Protein AF-0000000072583265 (afdb_homodimer)

Secondary structure (DSSP, 8-state):
---SS---TTHHHHHHHHTTPPPPHHHHHHHHHH--HHHHHHHHHHHHHTTS-TTEEEEEEEEEEE-B-B-SS--TT-SS-B-TTSS---B--HHHHHHHHHHHHHTT--EEEEE----TTS-HHHHHHHHHHHHHH-TT-EEEE--HHHHHHHHHHH-S-HHHHHHHHHHHT--BEE-TT-S--SHHHHHHH-TTSPPHHHHHHHHHHHHHTT--EEEEEEESSS--HHHHHHHHHHHHHHHHHH--EEEEEEEE-----SSS------HHHHHHHHHHHHHH-TT--EEB--HHHH-HHHHHHHTTTT--EEEEEE---SSS---S--SHHHHHHHHHHTT-EEEE--TT---HHHHTTTTSS--/---SS---TTHHHHHHHHTTPPPPHHHHHHHHHH--HHHHHHHHHHHHHTTS-TTEEEEEEEEEEE-B-B-SS--TT-SS-B-TTSS---B--HHHHHHHHHHHHHTT--EEEEE----TTS-HHHHHHHHHHHHHH-TT-EEEE--HHHHHHHHHHH-S-HHHHHHHHHHHT--BEE-TT-S--SHHHHHHH-TTSPPHHHHHHHHHHHHHTT--EEEEEEESSS--HHHHHHHHHHHHHHHHHH--EEEEEEEE-----SSS------HHHHHHHHHHHHHH-TT--EEB--HHHH-HHHHHHHTTTT--EEEEEE---SSS---S--SHHHHHHHHHHTT-EEEE--TT---HHHHTTTTSS--

InterPro domains:
  IPR006638 Elp3/MiaA/NifB-like, radical SAM core domain [SM00729] (61-280)
  IPR007197 Radical SAM [PF04055] (65-237)
  IPR007197 Radical SAM [PS51918] (57-289)
  IPR007197 Radical SAM [SFLDS00029] (10-358)
  IPR013785 Aldolase-type TIM barrel [G3DSA:3.20.20.70] (4-350)
  IPR020050 FO synthase, subunit 2 [TIGR00423] (59-354)
  IPR022431 Cyclic dehypoxanthine futalosine synthase [MF_00992] (20-359)
  IPR022431 Cyclic dehypoxanthine futalosine synthase [TIGR03699] (21-355)
  IPR034405 F420, menaquinone cofactor biosynthesis [PTHR43076] (6-359)
  IPR045567 CofH/MqnC-like, C-terminal domain [PF19288] (248-358)
  IPR058240 Radical SAM superfamily [SSF102114] (20-347)

Nearest PDB structures (foldseek):
  6xi9-assembly2_B  TM=9.132E-01  e=5.993E-33  Pedobacter heparinus DSM 2366
  6xig-assembly1_A  TM=9.063E-01  e=4.801E-33  Pedobacter heparinus DSM 2366
  6xi9-assembly1_A  TM=9.096E-01  e=1.071E-31  Pedobacter heparinus DSM 2366
  7o1p-assembly1_A  TM=7.842E-01  e=1.176E-17  Thermotoga maritima MSB8
  5fep-assembly1_A  TM=7.738E-01  e=2.855E-17  Thermotoga maritima

Organism: Leptospira interrogans serogroup Icterohaemorrhagiae serovar Lai (strain 56601) (NCBI:txid189518)

Radius of gyration: 28.61 Å; Cα contacts (8 Å, |Δi|>4): 1433; chains: 2; bounding box: 59×84×70 Å

Structure (mmCIF, N/CA/C/O backbone):
data_AF-0000000072583265-model_v1
#
loop_
_entity.id
_entity.type
_entity.pdbx_description
1 polymer 'Cyclic dehypoxanthine futalosine synthase'
#
loop_
_atom_site.group_PDB
_atom_site.id
_atom_site.type_symbol
_atom_site.label_atom_id
_atom_site.label_alt_id
_atom_site.label_comp_id
_atom_site.label_asym_id
_atom_site.label_entity_id
_atom_site.label_seq_id
_atom_site.pdbx_PDB_ins_code
_atom_site.Cartn_x
_atom_site.Cartn_y
_atom_site.Cartn_z
_atom_site.occupancy
_atom_site.B_iso_or_equiv
_atom_site.auth_seq_id
_atom_site.auth_comp_id
_atom_site.auth_asym_id
_atom_site.auth_atom_id
_atom_site.pdbx_PDB_model_num
ATOM 1 N N . MET A 1 1 ? -2.016 -24.25 24.141 1 62.62 1 MET A N 1
ATOM 2 C CA . MET A 1 1 ? -2.756 -23.578 23.078 1 62.62 1 MET A CA 1
ATOM 3 C C . MET A 1 1 ? -2.002 -22.344 22.578 1 62.62 1 MET A C 1
ATOM 5 O O . MET A 1 1 ? -1.561 -21.516 23.375 1 62.62 1 MET A O 1
ATOM 9 N N . ALA A 1 2 ? -1.754 -22.375 21.297 1 80.56 2 ALA A N 1
ATOM 10 C CA . ALA A 1 2 ? -0.948 -21.297 20.719 1 80.56 2 ALA A CA 1
ATOM 11 C C . ALA A 1 2 ? -1.714 -19.969 20.734 1 80.56 2 ALA A C 1
ATOM 13 O O . ALA A 1 2 ? -2.947 -19.969 20.703 1 80.56 2 ALA A O 1
ATOM 14 N N . SER A 1 3 ? -1.052 -18.969 21.156 1 89.44 3 SER A N 1
ATOM 15 C CA . SER A 1 3 ? -1.624 -17.625 21.156 1 89.44 3 SER A CA 1
ATOM 16 C C . SER A 1 3 ? -1.377 -16.922 19.828 1 89.44 3 SER A C 1
ATOM 18 O O . SER A 1 3 ? -0.327 -17.109 19.203 1 89.44 3 SER A O 1
ATOM 20 N N . ILE A 1 4 ? -2.373 -16.234 19.391 1 93.06 4 ILE A N 1
ATOM 21 C CA . ILE A 1 4 ? -2.279 -15.492 18.141 1 93.06 4 ILE A CA 1
ATOM 22 C C . ILE A 1 4 ? -1.115 -14.508 18.219 1 93.06 4 ILE A C 1
ATOM 24 O O . ILE A 1 4 ? -0.355 -14.359 17.25 1 93.06 4 ILE A O 1
ATOM 28 N N . PHE A 1 5 ? -1.026 -13.867 19.406 1 92.56 5 PHE A N 1
ATOM 29 C CA . PHE A 1 5 ? 0.07 -12.938 19.656 1 92.56 5 PHE A CA 1
ATOM 30 C C . PHE A 1 5 ? 0.87 -13.367 20.891 1 92.56 5 PHE A C 1
ATOM 32 O O . PHE A 1 5 ? 0.297 -13.797 21.891 1 92.56 5 PHE A O 1
ATOM 39 N N . SER A 1 6 ? 2.146 -13.328 20.75 1 89.06 6 SER A N 1
ATOM 40 C CA . SER A 1 6 ? 2.979 -13.531 21.938 1 89.06 6 SER A CA 1
ATOM 41 C C . SER A 1 6 ? 2.916 -12.328 22.875 1 89.06 6 SER A C 1
ATOM 43 O O . SER A 1 6 ? 2.832 -11.188 22.422 1 89.06 6 SER A O 1
ATOM 45 N N . SER A 1 7 ? 2.936 -12.625 24.125 1 90.88 7 SER A N 1
ATOM 46 C CA . SER A 1 7 ? 2.943 -11.539 25.094 1 90.88 7 SER A CA 1
ATOM 47 C C . SER A 1 7 ? 4.27 -10.789 25.078 1 90.88 7 SER A C 1
ATOM 49 O O . SER A 1 7 ? 5.336 -11.398 24.984 1 90.88 7 SER A O 1
ATOM 51 N N . GLN A 1 8 ? 4.168 -9.508 25.078 1 93.69 8 GLN A N 1
ATOM 52 C CA . GLN A 1 8 ? 5.336 -8.633 25.109 1 93.69 8 GLN A CA 1
ATOM 53 C C . GLN A 1 8 ? 5.207 -7.598 26.219 1 93.69 8 GLN A C 1
ATOM 55 O O . GLN A 1 8 ? 4.098 -7.199 26.594 1 93.69 8 GLN A O 1
ATOM 60 N N . PRO A 1 9 ? 6.328 -7.176 26.734 1 94.75 9 PRO A N 1
ATOM 61 C CA . PRO A 1 9 ? 6.285 -6.137 27.766 1 94.75 9 PRO A CA 1
ATOM 62 C C . PRO A 1 9 ? 5.559 -4.875 27.312 1 94.75 9 PRO A C 1
ATOM 64 O O . PRO A 1 9 ? 4.906 -4.207 28.109 1 94.75 9 PRO A O 1
ATOM 67 N N . THR A 1 10 ? 5.57 -4.621 26.062 1 97.81 10 THR A N 1
ATOM 68 C CA . THR A 1 10 ? 4.977 -3.398 25.547 1 97.81 10 THR A CA 1
ATOM 69 C C . THR A 1 10 ? 3.457 -3.51 25.5 1 97.81 10 THR A C 1
ATOM 71 O O . THR A 1 10 ? 2.762 -2.514 25.297 1 97.81 10 THR A O 1
ATOM 74 N N . ASP A 1 11 ? 2.922 -4.719 25.688 1 97.62 11 ASP A N 1
ATOM 75 C CA . ASP A 1 11 ? 1.472 -4.891 25.703 1 97.62 11 ASP A CA 1
ATOM 76 C C . ASP A 1 11 ? 0.828 -4.059 26.797 1 97.62 11 ASP A C 1
ATOM 78 O O . ASP A 1 11 ? -0.261 -3.51 26.625 1 97.62 11 ASP A O 1
ATOM 82 N N . ARG A 1 12 ? 1.51 -3.99 27.938 1 97.5 12 ARG A N 1
ATOM 83 C CA . ARG A 1 12 ? 0.976 -3.24 29.078 1 97.5 12 ARG A CA 1
ATOM 84 C C . ARG A 1 12 ? 0.832 -1.761 28.734 1 97.5 12 ARG A C 1
ATOM 86 O O . ARG A 1 12 ? -0.082 -1.092 29.219 1 97.5 12 ARG A O 1
ATOM 93 N N . ILE A 1 13 ? 1.761 -1.262 27.906 1 98.62 13 ILE A N 1
ATOM 94 C CA . ILE A 1 13 ? 1.7 0.13 27.469 1 98.62 13 ILE A CA 1
ATOM 95 C C . ILE A 1 13 ? 0.452 0.352 26.625 1 98.62 13 ILE A C 1
ATOM 97 O O . ILE A 1 13 ? -0.267 1.337 26.797 1 98.62 13 ILE A O 1
ATOM 101 N N . LEU A 1 14 ? 0.182 -0.586 25.719 1 98.62 14 LEU A N 1
ATOM 102 C CA . LEU A 1 14 ? -0.984 -0.503 24.844 1 98.62 14 LEU A CA 1
ATOM 103 C C . LEU A 1 14 ? -2.275 -0.614 25.641 1 98.62 14 LEU A C 1
ATOM 105 O O . LEU A 1 14 ? -3.229 0.13 25.406 1 98.62 14 LEU A O 1
ATOM 109 N N . GLU A 1 15 ? -2.305 -1.494 26.609 1 98.19 15 GLU A N 1
ATOM 110 C CA . GLU A 1 15 ? -3.469 -1.651 27.469 1 98.19 15 GLU A CA 1
ATOM 111 C C . GLU A 1 15 ? -3.707 -0.398 28.312 1 98.19 15 GLU A C 1
ATOM 113 O O . GLU A 1 15 ? -4.852 0.015 28.5 1 98.19 15 GLU A O 1
ATOM 118 N N . LYS A 1 16 ? -2.619 0.175 28.781 1 98.12 16 LYS A N 1
ATOM 119 C CA . LYS A 1 16 ? -2.699 1.437 29.516 1 98.12 16 LYS A CA 1
ATOM 120 C C . LYS A 1 16 ? -3.379 2.516 28.672 1 98.12 16 LYS A C 1
ATOM 122 O O . LYS A 1 16 ? -4.27 3.217 29.156 1 98.12 16 LYS A O 1
ATOM 127 N N . ALA A 1 17 ? -3.008 2.625 27.453 1 98.31 17 ALA A N 1
ATOM 128 C CA . ALA A 1 17 ? -3.594 3.602 26.531 1 98.31 17 ALA A CA 1
ATOM 129 C C . ALA A 1 17 ? -5.07 3.307 26.297 1 98.31 17 ALA A C 1
ATOM 131 O O . ALA A 1 17 ? -5.898 4.223 26.266 1 98.31 17 ALA A O 1
ATOM 132 N N . LEU A 1 18 ? -5.414 2.057 26.141 1 97.75 18 LEU A N 1
ATOM 133 C CA . LEU A 1 18 ? -6.789 1.646 25.875 1 97.75 18 LEU A CA 1
ATOM 134 C C . LEU A 1 18 ? -7.68 1.962 27.078 1 97.75 18 LEU A C 1
ATOM 136 O O . LEU A 1 18 ? -8.875 2.227 26.922 1 97.75 18 LEU A O 1
ATOM 140 N N . ASP A 1 19 ? -7.066 1.972 28.219 1 97 19 ASP A N 1
ATOM 141 C CA . ASP A 1 19 ? -7.789 2.297 29.438 1 97 19 ASP A CA 1
ATOM 142 C C . ASP A 1 19 ? -7.957 3.807 29.594 1 97 19 ASP A C 1
ATOM 144 O O . ASP A 1 19 ? -8.555 4.273 30.578 1 97 19 ASP A O 1
ATOM 148 N N . GLY A 1 20 ? -7.383 4.566 28.719 1 95.75 20 GLY A N 1
ATOM 149 C CA . GLY A 1 20 ? -7.559 6.012 28.734 1 95.75 20 GLY A CA 1
ATOM 150 C C . GLY A 1 20 ? -6.449 6.738 29.469 1 95.75 20 GLY A C 1
ATOM 151 O O . GLY A 1 20 ? -6.57 7.93 29.766 1 95.75 20 GLY A O 1
ATOM 152 N N . ASN A 1 21 ? -5.395 5.973 29.766 1 97.88 21 ASN A N 1
ATOM 153 C CA . ASN A 1 21 ? -4.289 6.586 30.484 1 97.88 21 ASN A CA 1
ATOM 154 C C . ASN A 1 21 ? -3.188 7.055 29.531 1 97.88 21 ASN A C 1
ATOM 156 O O . ASN A 1 21 ? -2.885 6.379 28.547 1 97.88 21 ASN A O 1
ATOM 160 N N . ARG A 1 22 ? -2.609 8.141 29.875 1 98.31 22 ARG A N 1
ATOM 161 C CA . ARG A 1 22 ? -1.53 8.742 29.109 1 98.31 22 ARG A CA 1
ATOM 162 C C . ARG A 1 22 ? -0.247 7.926 29.234 1 98.31 22 ARG A C 1
ATOM 164 O O . ARG A 1 22 ? 0.148 7.543 30.328 1 98.31 22 ARG A O 1
ATOM 171 N N . ILE A 1 23 ? 0.398 7.668 28.094 1 98.81 23 ILE A N 1
ATOM 172 C CA . ILE A 1 23 ? 1.675 6.965 28.141 1 98.81 23 ILE A CA 1
ATOM 173 C C . ILE A 1 23 ? 2.82 7.973 28.141 1 98.81 23 ILE A C 1
ATOM 175 O O . ILE A 1 23 ? 2.688 9.07 27.594 1 98.81 23 ILE A O 1
ATOM 179 N N . SER A 1 24 ? 3.959 7.609 28.688 1 98.81 24 SER A N 1
ATOM 180 C CA . SER A 1 24 ? 5.125 8.484 28.766 1 98.81 24 SER A CA 1
ATOM 181 C C . SER A 1 24 ? 5.938 8.43 27.469 1 98.81 24 SER A C 1
ATOM 183 O O . SER A 1 24 ? 5.738 7.539 26.641 1 98.81 24 SER A O 1
ATOM 185 N N . PRO A 1 25 ? 6.789 9.414 27.281 1 98.88 25 PRO A N 1
ATOM 186 C CA . PRO A 1 25 ? 7.695 9.352 26.125 1 98.88 25 PRO A CA 1
ATOM 187 C C . PRO A 1 25 ? 8.539 8.078 26.109 1 98.88 25 PRO A C 1
ATOM 189 O O . PRO A 1 25 ? 8.781 7.512 25.047 1 98.88 25 PRO A O 1
ATOM 192 N N . GLU A 1 26 ? 8.945 7.633 27.297 1 98.81 26 GLU A N 1
ATOM 193 C CA . GLU A 1 26 ? 9.734 6.406 27.391 1 98.81 26 GLU A CA 1
ATOM 194 C C . GLU A 1 26 ? 8.922 5.199 26.922 1 98.81 26 GLU A C 1
ATOM 196 O O . GLU A 1 26 ? 9.453 4.312 26.25 1 98.81 26 GLU A O 1
ATOM 201 N N . GLU A 1 27 ? 7.695 5.148 27.297 1 98.88 27 GLU A N 1
ATOM 202 C CA . GLU A 1 27 ? 6.812 4.066 26.875 1 98.88 27 GLU A CA 1
ATOM 203 C C . GLU A 1 27 ? 6.574 4.109 25.359 1 98.88 27 GLU A C 1
ATOM 205 O O . GLU A 1 27 ? 6.562 3.068 24.703 1 98.88 27 GLU A O 1
ATOM 210 N N . ALA A 1 28 ? 6.371 5.316 24.781 1 98.94 28 ALA A N 1
ATOM 211 C CA . ALA A 1 28 ? 6.211 5.469 23.344 1 98.94 28 ALA A CA 1
ATOM 212 C C . ALA A 1 28 ? 7.449 4.98 22.594 1 98.94 28 ALA A C 1
ATOM 214 O O . ALA A 1 28 ? 7.336 4.332 21.562 1 98.94 28 ALA A O 1
ATOM 215 N N . LEU A 1 29 ? 8.602 5.332 23.172 1 98.88 29 LEU A N 1
ATOM 216 C CA . LEU A 1 29 ? 9.852 4.879 22.578 1 98.88 29 LEU A CA 1
ATOM 217 C C . LEU A 1 29 ? 9.953 3.359 22.609 1 98.88 29 LEU A C 1
ATOM 219 O O . LEU A 1 29 ? 10.422 2.742 21.641 1 98.88 29 LEU A O 1
ATOM 223 N N . ALA A 1 30 ? 9.531 2.754 23.703 1 98.88 30 ALA A N 1
ATOM 224 C CA . ALA A 1 30 ? 9.516 1.297 23.797 1 98.88 30 ALA A CA 1
ATOM 225 C C . ALA A 1 30 ? 8.625 0.683 22.719 1 98.88 30 ALA A C 1
ATOM 227 O O . ALA A 1 30 ? 8.977 -0.333 22.125 1 98.88 30 ALA A O 1
ATOM 228 N N . LEU A 1 31 ? 7.445 1.275 22.484 1 98.81 31 LEU A N 1
ATOM 229 C CA . LEU A 1 31 ? 6.562 0.812 21.422 1 98.81 31 LEU A CA 1
ATOM 230 C C . LEU A 1 31 ? 7.258 0.904 20.062 1 98.81 31 LEU A C 1
ATOM 232 O O . LEU A 1 31 ? 7.168 -0.019 19.25 1 98.81 31 LEU A O 1
ATOM 236 N N . TYR A 1 32 ? 7.957 2.049 19.828 1 98.81 32 TYR A N 1
ATOM 237 C CA . TYR A 1 32 ? 8.633 2.256 18.562 1 98.81 32 TYR A CA 1
ATOM 238 C C . TYR A 1 32 ? 9.727 1.222 18.344 1 98.81 32 TYR A C 1
ATOM 240 O O . TYR A 1 32 ? 9.859 0.659 17.266 1 98.81 32 TYR A O 1
ATOM 248 N N . ARG A 1 33 ? 10.445 0.902 19.375 1 98.19 33 ARG A N 1
ATOM 249 C CA . ARG A 1 33 ? 11.617 0.031 19.266 1 98.19 33 ARG A CA 1
ATOM 250 C C . ARG A 1 33 ? 11.203 -1.437 19.234 1 98.19 33 ARG A C 1
ATOM 252 O O . ARG A 1 33 ? 11.734 -2.223 18.453 1 98.19 33 ARG A O 1
ATOM 259 N N . GLU A 1 34 ? 10.188 -1.781 20.078 1 97.44 34 GLU A N 1
ATOM 260 C CA . GLU A 1 34 ? 10 -3.201 20.344 1 97.44 34 GLU A CA 1
ATOM 261 C C . GLU A 1 34 ? 8.547 -3.617 20.109 1 97.44 34 GLU A C 1
ATOM 263 O O . GLU A 1 34 ? 8.234 -4.809 20.078 1 97.44 34 GLU A O 1
ATOM 268 N N . GLY A 1 35 ? 7.688 -2.684 19.969 1 97.75 35 GLY A N 1
ATOM 269 C CA . GLY A 1 35 ? 6.273 -3.016 19.859 1 97.75 35 GLY A CA 1
ATOM 270 C C . GLY A 1 35 ? 5.926 -3.742 18.578 1 97.75 35 GLY A C 1
ATOM 271 O O . GLY A 1 35 ? 6.492 -3.449 17.516 1 97.75 35 GLY A O 1
ATOM 272 N N . ASP A 1 36 ? 5 -4.637 18.656 1 96.81 36 ASP A N 1
ATOM 273 C CA . ASP A 1 36 ? 4.453 -5.285 17.469 1 96.81 36 ASP A CA 1
ATOM 274 C C . ASP A 1 36 ? 3.555 -4.332 16.688 1 96.81 36 ASP A C 1
ATOM 276 O O . ASP A 1 36 ? 2.576 -3.807 17.219 1 96.81 36 ASP A O 1
ATOM 280 N N . HIS A 1 37 ? 3.902 -4.117 15.438 1 96.88 37 HIS A N 1
ATOM 281 C CA . HIS A 1 37 ? 3.184 -3.104 14.672 1 96.88 37 HIS A CA 1
ATOM 282 C C . HIS A 1 37 ? 1.706 -3.459 14.547 1 96.88 37 HIS A C 1
ATOM 284 O O . HIS A 1 37 ? 0.851 -2.572 14.5 1 96.88 37 HIS A O 1
ATOM 290 N N . LEU A 1 38 ? 1.331 -4.758 14.516 1 97.75 38 LEU A N 1
ATOM 291 C CA . LEU A 1 38 ? -0.07 -5.152 14.398 1 97.75 38 LEU A CA 1
ATOM 292 C C . LEU A 1 38 ? -0.833 -4.82 15.68 1 97.75 38 LEU A C 1
ATOM 294 O O . LEU A 1 38 ? -1.989 -4.395 15.625 1 97.75 38 LEU A O 1
ATOM 298 N N . LYS A 1 39 ? -0.213 -5.043 16.844 1 98.25 39 LYS A N 1
ATOM 299 C CA . LYS A 1 39 ? -0.835 -4.68 18.125 1 98.25 39 LYS A CA 1
ATOM 300 C C . LYS A 1 39 ? -1.015 -3.17 18.234 1 98.25 39 LYS A C 1
ATOM 302 O O . LYS A 1 39 ? -2.045 -2.695 18.719 1 98.25 39 LYS A O 1
ATOM 307 N N . ILE A 1 40 ? -0.008 -2.465 17.797 1 98.69 40 ILE A N 1
ATOM 308 C CA . ILE A 1 40 ? -0.074 -1.008 17.812 1 98.69 40 ILE A CA 1
ATOM 309 C C . ILE A 1 40 ? -1.194 -0.53 16.891 1 98.69 40 ILE A C 1
ATOM 311 O O . ILE A 1 40 ? -1.987 0.337 17.266 1 98.69 40 ILE A O 1
ATOM 315 N N . MET A 1 41 ? -1.312 -1.118 15.688 1 98 41 MET A N 1
ATOM 316 C CA . MET A 1 41 ? -2.381 -0.798 14.75 1 98 41 MET A CA 1
ATOM 317 C C . MET A 1 41 ? -3.748 -1.067 15.367 1 98 41 MET A C 1
ATOM 319 O O . MET A 1 41 ? -4.66 -0.247 15.25 1 98 41 MET A O 1
ATOM 323 N N . ALA A 1 42 ? -3.877 -2.189 16.031 1 97.75 42 ALA A N 1
ATOM 324 C CA . ALA A 1 42 ? -5.145 -2.564 16.641 1 97.75 42 ALA A CA 1
ATOM 325 C C . ALA A 1 42 ? -5.543 -1.569 17.734 1 97.75 42 ALA A C 1
ATOM 327 O O . ALA A 1 42 ? -6.707 -1.173 17.828 1 97.75 42 ALA A O 1
ATOM 328 N N . THR A 1 43 ? -4.574 -1.214 18.562 1 98.44 43 THR A N 1
ATOM 329 C CA . THR A 1 43 ? -4.824 -0.253 19.641 1 98.44 43 THR A CA 1
ATOM 330 C C . THR A 1 43 ? -5.234 1.1 19.062 1 98.44 43 THR A C 1
ATOM 332 O O . THR A 1 43 ? -6.223 1.692 19.5 1 98.44 43 THR A O 1
ATOM 335 N N . ALA A 1 44 ? -4.465 1.541 18.047 1 98.38 44 ALA A N 1
ATOM 336 C CA . ALA A 1 44 ? -4.754 2.818 17.406 1 98.38 44 ALA A CA 1
ATOM 337 C C . ALA A 1 44 ? -6.137 2.803 16.75 1 98.38 44 ALA A C 1
ATOM 339 O O . ALA A 1 44 ? -6.867 3.795 16.812 1 98.38 44 ALA A O 1
ATOM 340 N N . ARG A 1 45 ? -6.473 1.685 16.156 1 96.75 45 ARG A N 1
ATOM 341 C CA . ARG A 1 45 ? -7.793 1.505 15.555 1 96.75 45 ARG A CA 1
ATOM 342 C C . ARG A 1 45 ? -8.891 1.667 16.594 1 96.75 45 ARG A C 1
ATOM 344 O O . ARG A 1 45 ? -9.898 2.34 16.359 1 96.75 45 ARG A O 1
ATOM 351 N N . SER A 1 46 ? -8.695 1.078 17.75 1 97 46 SER A N 1
ATOM 352 C CA . SER A 1 46 ? -9.68 1.153 18.812 1 97 46 SER A CA 1
ATOM 353 C C . SER A 1 46 ? -9.852 2.586 19.312 1 97 46 SER A C 1
ATOM 355 O O . SER A 1 46 ? -10.969 3.031 19.578 1 97 46 SER A O 1
ATOM 357 N N . LEU A 1 47 ? -8.773 3.264 19.422 1 97.44 47 LEU A N 1
ATOM 358 C CA . LEU A 1 47 ? -8.82 4.637 19.922 1 97.44 47 LEU A CA 1
ATOM 359 C C . LEU A 1 47 ? -9.484 5.555 18.891 1 97.44 47 LEU A C 1
ATOM 361 O O . LEU A 1 47 ? -10.227 6.465 19.266 1 97.44 47 LEU A O 1
ATOM 365 N N . ARG A 1 48 ? -9.195 5.281 17.656 1 96.62 48 ARG A N 1
ATOM 366 C CA . ARG A 1 48 ? -9.789 6.082 16.578 1 96.62 48 ARG A CA 1
ATOM 367 C C . ARG A 1 48 ? -11.297 5.914 16.547 1 96.62 48 ARG A C 1
ATOM 369 O O . ARG A 1 48 ? -12.031 6.855 16.219 1 96.62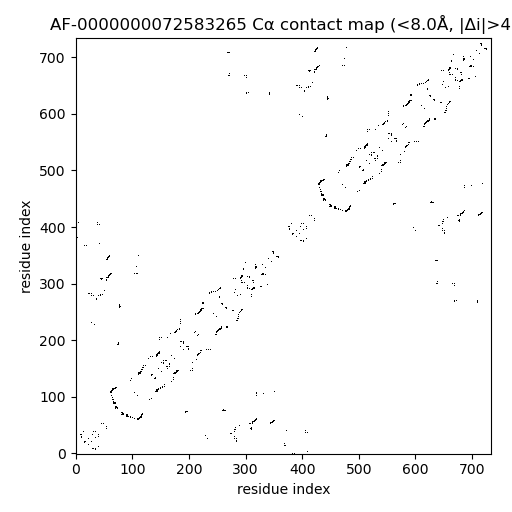 48 ARG A O 1
ATOM 376 N N . GLU A 1 49 ? -11.789 4.773 16.906 1 94.5 49 GLU A N 1
ATOM 377 C CA . GLU A 1 49 ? -13.219 4.465 16.906 1 94.5 49 GLU A CA 1
ATOM 378 C C . GLU A 1 49 ? -13.984 5.41 17.828 1 94.5 49 GLU A C 1
ATOM 380 O O . GLU A 1 49 ? -15.148 5.723 17.578 1 94.5 49 GLU A O 1
ATOM 385 N N . LYS A 1 50 ? -13.312 5.852 18.797 1 93.38 50 LYS A N 1
ATOM 386 C CA . LYS A 1 50 ? -13.93 6.75 19.766 1 93.38 50 LYS A CA 1
ATOM 387 C C . LYS A 1 50 ? -14.086 8.156 19.203 1 93.38 50 LYS A C 1
ATOM 389 O O . LYS A 1 50 ? -14.883 8.953 19.703 1 93.38 50 LYS A O 1
ATOM 394 N N . ILE A 1 51 ? -13.352 8.453 18.219 1 94 51 ILE A N 1
ATOM 395 C CA . ILE A 1 51 ? -13.359 9.773 17.594 1 94 51 ILE A CA 1
ATOM 396 C C . ILE A 1 51 ? -14.281 9.766 16.375 1 94 51 ILE A C 1
ATOM 398 O O . ILE A 1 51 ? -15.188 10.602 16.281 1 94 51 ILE A O 1
ATOM 402 N N . LEU A 1 52 ? -14.07 8.852 15.5 1 93.56 52 LEU A N 1
ATOM 403 C CA . LEU A 1 52 ? -14.859 8.602 14.297 1 93.56 52 LEU A CA 1
ATOM 404 C C . LEU A 1 52 ? -15 7.105 14.039 1 93.56 52 LEU A C 1
ATOM 406 O O . LEU A 1 52 ? -14 6.406 13.867 1 93.56 52 LEU A O 1
ATOM 410 N N . PRO A 1 53 ? -16.219 6.684 14.031 1 92.81 53 PRO A N 1
ATOM 411 C CA . PRO A 1 53 ? -16.406 5.25 13.797 1 92.81 53 PRO A CA 1
ATOM 412 C C . PRO A 1 53 ? -15.672 4.754 12.555 1 92.81 53 PRO A C 1
ATOM 414 O O . PRO A 1 53 ? -15.602 5.465 11.547 1 92.81 53 PRO A O 1
ATOM 417 N N . HIS A 1 54 ? -15.242 3.516 12.578 1 88.31 54 HIS A N 1
ATOM 418 C CA . HIS A 1 54 ? -14.289 2.959 11.625 1 88.31 54 HIS A CA 1
ATOM 419 C C . HIS A 1 54 ? -14.891 2.875 10.227 1 88.31 54 HIS A C 1
ATOM 421 O O . HIS A 1 54 ? -14.156 2.822 9.234 1 88.31 54 HIS A O 1
ATOM 427 N N . HIS A 1 55 ? -16.156 2.857 10.109 1 92.5 55 HIS A N 1
ATOM 428 C CA . HIS A 1 55 ? -16.734 2.742 8.781 1 92.5 55 HIS A CA 1
ATOM 429 C C . HIS A 1 55 ? -16.781 4.098 8.078 1 92.5 55 HIS A C 1
ATOM 431 O O . HIS A 1 55 ? -17.109 4.18 6.895 1 92.5 55 HIS A O 1
ATOM 437 N N . TYR A 1 56 ? -16.406 5.238 8.812 1 95.62 56 TYR A N 1
ATOM 438 C CA . TYR A 1 56 ? -16.297 6.566 8.211 1 95.62 56 TYR A CA 1
ATOM 439 C C . TYR A 1 56 ? -14.836 6.961 8.031 1 95.62 56 TYR A C 1
ATOM 441 O O . TYR A 1 56 ? -13.961 6.516 8.789 1 95.62 56 TYR A O 1
ATOM 449 N N . ALA A 1 57 ? -14.547 7.727 7.094 1 96.5 57 ALA A N 1
ATOM 450 C CA . ALA A 1 57 ? -13.297 8.469 6.922 1 96.5 57 ALA A CA 1
ATOM 451 C C . ALA A 1 57 ? -13.555 9.844 6.324 1 96.5 57 ALA A C 1
ATOM 453 O O . ALA A 1 57 ? -14.422 10 5.461 1 96.5 57 ALA A O 1
ATOM 454 N N . SER A 1 58 ? -12.828 10.758 6.746 1 96.12 58 SER A N 1
ATOM 455 C CA . SER A 1 58 ? -13.133 12.125 6.328 1 96.12 58 SER A CA 1
ATOM 456 C C . SER A 1 58 ? -12.078 12.648 5.359 1 96.12 58 SER A C 1
ATOM 458 O O . SER A 1 58 ? -11.023 12.039 5.188 1 96.12 58 SER A O 1
ATOM 460 N N . TYR A 1 59 ? -12.469 13.68 4.656 1 94.44 59 TYR A N 1
ATOM 461 C CA . TYR A 1 59 ? -11.594 14.391 3.732 1 94.44 59 TYR A CA 1
ATOM 462 C C . TYR A 1 59 ? -12 15.859 3.631 1 94.44 59 TYR A C 1
ATOM 464 O O . TYR A 1 59 ? -13.078 16.25 4.086 1 94.44 59 TYR A O 1
ATOM 472 N N . THR A 1 60 ? -11.133 16.641 3.115 1 93.38 60 THR A N 1
ATOM 473 C CA . THR A 1 60 ? -11.43 18.031 2.855 1 93.38 60 THR A CA 1
ATOM 474 C C . THR A 1 60 ? -10.938 18.453 1.471 1 93.38 60 THR A C 1
ATOM 476 O O . THR A 1 60 ? -10.352 17.641 0.749 1 93.38 60 THR A O 1
ATOM 479 N N . MET A 1 61 ? -11.328 19.594 1.062 1 91.62 61 MET A N 1
ATOM 480 C CA . MET A 1 61 ? -10.953 20.125 -0.245 1 91.62 61 MET A CA 1
ATOM 481 C C . MET A 1 61 ? -10.258 21.469 -0.105 1 91.62 61 MET A C 1
ATOM 483 O O . MET A 1 61 ? -10.898 22.469 0.218 1 91.62 61 MET A O 1
ATOM 487 N N . PHE A 1 62 ? -8.984 21.406 -0.325 1 89.94 62 PHE A N 1
ATOM 488 C CA . PHE A 1 62 ? -8.32 22.703 -0.33 1 89.94 62 PHE A CA 1
ATOM 489 C C . PHE A 1 62 ? -7.371 22.812 -1.517 1 89.94 62 PHE A C 1
ATOM 491 O O . PHE A 1 62 ? -6.98 21.797 -2.104 1 89.94 62 PHE A O 1
ATOM 498 N N . ARG A 1 63 ? -7.059 24.031 -1.904 1 89.81 63 ARG A N 1
ATOM 499 C CA . ARG A 1 63 ? -6.039 24.359 -2.889 1 89.81 63 ARG A CA 1
ATOM 500 C C . ARG A 1 63 ? -4.781 24.906 -2.211 1 89.81 63 ARG A C 1
ATOM 502 O O . ARG A 1 63 ? -4.848 25.844 -1.423 1 89.81 63 ARG A O 1
ATOM 509 N N . VAL A 1 64 ? -3.705 24.234 -2.555 1 90.75 64 VAL A N 1
ATOM 510 C CA . VAL A 1 64 ? -2.424 24.781 -2.119 1 90.75 64 VAL A CA 1
ATOM 511 C C . VAL A 1 64 ? -1.959 25.859 -3.102 1 90.75 64 VAL A C 1
ATOM 513 O O . VAL A 1 64 ? -1.913 25.625 -4.312 1 90.75 64 VAL A O 1
ATOM 516 N N . VAL A 1 65 ? -1.707 27 -2.656 1 93.25 65 VAL A N 1
ATOM 517 C CA . VAL A 1 65 ? -1.156 28.078 -3.457 1 93.25 65 VAL A CA 1
ATOM 518 C C . VAL A 1 65 ? 0.215 28.484 -2.914 1 93.25 65 VAL A C 1
ATOM 520 O O . VAL A 1 65 ? 0.33 28.938 -1.777 1 93.25 65 VAL A O 1
ATOM 523 N N . ASN A 1 66 ? 1.194 28.25 -3.68 1 93.62 66 ASN A N 1
ATOM 524 C CA . ASN A 1 66 ? 2.535 28.719 -3.352 1 93.62 66 ASN A CA 1
ATOM 525 C C . ASN A 1 66 ? 2.799 30.109 -3.932 1 93.62 66 ASN A C 1
ATOM 527 O O . ASN A 1 66 ? 3.152 30.234 -5.105 1 93.62 66 ASN A O 1
ATOM 531 N N . TYR A 1 67 ? 2.756 31.062 -3.133 1 95.69 67 TYR A N 1
ATOM 532 C CA . TYR A 1 67 ? 2.713 32.438 -3.633 1 95.69 67 TYR A CA 1
ATOM 533 C C . TYR A 1 67 ? 4.105 32.906 -4.02 1 95.69 67 TYR A C 1
ATOM 535 O O . TYR A 1 67 ? 4.25 33.875 -4.793 1 95.69 67 TYR A O 1
ATOM 543 N N . THR A 1 68 ? 5.133 32.25 -3.516 1 95.12 68 THR A N 1
ATOM 544 C CA . THR A 1 68 ? 6.492 32.562 -3.938 1 95.12 68 THR A CA 1
ATOM 545 C C . THR A 1 68 ? 7.418 31.375 -3.67 1 95.12 68 THR A C 1
ATOM 547 O O . THR A 1 68 ? 7.199 30.609 -2.73 1 95.12 68 THR A O 1
ATOM 550 N N . ASN A 1 69 ? 8.438 31.188 -4.512 1 93.75 69 ASN A N 1
ATOM 551 C CA . ASN A 1 69 ? 9.453 30.172 -4.246 1 93.75 69 ASN A CA 1
ATOM 552 C C . ASN A 1 69 ? 10.789 30.797 -3.873 1 93.75 69 ASN A C 1
ATOM 554 O O . ASN A 1 69 ? 11.789 30.078 -3.738 1 93.75 69 ASN A O 1
ATOM 558 N N . TYR A 1 70 ? 10.82 32.156 -3.746 1 93.31 70 TYR A N 1
ATOM 559 C CA . TYR A 1 70 ? 12 32.781 -3.156 1 93.31 70 TYR A CA 1
ATOM 560 C C . TYR A 1 70 ? 12.102 32.438 -1.669 1 93.31 70 TYR A C 1
ATOM 562 O O . TYR A 1 70 ? 11.125 32.625 -0.927 1 93.31 70 TYR A O 1
ATOM 570 N N . CYS A 1 71 ? 13.242 31.922 -1.282 1 92.31 71 CYS A N 1
ATOM 571 C CA . CYS A 1 71 ? 13.398 31.547 0.121 1 92.31 71 CYS A CA 1
ATOM 572 C C . CYS A 1 71 ? 14.852 31.688 0.563 1 92.31 71 CYS A C 1
ATOM 574 O O . CYS A 1 71 ? 15.758 31.312 -0.179 1 92.31 71 CYS A O 1
ATOM 576 N N . ASN A 1 72 ? 15.008 32.188 1.726 1 90.81 72 ASN A N 1
ATOM 577 C CA . ASN A 1 72 ? 16.375 32.344 2.219 1 90.81 72 ASN A CA 1
ATOM 578 C C . ASN A 1 72 ? 16.703 31.312 3.287 1 90.81 72 ASN A C 1
ATOM 580 O O . ASN A 1 72 ? 17.75 31.391 3.932 1 90.81 72 ASN A O 1
ATOM 584 N N . VAL A 1 73 ? 15.891 30.328 3.553 1 88.81 73 VAL A N 1
ATOM 585 C CA . VAL A 1 73 ? 16.109 29.312 4.578 1 88.81 73 VAL A CA 1
ATOM 586 C C . VAL A 1 73 ? 17.016 28.219 4.035 1 88.81 73 VAL A C 1
ATOM 588 O O . VAL A 1 73 ? 17.812 27.641 4.773 1 88.81 73 VAL A O 1
ATOM 591 N N . GLU A 1 74 ? 16.859 27.828 2.793 1 83.56 74 GLU A N 1
ATOM 592 C CA . GLU A 1 74 ? 17.75 26.906 2.086 1 83.56 74 GLU A CA 1
ATOM 593 C C . GLU A 1 74 ? 17.734 25.516 2.736 1 83.56 74 GLU A C 1
ATOM 595 O O . GLU A 1 74 ? 18.797 24.953 3.023 1 83.56 74 GLU A O 1
ATOM 600 N N . CYS A 1 75 ? 16.609 25.016 2.957 1 87.75 75 CYS A N 1
ATOM 601 C CA . CYS A 1 75 ? 16.5 23.656 3.486 1 87.75 75 CYS A CA 1
ATOM 602 C C . CYS A 1 75 ? 17.156 22.656 2.551 1 87.75 75 CYS A C 1
ATOM 604 O O . CYS A 1 75 ? 17 22.734 1.333 1 87.75 75 CYS A O 1
ATOM 606 N N . SER A 1 76 ? 17.828 21.641 3.092 1 85.56 76 SER A N 1
ATOM 607 C CA . SER A 1 76 ? 18.625 20.703 2.307 1 85.56 76 SER A CA 1
ATOM 608 C C . SER A 1 76 ? 17.734 19.766 1.497 1 85.56 76 SER A C 1
ATOM 610 O O . SER A 1 76 ? 18.141 19.234 0.46 1 85.56 76 SER A O 1
ATOM 612 N N . PHE A 1 77 ? 16.547 19.578 1.922 1 85.19 77 PHE A N 1
ATOM 613 C CA . PHE A 1 77 ? 15.664 18.594 1.291 1 85.19 77 PHE A CA 1
ATOM 614 C C . PHE A 1 77 ? 14.711 19.266 0.312 1 85.19 77 PHE A C 1
ATOM 616 O O . PHE A 1 77 ? 13.984 18.578 -0.415 1 85.19 77 PHE A O 1
ATOM 623 N N . CYS A 1 78 ? 14.688 20.516 0.23 1 83.81 78 CYS A N 1
ATOM 624 C CA . CYS A 1 78 ? 13.672 21.234 -0.514 1 83.81 78 CYS A CA 1
ATOM 625 C C . CYS A 1 78 ? 14.117 21.5 -1.948 1 83.81 78 CYS A C 1
ATOM 627 O O . CYS A 1 78 ? 15.164 22.094 -2.178 1 83.81 78 CYS A O 1
ATOM 629 N N . SER A 1 79 ? 13.328 21.062 -2.871 1 77.69 79 SER A N 1
ATOM 630 C CA . SER A 1 79 ? 13.633 21.312 -4.273 1 77.69 79 SER A CA 1
ATOM 631 C C . SER A 1 79 ? 12.789 22.453 -4.828 1 77.69 79 SER A C 1
ATOM 633 O O . SER A 1 79 ? 12.969 22.859 -5.98 1 77.69 79 SER A O 1
ATOM 635 N N . PHE A 1 80 ? 11.992 23 -4.051 1 79.62 80 PHE A N 1
ATOM 636 C CA . PHE A 1 80 ? 11.023 24 -4.48 1 79.62 80 PHE A CA 1
ATOM 637 C C . PHE A 1 80 ? 11.648 25.391 -4.492 1 79.62 80 PHE A C 1
ATOM 639 O O . PHE A 1 80 ? 11.391 26.188 -5.398 1 79.62 80 PHE A O 1
ATOM 646 N N . MET A 1 81 ? 12.508 25.656 -3.631 1 83 81 MET A N 1
ATOM 647 C CA . MET A 1 81 ? 12.984 27.016 -3.383 1 83 81 MET A CA 1
ATOM 648 C C . MET A 1 81 ? 13.953 27.453 -4.477 1 83 81 MET A C 1
ATOM 650 O O . MET A 1 81 ? 14.672 26.641 -5.043 1 83 81 MET A O 1
ATOM 654 N N . ASP A 1 82 ? 13.836 28.688 -4.715 1 83.81 82 ASP A N 1
ATOM 655 C CA . ASP A 1 82 ? 14.852 29.391 -5.488 1 83.81 82 ASP A CA 1
ATOM 656 C C . ASP A 1 82 ? 15.57 30.422 -4.633 1 83.81 82 ASP A C 1
ATOM 658 O O . ASP A 1 82 ? 14.938 31.141 -3.844 1 83.81 82 ASP A O 1
ATOM 662 N N . GLU A 1 83 ? 16.797 30.375 -4.895 1 81.56 83 GLU A N 1
ATOM 663 C CA . GLU A 1 83 ? 17.578 31.344 -4.141 1 81.56 83 GLU A CA 1
ATOM 664 C C . GLU A 1 83 ? 17.219 32.781 -4.539 1 81.56 83 GLU A C 1
ATOM 666 O O . GLU A 1 83 ? 17 33.062 -5.723 1 81.56 83 GLU A O 1
ATOM 671 N N . ILE A 1 84 ? 17.203 33.562 -3.584 1 78.88 84 ILE A N 1
ATOM 672 C CA . ILE A 1 84 ? 16.891 34.938 -3.83 1 78.88 84 ILE A CA 1
ATOM 673 C C . ILE A 1 84 ? 17.969 35.562 -4.723 1 78.88 84 ILE A C 1
ATOM 675 O O . ILE A 1 84 ? 19.156 35.469 -4.434 1 78.88 84 ILE A O 1
ATOM 679 N N . GLY A 1 85 ? 17.516 36.094 -5.844 1 73.5 85 GLY A N 1
ATOM 680 C CA . GLY A 1 85 ? 18.438 36.75 -6.758 1 73.5 85 GLY A CA 1
ATOM 681 C C . GLY A 1 85 ? 18.812 35.906 -7.949 1 73.5 85 GLY A C 1
ATOM 682 O O . GLY A 1 85 ? 19.438 36.375 -8.891 1 73.5 85 GLY A O 1
ATOM 683 N N . ASN A 1 86 ? 18.422 34.625 -7.953 1 72.19 86 ASN A N 1
ATOM 684 C CA . ASN A 1 86 ? 18.812 33.719 -9.023 1 72.19 86 ASN A CA 1
ATOM 685 C C . ASN A 1 86 ? 17.984 33.938 -10.289 1 72.19 86 ASN A C 1
ATOM 687 O O . ASN A 1 86 ? 18.344 33.469 -11.359 1 72.19 86 ASN A O 1
ATOM 691 N N . GLY A 1 87 ? 16.984 34.781 -10.102 1 75.06 87 GLY A N 1
ATOM 692 C CA . GLY A 1 87 ? 16.219 35.219 -11.25 1 75.06 87 GLY A CA 1
ATOM 693 C C . GLY A 1 87 ? 15.227 34.188 -11.758 1 75.06 87 GLY A C 1
ATOM 694 O O . GLY A 1 87 ? 14.492 34.438 -12.711 1 75.06 87 GLY A O 1
ATOM 695 N N . LYS A 1 88 ? 15.141 33.094 -11.227 1 84 88 LYS A N 1
ATOM 696 C CA . LYS A 1 88 ? 14.273 32.031 -11.719 1 84 88 LYS A CA 1
ATOM 697 C C . LYS A 1 88 ? 13.031 31.891 -10.836 1 84 88 LYS A C 1
ATOM 699 O O . LYS A 1 88 ? 12.086 31.188 -11.211 1 84 88 LYS A O 1
ATOM 704 N N . GLY A 1 89 ? 13.031 32.656 -9.758 1 91.19 89 GLY A N 1
ATOM 705 C CA . GLY A 1 89 ? 11.906 32.562 -8.828 1 91.19 89 GLY A CA 1
ATOM 706 C C . GLY A 1 89 ? 10.734 33.438 -9.219 1 91.19 89 GLY A C 1
ATOM 707 O O . GLY A 1 89 ? 10.734 34.031 -10.305 1 91.19 89 GLY A O 1
ATOM 708 N N . TYR A 1 90 ? 9.695 33.406 -8.445 1 94.31 90 TYR A N 1
ATOM 709 C CA . TYR A 1 90 ? 8.492 34.156 -8.758 1 94.31 90 TYR A CA 1
ATOM 710 C C . TYR A 1 90 ? 7.797 34.625 -7.484 1 94.31 90 TYR A C 1
ATOM 712 O O . TYR A 1 90 ? 8.039 34.094 -6.402 1 94.31 90 TYR A O 1
ATOM 720 N N . VAL A 1 91 ? 7.051 35.625 -7.59 1 95.81 91 VAL A N 1
ATOM 721 C CA . VAL A 1 91 ? 6.012 36.062 -6.66 1 95.81 91 VAL A CA 1
ATOM 722 C C . VAL A 1 91 ? 4.68 36.219 -7.395 1 95.81 91 VAL A C 1
ATOM 724 O O . VAL A 1 91 ? 4.574 36.969 -8.367 1 95.81 91 VAL A O 1
ATOM 727 N N . LEU A 1 92 ? 3.729 35.5 -6.969 1 97 92 LEU A N 1
ATOM 728 C CA . LEU A 1 92 ? 2.426 35.562 -7.621 1 97 92 LEU A CA 1
ATOM 729 C C . LEU A 1 92 ? 1.734 36.875 -7.297 1 97 92 LEU A C 1
ATOM 731 O O . LEU A 1 92 ? 1.802 37.375 -6.16 1 97 92 LEU A O 1
ATOM 735 N N . SER A 1 93 ? 1.081 37.406 -8.297 1 97.94 93 SER A N 1
ATOM 736 C CA . SER A 1 93 ? 0.219 38.562 -8.055 1 97.94 93 SER A CA 1
ATOM 737 C C . SER A 1 93 ? -1.104 38.125 -7.418 1 97.94 93 SER A C 1
ATOM 739 O O . SER A 1 93 ? -1.459 36.969 -7.441 1 97.94 93 SER A O 1
ATOM 741 N N . VAL A 1 94 ? -1.775 39.125 -6.809 1 98.12 94 VAL A N 1
ATOM 742 C CA . VAL A 1 94 ? -3.092 38.875 -6.23 1 98.12 94 VAL A CA 1
ATOM 743 C C . VAL A 1 94 ? -4.027 38.344 -7.309 1 98.12 94 VAL A C 1
ATOM 745 O O . VAL A 1 94 ? -4.805 37.406 -7.055 1 98.12 94 VAL A O 1
ATOM 748 N N . GLU A 1 95 ? -3.92 38.875 -8.539 1 98.06 95 GLU A N 1
ATOM 749 C CA . GLU A 1 95 ? -4.762 38.438 -9.656 1 98.06 95 GLU A CA 1
ATOM 750 C C . GLU A 1 95 ? -4.496 36.969 -10.016 1 98.06 95 GLU A C 1
ATOM 752 O O . GLU A 1 95 ? -5.43 36.219 -10.258 1 98.06 95 GLU A O 1
ATOM 757 N N . GLU A 1 96 ? -3.277 36.625 -10.039 1 97.44 96 GLU A N 1
ATOM 758 C CA . GLU A 1 96 ? -2.9 35.25 -10.336 1 97.44 96 GLU A CA 1
ATOM 759 C C . GLU A 1 96 ? -3.428 34.281 -9.273 1 97.44 96 GLU A C 1
ATOM 761 O O . GLU A 1 96 ? -3.893 33.188 -9.594 1 97.44 96 GLU A O 1
ATOM 766 N N . ILE A 1 97 ? -3.316 34.656 -8.031 1 97.56 97 ILE A N 1
ATOM 767 C CA . ILE A 1 97 ? -3.797 33.844 -6.926 1 97.56 97 ILE A CA 1
ATOM 768 C C . ILE A 1 97 ? -5.312 33.688 -7.027 1 97.56 97 ILE A C 1
ATOM 770 O O . ILE A 1 97 ? -5.828 32.562 -6.875 1 97.56 97 ILE A O 1
ATOM 774 N N . LEU A 1 98 ? -6.016 34.781 -7.328 1 97.75 98 LEU A N 1
ATOM 775 C CA . LEU A 1 98 ? -7.465 34.719 -7.453 1 97.75 98 LEU A CA 1
ATOM 776 C C . LEU A 1 98 ? -7.875 33.812 -8.609 1 97.75 98 LEU A C 1
ATOM 778 O O . LEU A 1 98 ? -8.883 33.125 -8.531 1 97.75 98 LEU A O 1
ATOM 782 N N . GLU A 1 99 ? -7.113 33.812 -9.664 1 96.62 99 GLU A N 1
ATOM 783 C CA . GLU A 1 99 ? -7.383 32.938 -10.789 1 96.62 99 GLU A CA 1
ATOM 784 C C . GLU A 1 99 ? -7.254 31.469 -10.391 1 96.62 99 GLU A C 1
ATOM 786 O O . GLU A 1 99 ? -8.086 30.641 -10.766 1 96.62 99 GLU A O 1
ATOM 791 N N . LYS A 1 100 ? -6.195 31.203 -9.695 1 93.75 100 LYS A N 1
ATOM 792 C CA . LYS A 1 100 ? -6.008 29.844 -9.195 1 93.75 100 LYS A CA 1
ATOM 793 C C . LYS A 1 100 ? -7.156 29.438 -8.289 1 93.75 100 LYS A C 1
ATOM 795 O O . LYS A 1 100 ? -7.645 28.297 -8.367 1 93.75 100 LYS A O 1
ATOM 800 N N . MET A 1 101 ? -7.605 30.312 -7.453 1 95.06 101 MET A N 1
ATOM 801 C CA . MET A 1 101 ? -8.688 30.016 -6.516 1 95.06 101 MET A CA 1
ATOM 802 C C . MET A 1 101 ? -10.016 29.859 -7.246 1 95.06 101 MET A C 1
ATOM 804 O O . MET A 1 101 ? -10.859 29.047 -6.84 1 95.06 101 MET A O 1
ATOM 808 N N . ASP A 1 102 ? -10.203 30.594 -8.367 1 95.81 102 ASP A N 1
ATOM 809 C CA . ASP A 1 102 ? -11.406 30.438 -9.18 1 95.81 102 ASP A CA 1
ATOM 810 C C . ASP A 1 102 ? -11.57 28.984 -9.633 1 95.81 102 ASP A C 1
ATOM 812 O O . ASP A 1 102 ? -12.656 28.422 -9.508 1 95.81 102 ASP A O 1
ATOM 816 N N . TYR A 1 103 ? -10.531 28.531 -10.102 1 91.06 103 TYR A N 1
ATOM 817 C CA . TYR A 1 103 ? -10.562 27.156 -10.57 1 91.06 103 TYR A CA 1
ATOM 818 C C . TYR A 1 103 ? -10.852 26.188 -9.43 1 91.06 103 TYR A C 1
ATOM 820 O O . TYR A 1 103 ? -11.703 25.312 -9.555 1 91.06 103 TYR A O 1
ATOM 828 N N . ALA A 1 104 ? -10.141 26.344 -8.344 1 91.88 104 ALA A N 1
ATOM 829 C CA . ALA A 1 104 ? -10.266 25.453 -7.203 1 91.88 104 ALA A CA 1
ATOM 830 C C . ALA A 1 104 ? -11.688 25.484 -6.629 1 91.88 104 ALA A C 1
ATOM 832 O O . ALA A 1 104 ? -12.25 24.438 -6.285 1 91.88 104 ALA A O 1
ATOM 833 N N . VAL A 1 105 ? -12.266 26.672 -6.504 1 93.62 105 VAL A N 1
ATOM 834 C CA . VAL A 1 105 ? -13.625 26.844 -5.992 1 93.62 105 VAL A CA 1
ATOM 835 C C . VAL A 1 105 ? -14.609 26.156 -6.938 1 93.62 105 VAL A C 1
ATOM 837 O O . VAL A 1 105 ? -15.578 25.531 -6.492 1 93.62 105 VAL A O 1
ATOM 840 N N . GLY A 1 106 ? -14.352 26.266 -8.211 1 92.06 106 GLY A N 1
ATOM 841 C CA . GLY A 1 106 ? -15.172 25.578 -9.195 1 92.06 106 GLY A CA 1
ATOM 842 C C . GLY A 1 106 ? -15.164 24.062 -9.031 1 92.06 106 GLY A C 1
ATOM 843 O O . GLY A 1 106 ? -16.156 23.406 -9.344 1 92.06 106 GLY A O 1
ATOM 844 N N . GLU A 1 107 ? -14.016 23.641 -8.477 1 89.44 107 GLU A N 1
ATOM 845 C CA . GLU A 1 107 ? -13.867 22.203 -8.266 1 89.44 107 GLU A CA 1
ATOM 846 C C . GLU A 1 107 ? -14.375 21.781 -6.891 1 89.44 107 GLU A C 1
ATOM 848 O O . GLU A 1 107 ? -14.289 20.609 -6.516 1 89.44 107 GLU A O 1
ATOM 853 N N . GLY A 1 108 ? -14.82 22.766 -6.109 1 90.25 108 GLY A N 1
ATOM 854 C CA . GLY A 1 108 ? -15.461 22.453 -4.844 1 90.25 108 GLY A CA 1
ATOM 855 C C . GLY A 1 108 ? -14.617 22.797 -3.635 1 90.25 108 GLY A C 1
ATOM 856 O O . GLY A 1 108 ? -15 22.516 -2.498 1 90.25 108 GLY A O 1
ATOM 857 N N . ALA A 1 109 ? -13.5 23.484 -3.787 1 92.5 109 ALA A N 1
ATOM 858 C CA . ALA A 1 109 ? -12.633 23.844 -2.668 1 92.5 109 ALA A CA 1
ATOM 859 C C . ALA A 1 109 ? -13.273 24.922 -1.81 1 92.5 109 ALA A C 1
ATOM 861 O O . ALA A 1 109 ? -13.852 25.891 -2.336 1 92.5 109 ALA A O 1
ATOM 862 N N . ASP A 1 110 ? -13.227 24.719 -0.567 1 93.06 110 ASP A N 1
ATOM 863 C CA . ASP A 1 110 ? -13.711 25.75 0.344 1 93.06 110 ASP A CA 1
ATOM 864 C C . ASP A 1 110 ? -12.633 26.141 1.346 1 93.06 110 ASP A C 1
ATOM 866 O O . ASP A 1 110 ? -12.922 26.781 2.359 1 93.06 110 ASP A O 1
ATOM 870 N N . GLN A 1 111 ? -11.445 25.703 1.036 1 93.81 111 GLN A N 1
ATOM 871 C CA . GLN A 1 111 ? -10.281 26.047 1.837 1 93.81 111 GLN A CA 1
ATOM 872 C C . GLN A 1 111 ? -9.086 26.406 0.95 1 93.81 111 GLN A C 1
ATOM 874 O O . GLN A 1 111 ? -8.945 25.859 -0.149 1 93.81 111 GLN A O 1
ATOM 879 N N . MET A 1 112 ? -8.305 27.281 1.404 1 94.31 112 MET A N 1
ATOM 880 C CA . MET A 1 112 ? -7.051 27.672 0.768 1 94.31 112 MET A CA 1
ATOM 881 C C . MET A 1 112 ? -5.867 27.438 1.696 1 94.31 112 MET A C 1
ATOM 883 O O . MET A 1 112 ? -5.922 27.766 2.881 1 94.31 112 MET A O 1
ATOM 887 N N . PHE A 1 113 ? -4.941 26.781 1.168 1 93.56 113 PHE A N 1
ATOM 888 C CA . PHE A 1 113 ? -3.66 26.625 1.849 1 93.56 113 PHE A CA 1
ATOM 889 C C . PHE A 1 113 ? -2.59 27.484 1.194 1 93.56 113 PHE A C 1
ATOM 891 O O . PHE A 1 113 ? -2.049 27.125 0.147 1 93.56 113 PHE A O 1
ATOM 898 N N . LEU A 1 114 ? -2.266 28.594 1.812 1 95.06 114 LEU A N 1
ATOM 899 C CA . LEU A 1 114 ? -1.343 29.578 1.276 1 95.06 114 LEU A CA 1
ATOM 900 C C . LEU A 1 114 ? 0.032 29.453 1.924 1 95.06 114 LEU A C 1
ATOM 902 O O . LEU A 1 114 ? 0.184 29.703 3.123 1 95.06 114 LEU A O 1
ATOM 906 N N . GLN A 1 115 ? 0.971 29 1.125 1 93.69 115 GLN A N 1
ATOM 907 C CA . GLN A 1 115 ? 2.324 28.797 1.634 1 93.69 115 GLN A CA 1
ATOM 908 C C . GLN A 1 115 ? 3.367 29.266 0.622 1 93.69 115 GLN A C 1
ATOM 910 O O . GLN A 1 115 ? 3.141 29.188 -0.588 1 93.69 115 GLN A O 1
ATOM 915 N N . GLY A 1 116 ? 4.5 29.75 1.096 1 93.06 116 GLY A N 1
ATOM 916 C CA . GLY A 1 116 ? 5.586 30.188 0.232 1 93.06 116 GLY A CA 1
ATOM 917 C C . GLY A 1 116 ? 6.938 30.172 0.919 1 93.06 116 GLY A C 1
ATOM 918 O O . GLY A 1 116 ? 7.055 29.734 2.062 1 93.06 116 GLY A O 1
ATOM 919 N N . GLY A 1 117 ? 7.914 30.578 0.139 1 92.75 117 GLY A N 1
ATOM 920 C CA . GLY A 1 117 ? 9.242 30.734 0.708 1 92.75 117 GLY A CA 1
ATOM 921 C C . GLY A 1 117 ? 9.344 31.906 1.662 1 92.75 117 GLY A C 1
ATOM 922 O O . GLY A 1 117 ? 8.445 32.75 1.724 1 92.75 117 GLY A O 1
ATOM 923 N N . VAL A 1 118 ? 10.422 31.875 2.459 1 94.25 118 VAL A N 1
ATOM 924 C CA . VAL A 1 118 ? 10.727 33 3.344 1 94.25 118 VAL A CA 1
ATOM 925 C C . VAL A 1 118 ? 11.477 34.062 2.568 1 94.25 118 VAL A C 1
ATOM 927 O O . VAL A 1 118 ? 12.688 33.969 2.365 1 94.25 118 VAL A O 1
ATOM 930 N N . TYR A 1 119 ? 10.742 35.094 2.188 1 93.62 119 TYR A N 1
ATOM 931 C CA . TYR A 1 119 ? 11.266 36.156 1.34 1 93.62 119 TYR A CA 1
ATOM 932 C C . TYR A 1 119 ? 11.219 37.5 2.059 1 93.62 119 TYR A C 1
ATOM 934 O O . TYR A 1 119 ? 10.195 38.156 2.051 1 93.62 119 TYR A O 1
ATOM 942 N N . PRO A 1 120 ? 12.336 37.969 2.52 1 91.69 120 PRO A N 1
ATOM 943 C CA . PRO A 1 120 ? 12.359 39.188 3.338 1 91.69 120 PRO A CA 1
ATOM 944 C C . PRO A 1 120 ? 11.953 40.438 2.557 1 91.69 120 PRO A C 1
ATOM 946 O O . PRO A 1 120 ? 11.531 41.438 3.15 1 91.69 120 PRO A O 1
ATOM 949 N N . ASP A 1 121 ? 11.984 40.438 1.283 1 92 121 ASP A N 1
ATOM 950 C CA . ASP A 1 121 ? 11.727 41.625 0.484 1 92 121 ASP A CA 1
ATOM 951 C C . ASP A 1 121 ? 10.242 41.75 0.159 1 92 121 ASP A C 1
ATOM 953 O O . ASP A 1 121 ? 9.805 42.75 -0.392 1 92 121 ASP A O 1
ATOM 957 N N . LEU A 1 122 ? 9.547 40.781 0.453 1 95.31 122 LEU A N 1
ATOM 958 C CA . LEU A 1 122 ? 8.109 40.844 0.242 1 95.31 122 LEU A CA 1
ATOM 959 C C . LEU A 1 122 ? 7.426 41.625 1.374 1 95.31 122 LEU A C 1
ATOM 961 O O . LEU A 1 122 ? 7.535 41.25 2.541 1 95.31 122 LEU A O 1
ATOM 965 N N . SER A 1 123 ? 6.719 42.688 1.057 1 96.44 123 SER A N 1
ATOM 966 C CA . SER A 1 123 ? 6.148 43.562 2.07 1 96.44 123 SER A CA 1
ATOM 967 C C . SER A 1 123 ? 4.973 42.875 2.783 1 96.44 123 SER A C 1
ATOM 969 O O . SER A 1 123 ? 4.273 42.062 2.195 1 96.44 123 SER A O 1
ATOM 971 N N . PHE A 1 124 ? 4.77 43.25 4.043 1 97.94 124 PHE A N 1
ATOM 972 C CA . PHE A 1 124 ? 3.645 42.781 4.836 1 97.94 124 PHE A CA 1
ATOM 973 C C . PHE A 1 124 ? 2.322 43.062 4.137 1 97.94 124 PHE A C 1
ATOM 975 O O . PHE A 1 124 ? 1.385 42.281 4.215 1 97.94 124 PHE A O 1
ATOM 982 N N . ASP A 1 125 ? 2.248 44.156 3.387 1 98.06 125 ASP A N 1
ATOM 983 C CA . ASP A 1 125 ? 1.043 44.562 2.67 1 98.06 125 ASP A CA 1
ATOM 984 C C . ASP A 1 125 ? 0.645 43.5 1.628 1 98.06 125 ASP A C 1
ATOM 986 O O . ASP A 1 125 ? -0.543 43.312 1.363 1 98.06 125 ASP A O 1
ATOM 990 N N . TYR A 1 126 ? 1.63 42.875 1.085 1 98.19 126 TYR A N 1
ATOM 991 C CA . TYR A 1 126 ? 1.343 41.844 0.105 1 98.19 126 TYR A CA 1
ATOM 992 C C . TYR A 1 126 ? 0.461 40.75 0.707 1 98.19 126 TYR A C 1
ATOM 994 O O . TYR A 1 126 ? -0.555 40.375 0.12 1 98.19 126 TYR A O 1
ATOM 1002 N N . TYR A 1 127 ? 0.85 40.281 1.857 1 98.25 127 TYR A N 1
ATOM 1003 C CA . TYR A 1 127 ? 0.131 39.219 2.529 1 98.25 127 TYR A CA 1
ATOM 1004 C C . TYR A 1 127 ? -1.282 39.656 2.898 1 98.25 127 TYR A C 1
ATOM 1006 O O . TYR A 1 127 ? -2.242 38.906 2.689 1 98.25 127 TYR A O 1
ATOM 1014 N N . LEU A 1 128 ? -1.413 40.875 3.414 1 98.62 128 LEU A N 1
ATOM 1015 C CA . LEU A 1 128 ? -2.719 41.406 3.781 1 98.62 128 LEU A CA 1
ATOM 1016 C C . LEU A 1 128 ? -3.613 41.531 2.553 1 98.62 128 LEU A C 1
ATOM 1018 O O . LEU A 1 128 ? -4.801 41.219 2.607 1 98.62 128 LEU A O 1
ATOM 1022 N N . ASN A 1 129 ? -3.027 41.969 1.464 1 98.62 129 ASN A N 1
ATOM 1023 C CA . ASN A 1 129 ? -3.783 42.156 0.232 1 98.62 129 ASN A CA 1
ATOM 1024 C C . ASN A 1 129 ? -4.301 40.844 -0.323 1 98.62 129 ASN A C 1
ATOM 1026 O O . ASN A 1 129 ? -5.434 40.781 -0.81 1 98.62 129 ASN A O 1
ATOM 1030 N N . VAL A 1 130 ? -3.422 39.844 -0.275 1 98.56 130 VAL A N 1
ATOM 1031 C CA . VAL A 1 130 ? -3.824 38.531 -0.764 1 98.56 130 VAL A CA 1
ATOM 1032 C C . VAL A 1 130 ? -5.008 38 0.052 1 98.56 130 VAL A C 1
ATOM 1034 O O . VAL A 1 130 ? -6.035 37.625 -0.51 1 98.56 130 VAL A O 1
ATOM 1037 N N . ILE A 1 131 ? -4.895 38.031 1.383 1 98.62 131 ILE A N 1
ATOM 1038 C CA . ILE A 1 131 ? -5.926 37.5 2.275 1 98.62 131 ILE A CA 1
ATOM 1039 C C . ILE A 1 131 ? -7.223 38.281 2.078 1 98.62 131 ILE A C 1
ATOM 1041 O O . ILE A 1 131 ? -8.289 37.688 1.914 1 98.62 131 ILE A O 1
ATOM 1045 N N . SER A 1 132 ? -7.109 39.594 2.002 1 98.62 132 SER A N 1
ATOM 1046 C CA . SER A 1 132 ? -8.273 40.438 1.855 1 98.62 132 SER A CA 1
ATOM 1047 C C . SER A 1 132 ? -8.984 40.188 0.526 1 98.62 132 SER A C 1
ATOM 1049 O O . SER A 1 132 ? -10.211 40.156 0.467 1 98.62 132 SER A O 1
ATOM 1051 N N . ALA A 1 133 ? -8.203 40.094 -0.494 1 98.69 133 ALA A N 1
ATOM 1052 C CA . ALA A 1 133 ? -8.773 39.875 -1.823 1 98.69 133 ALA A CA 1
ATOM 1053 C C . ALA A 1 133 ? -9.523 38.562 -1.9 1 98.69 133 ALA A C 1
ATOM 1055 O O . ALA A 1 133 ? -10.617 38.5 -2.461 1 98.69 133 ALA A O 1
ATOM 1056 N N . VAL A 1 134 ? -8.93 37.531 -1.356 1 98.5 134 VAL A N 1
ATOM 1057 C CA . VAL A 1 134 ? -9.562 36.219 -1.383 1 98.5 134 VAL A CA 1
ATOM 1058 C C . VAL A 1 134 ? -10.852 36.219 -0.571 1 98.5 134 VAL A C 1
ATOM 1060 O O . VAL A 1 134 ? -11.883 35.719 -1.021 1 98.5 134 VAL A O 1
ATOM 1063 N N . LYS A 1 135 ? -10.812 36.875 0.613 1 98.25 135 LYS A N 1
ATOM 1064 C CA . LYS A 1 135 ? -11.992 36.938 1.47 1 98.25 135 LYS A CA 1
ATOM 1065 C C . LYS A 1 135 ? -13.086 37.781 0.832 1 98.25 135 LYS A C 1
ATOM 1067 O O . LYS A 1 135 ? -14.273 37.531 1.006 1 98.25 135 LYS A O 1
ATOM 1072 N N . LYS A 1 136 ? -12.711 38.781 0.169 1 98.38 136 LYS A N 1
ATOM 1073 C CA . LYS A 1 136 ? -13.68 39.625 -0.521 1 98.38 136 LYS A CA 1
ATOM 1074 C C . LYS A 1 136 ? -14.406 38.844 -1.613 1 98.38 136 LYS A C 1
ATOM 1076 O O . LYS A 1 136 ? -15.633 38.938 -1.745 1 98.38 136 LYS A O 1
ATOM 1081 N N . LYS A 1 137 ? -13.68 38.125 -2.34 1 98.06 137 LYS A N 1
ATOM 1082 C CA . LYS A 1 137 ? -14.281 37.375 -3.447 1 98.06 137 LYS A CA 1
ATOM 1083 C C . LYS A 1 137 ? -15 36.125 -2.949 1 98.06 137 LYS A C 1
ATOM 1085 O O . LYS A 1 137 ? -16.047 35.75 -3.482 1 98.06 137 LYS A O 1
ATOM 1090 N N . TYR A 1 138 ? -14.398 35.531 -1.963 1 97.69 138 TYR A N 1
ATOM 1091 C CA . TYR A 1 138 ? -14.938 34.312 -1.361 1 97.69 138 TYR A CA 1
ATOM 1092 C C . TYR A 1 138 ? -15.07 34.469 0.15 1 97.69 138 TYR A C 1
ATOM 1094 O O . TYR A 1 138 ? -14.273 33.906 0.908 1 97.69 138 TYR A O 1
ATOM 1102 N N . PRO A 1 139 ? -16.094 35 0.655 1 96.56 139 PRO A N 1
ATOM 1103 C CA . PRO A 1 139 ? -16.234 35.375 2.061 1 96.56 139 PRO A CA 1
ATOM 1104 C C . PRO A 1 139 ? -16.203 34.188 3.006 1 96.56 139 PRO A C 1
ATOM 1106 O O . PRO A 1 139 ? -15.844 34.312 4.176 1 96.56 139 PRO A O 1
ATOM 1109 N N . HIS A 1 140 ? -16.531 33.031 2.488 1 93.81 140 HIS A N 1
ATOM 1110 C CA . HIS A 1 140 ? -16.609 31.859 3.365 1 93.81 140 HIS A CA 1
ATOM 1111 C C . HIS A 1 140 ? -15.391 30.969 3.217 1 93.81 140 HIS A C 1
ATOM 1113 O O . HIS A 1 140 ? -15.32 29.891 3.824 1 93.81 140 HIS A O 1
ATOM 1119 N N . MET A 1 141 ? -14.414 31.391 2.438 1 96.12 141 MET A N 1
ATOM 1120 C CA . MET A 1 141 ? -13.172 30.641 2.248 1 96.12 141 MET A CA 1
ATOM 1121 C C . MET A 1 141 ? -12.391 30.531 3.553 1 96.12 141 MET A C 1
ATOM 1123 O O . MET A 1 141 ? -12.195 31.547 4.242 1 96.12 141 MET A O 1
ATOM 1127 N N . HIS A 1 142 ? -12.094 29.344 3.922 1 96.06 142 HIS A N 1
ATOM 1128 C CA . HIS A 1 142 ? -11.172 29.172 5.039 1 96.06 142 HIS A CA 1
ATOM 1129 C C . HIS A 1 142 ? -9.719 29.328 4.586 1 96.06 142 HIS A C 1
ATOM 1131 O O . HIS A 1 142 ? -9.25 28.547 3.75 1 96.06 142 HIS A O 1
ATOM 1137 N N . ILE A 1 143 ? -9.023 30.25 5.148 1 97.56 143 ILE A N 1
ATOM 1138 C CA . ILE A 1 143 ? -7.648 30.5 4.734 1 97.56 143 ILE A CA 1
ATOM 1139 C C . ILE A 1 143 ? -6.684 29.953 5.785 1 97.56 143 ILE A C 1
ATOM 1141 O O . ILE A 1 143 ? -6.617 30.484 6.902 1 97.56 143 ILE A O 1
ATOM 1145 N N . ARG A 1 144 ? -5.996 28.891 5.484 1 96.25 144 ARG A N 1
ATOM 1146 C CA . ARG A 1 144 ? -4.836 28.375 6.195 1 96.25 144 ARG A CA 1
ATOM 1147 C C . ARG A 1 144 ? -3.537 28.828 5.539 1 96.25 144 ARG A C 1
ATOM 1149 O O . ARG A 1 144 ? -3.307 28.562 4.359 1 96.25 144 ARG A O 1
ATOM 1156 N N . ALA A 1 145 ? -2.701 29.484 6.395 1 96.56 145 ALA A N 1
ATOM 1157 C CA . ALA A 1 145 ? -1.57 30.062 5.672 1 96.56 145 ALA A CA 1
ATOM 1158 C C . ALA A 1 145 ? -0.334 30.141 6.562 1 96.56 145 ALA A C 1
ATOM 1160 O O . ALA A 1 145 ? -0.445 30.141 7.789 1 96.56 145 ALA A O 1
ATOM 1161 N N . PHE A 1 146 ? 0.771 30.141 5.93 1 96.81 146 PHE A N 1
ATOM 1162 C CA . PHE A 1 146 ? 2.072 30.484 6.484 1 96.81 146 PHE A CA 1
ATOM 1163 C C . PHE A 1 146 ? 2.557 29.422 7.453 1 96.81 146 PHE A C 1
ATOM 1165 O O . PHE A 1 146 ? 1.776 28.891 8.25 1 96.81 146 PHE A O 1
ATOM 1172 N N . SER A 1 147 ? 3.756 29.094 7.344 1 95.38 147 SER A N 1
ATOM 1173 C CA . SER A 1 147 ? 4.43 28.25 8.336 1 95.38 147 SER A CA 1
ATOM 1174 C C . SER A 1 147 ? 4.941 29.094 9.5 1 95.38 147 SER A C 1
ATOM 1176 O O . SER A 1 147 ? 5.043 30.312 9.398 1 95.38 147 SER A O 1
ATOM 1178 N N . PRO A 1 148 ? 5.238 28.469 10.57 1 96.44 148 PRO A N 1
ATOM 1179 C CA . PRO A 1 148 ? 5.832 29.188 11.695 1 96.44 148 PRO A CA 1
ATOM 1180 C C . PRO A 1 148 ? 7.078 29.969 11.297 1 96.44 148 PRO A C 1
ATOM 1182 O O . PRO A 1 148 ? 7.305 31.078 11.797 1 96.44 148 PRO A O 1
ATOM 1185 N N . VAL A 1 149 ? 7.824 29.453 10.359 1 94.81 149 VAL A N 1
ATOM 1186 C CA . VAL A 1 149 ? 9.023 30.141 9.914 1 94.81 149 VAL A CA 1
ATOM 1187 C C . VAL A 1 149 ? 8.633 31.406 9.141 1 94.81 149 VAL A C 1
ATOM 1189 O O . VAL A 1 149 ? 9.273 32.438 9.281 1 94.81 149 VAL A O 1
ATOM 1192 N N . GLU A 1 150 ? 7.645 31.312 8.367 1 95.88 150 GLU A N 1
ATOM 1193 C CA . GLU A 1 150 ? 7.137 32.469 7.637 1 95.88 150 GLU A CA 1
ATOM 1194 C C . GLU A 1 150 ? 6.598 33.531 8.594 1 95.88 150 GLU A C 1
ATOM 1196 O O . GLU A 1 150 ? 6.84 34.719 8.414 1 95.88 150 GLU A O 1
ATOM 1201 N N . ILE A 1 151 ? 5.906 33.125 9.594 1 96.62 151 ILE A N 1
ATOM 1202 C CA . ILE A 1 151 ? 5.305 34 10.57 1 96.62 151 ILE A CA 1
ATOM 1203 C C . ILE A 1 151 ? 6.402 34.75 11.328 1 96.62 151 ILE A C 1
ATOM 1205 O O . ILE A 1 151 ? 6.277 35.938 11.602 1 96.62 151 ILE A O 1
ATOM 1209 N N . ILE A 1 152 ? 7.402 34.062 11.688 1 96.25 152 ILE A N 1
ATOM 1210 C CA . ILE A 1 152 ? 8.539 34.656 12.383 1 96.25 152 ILE A CA 1
ATOM 1211 C C . ILE A 1 152 ? 9.195 35.688 11.484 1 96.25 152 ILE A C 1
ATOM 1213 O O . ILE A 1 152 ? 9.609 36.75 11.945 1 96.25 152 ILE A O 1
ATOM 1217 N N . ASN A 1 153 ? 9.305 35.375 10.227 1 95.69 153 ASN A N 1
ATOM 1218 C CA . ASN A 1 153 ? 9.836 36.344 9.273 1 95.69 153 ASN A CA 1
ATOM 1219 C C . ASN A 1 153 ? 8.969 37.594 9.211 1 95.69 153 ASN A C 1
ATOM 1221 O O . ASN A 1 153 ? 9.484 38.719 9.062 1 95.69 153 ASN A O 1
ATOM 1225 N N . LEU A 1 154 ? 7.688 37.469 9.266 1 97.56 154 LEU A N 1
ATOM 1226 C CA . LEU A 1 154 ? 6.781 38.594 9.234 1 97.56 154 LEU A CA 1
ATOM 1227 C C . LEU A 1 154 ? 6.984 39.5 10.461 1 97.56 154 LEU A C 1
ATOM 1229 O O . LEU A 1 154 ? 6.855 40.719 10.375 1 97.56 154 LEU A O 1
ATOM 1233 N N . GLU A 1 155 ? 7.25 38.812 11.578 1 97.5 155 GLU A N 1
ATOM 1234 C CA . GLU A 1 155 ? 7.621 39.594 12.773 1 97.5 155 GLU A CA 1
ATOM 1235 C C . GLU A 1 155 ? 8.836 40.469 12.508 1 97.5 155 GLU A C 1
ATOM 1237 O O . GLU A 1 155 ? 8.852 41.625 12.883 1 97.5 155 GLU A O 1
ATOM 1242 N N . LYS A 1 156 ? 9.75 39.969 11.828 1 95.75 156 LYS A N 1
ATOM 1243 C CA . LYS A 1 156 ? 10.992 40.688 11.531 1 95.75 156 LYS A CA 1
ATOM 1244 C C . LYS A 1 156 ? 10.75 41.812 10.539 1 95.75 156 LYS A C 1
ATOM 1246 O O . LYS A 1 156 ? 11.234 42.938 10.734 1 95.75 156 LYS A O 1
ATOM 1251 N N . ILE A 1 157 ? 10.016 41.531 9.531 1 95.56 157 ILE A N 1
ATOM 1252 C CA . ILE A 1 157 ? 9.789 42.5 8.453 1 95.56 157 ILE A CA 1
ATOM 1253 C C . ILE A 1 157 ? 8.992 43.688 8.984 1 95.56 157 ILE A C 1
ATOM 1255 O O . ILE A 1 157 ? 9.227 44.812 8.586 1 95.56 157 ILE A O 1
ATOM 1259 N N . THR A 1 158 ? 8.078 43.469 9.828 1 97.25 158 THR A N 1
ATOM 1260 C CA . THR A 1 158 ? 7.188 44.531 10.312 1 97.25 158 THR A CA 1
ATOM 1261 C C . THR A 1 158 ? 7.816 45.281 11.492 1 97.25 158 THR A C 1
ATOM 1263 O O . THR A 1 158 ? 7.484 46.438 11.758 1 97.25 158 THR A O 1
ATOM 1266 N N . GLY A 1 159 ? 8.609 44.531 12.266 1 97.5 159 GLY A N 1
ATOM 1267 C CA . GLY A 1 159 ? 9.148 45.062 13.5 1 97.5 159 GLY A CA 1
ATOM 1268 C C . GLY A 1 159 ? 8.141 45.062 14.641 1 97.5 159 GLY A C 1
ATOM 1269 O O . GLY A 1 159 ? 8.43 45.562 15.727 1 97.5 159 GLY A O 1
ATOM 1270 N N . LEU A 1 160 ? 6.988 44.531 14.391 1 98.19 160 LEU A N 1
ATOM 1271 C CA . LEU A 1 160 ? 5.949 44.406 15.406 1 98.19 160 LEU A CA 1
ATOM 1272 C C . LEU A 1 160 ? 6.094 43.094 16.188 1 98.19 160 LEU A C 1
ATOM 1274 O O . LEU A 1 160 ? 6.652 42.125 15.688 1 98.19 160 LEU A O 1
ATOM 1278 N N . PRO A 1 161 ? 5.598 43.156 17.438 1 98.38 161 PRO A N 1
ATOM 1279 C CA . PRO A 1 161 ? 5.543 41.875 18.156 1 98.38 161 PRO A CA 1
ATOM 1280 C C . PRO A 1 161 ? 4.715 40.812 17.422 1 98.38 161 PRO A C 1
ATOM 1282 O O . PRO A 1 161 ? 3.695 41.156 16.812 1 98.38 161 PRO A O 1
ATOM 1285 N N . LEU A 1 162 ? 5.141 39.625 17.516 1 98.44 162 LEU A N 1
ATOM 1286 C CA . LEU A 1 162 ? 4.504 38.5 16.828 1 98.44 162 LEU A CA 1
ATOM 1287 C C . LEU A 1 162 ? 3.002 38.5 17.078 1 98.44 162 LEU A C 1
ATOM 1289 O O . LEU A 1 162 ? 2.211 38.281 16.156 1 98.44 162 LEU A O 1
ATOM 1293 N N . LYS A 1 163 ? 2.602 38.656 18.312 1 98.69 163 LYS A N 1
ATOM 1294 C CA . LYS A 1 163 ? 1.19 38.656 18.688 1 98.69 163 LYS A CA 1
ATOM 1295 C C . LYS A 1 163 ? 0.415 39.688 17.875 1 98.69 163 LYS A C 1
ATOM 1297 O O . LYS A 1 163 ? -0.688 39.406 17.391 1 98.69 163 LYS A O 1
ATOM 1302 N N . GLU A 1 164 ? 0.969 40.875 17.719 1 98.69 164 GLU A N 1
ATOM 1303 C CA . GLU A 1 164 ? 0.32 41.938 16.953 1 98.69 164 GLU A CA 1
ATOM 1304 C C . GLU A 1 164 ? 0.233 41.594 15.477 1 98.69 164 GLU A C 1
ATOM 1306 O O . GLU A 1 164 ? -0.789 41.844 14.828 1 98.69 164 GLU A O 1
ATOM 1311 N N . VAL A 1 165 ? 1.314 41.031 14.945 1 98.69 165 VAL A N 1
ATOM 1312 C CA . VAL A 1 165 ? 1.333 40.594 13.555 1 98.69 165 VAL A CA 1
ATOM 1313 C C . VAL A 1 165 ? 0.197 39.625 13.312 1 98.69 165 VAL A C 1
ATOM 1315 O O . VAL A 1 165 ? -0.562 39.75 12.352 1 98.69 165 VAL A O 1
ATOM 1318 N N . LEU A 1 166 ? 0.033 38.656 14.148 1 98.75 166 LEU A N 1
ATOM 1319 C CA . LEU A 1 166 ? -0.953 37.594 14 1 98.75 166 LEU A CA 1
ATOM 1320 C C . LEU A 1 166 ? -2.367 38.125 14.164 1 98.75 166 LEU A C 1
ATOM 1322 O O . LEU A 1 166 ? -3.295 37.656 13.492 1 98.75 166 LEU A O 1
ATOM 1326 N N . GLN A 1 167 ? -2.58 39.125 15.055 1 98.69 167 GLN A N 1
ATOM 1327 C CA . GLN A 1 167 ? -3.887 39.75 15.227 1 98.69 167 GLN A CA 1
ATOM 1328 C C . GLN A 1 167 ? -4.309 40.5 13.961 1 98.69 167 GLN A C 1
ATOM 1330 O O . GLN A 1 167 ? -5.473 40.438 13.562 1 98.69 167 GLN A O 1
ATOM 1335 N N . ILE A 1 168 ? -3.332 41.188 13.359 1 98.69 168 ILE A N 1
ATOM 1336 C CA . ILE A 1 168 ? -3.611 41.875 12.117 1 98.69 168 ILE A CA 1
ATOM 1337 C C . ILE A 1 168 ? -4.008 40.906 11.031 1 98.69 168 ILE A C 1
ATOM 1339 O O . ILE A 1 168 ? -4.992 41.094 10.32 1 98.69 168 ILE A O 1
ATOM 1343 N N . LEU A 1 169 ? -3.242 39.812 10.914 1 98.75 169 LEU A N 1
ATOM 1344 C CA . LEU A 1 169 ? -3.537 38.781 9.914 1 98.75 169 LEU A CA 1
ATOM 1345 C C . LEU A 1 169 ? -4.914 38.188 10.156 1 98.75 169 LEU A C 1
ATOM 1347 O O . LEU A 1 169 ? -5.68 37.969 9.211 1 98.75 169 LEU A O 1
ATOM 1351 N N . LYS A 1 170 ? -5.234 37.844 11.406 1 98.56 170 LYS A N 1
ATOM 1352 C CA . LYS A 1 170 ? -6.535 37.281 11.773 1 98.56 170 LYS A CA 1
ATOM 1353 C C . LYS A 1 170 ? -7.668 38.25 11.414 1 98.56 170 LYS A C 1
ATOM 1355 O O . LYS A 1 170 ? -8.672 37.812 10.828 1 98.56 170 LYS A O 1
ATOM 1360 N N . GLN A 1 171 ? -7.492 39.5 11.742 1 98.38 171 GLN A N 1
ATOM 1361 C CA . GLN A 1 171 ? -8.5 40.5 11.453 1 98.38 171 GLN A CA 1
ATOM 1362 C C . GLN A 1 171 ? -8.695 40.656 9.945 1 98.38 171 GLN A C 1
ATOM 1364 O O . GLN A 1 171 ? -9.805 40.969 9.492 1 98.38 171 GLN A O 1
ATOM 1369 N N . THR A 1 172 ? -7.625 40.438 9.25 1 98.38 172 THR A N 1
ATOM 1370 C CA . THR A 1 172 ? -7.688 40.562 7.797 1 98.38 172 THR A CA 1
ATOM 1371 C C . THR A 1 172 ? -8.43 39.375 7.184 1 98.38 172 THR A C 1
ATOM 1373 O O . THR A 1 172 ? -9 39.469 6.098 1 98.38 172 THR A O 1
ATOM 1376 N N . GLY A 1 173 ? -8.328 38.188 7.848 1 98.38 173 GLY A N 1
ATOM 1377 C CA . GLY A 1 173 ? -9.125 37.062 7.336 1 98.38 173 GLY A CA 1
ATOM 1378 C C . GLY A 1 173 ? -8.445 35.719 7.508 1 98.38 173 GLY A C 1
ATOM 1379 O O . GLY A 1 173 ? -8.984 34.688 7.105 1 98.38 173 GLY A O 1
ATOM 1380 N N . LEU A 1 174 ? -7.211 35.656 8.078 1 98.44 174 LEU A N 1
ATOM 1381 C CA . LEU A 1 174 ? -6.531 34.406 8.336 1 98.44 174 LEU A CA 1
ATOM 1382 C C . LEU A 1 174 ? -7.312 33.562 9.344 1 98.44 174 LEU A C 1
ATOM 1384 O O . LEU A 1 174 ? -7.715 34.062 10.398 1 98.44 174 LEU A O 1
ATOM 1388 N N . ASP A 1 175 ? -7.477 32.281 9.008 1 97.81 175 ASP A N 1
ATOM 1389 C CA . ASP A 1 175 ? -8.344 31.469 9.844 1 97.81 175 ASP A CA 1
ATOM 1390 C C . ASP A 1 175 ? -7.535 30.453 10.648 1 97.81 175 ASP A C 1
ATOM 1392 O O . ASP A 1 175 ? -7.957 30.016 11.719 1 97.81 175 ASP A O 1
ATOM 1396 N N . SER A 1 176 ? -6.406 29.984 10.133 1 97.69 176 SER A N 1
ATOM 1397 C CA . SER A 1 176 ? -5.59 28.984 10.805 1 97.69 176 SER A CA 1
ATOM 1398 C C . SER A 1 176 ? -4.16 28.984 10.273 1 97.69 176 SER A C 1
ATOM 1400 O O . SER A 1 176 ? -3.885 29.562 9.219 1 97.69 176 SER A O 1
ATOM 1402 N N . VAL A 1 177 ? -3.27 28.422 11.047 1 97.44 177 VAL A N 1
ATOM 1403 C CA . VAL A 1 177 ? -1.856 28.359 10.688 1 97.44 177 VAL A CA 1
ATOM 1404 C C . VAL A 1 177 ? -1.374 26.906 10.789 1 97.44 177 VAL A C 1
ATOM 1406 O O . VAL A 1 177 ? -1.456 26.297 11.852 1 97.44 177 VAL A O 1
ATOM 1409 N N . PRO A 1 178 ? -0.878 26.375 9.703 1 95.06 178 PRO A N 1
ATOM 1410 C CA . PRO A 1 178 ? -0.343 25 9.758 1 95.06 178 PRO A CA 1
ATOM 1411 C C . PRO A 1 178 ? 1.013 24.938 10.461 1 95.06 178 PRO A C 1
ATOM 1413 O O . PRO A 1 178 ? 1.82 25.859 10.344 1 95.06 178 PRO A O 1
ATOM 1416 N N . GLY A 1 179 ? 1.245 23.844 11.188 1 94 179 GLY A N 1
ATOM 1417 C CA . GLY A 1 179 ? 2.543 23.625 11.805 1 94 179 GLY A CA 1
ATOM 1418 C C . GLY A 1 179 ? 3.59 23.109 10.836 1 94 179 GLY A C 1
ATOM 1419 O O . GLY A 1 179 ? 4.387 22.234 11.188 1 94 179 GLY A O 1
ATOM 1420 N N . ALA A 1 180 ? 3.582 23.594 9.664 1 88.25 180 ALA A N 1
ATOM 1421 C CA . ALA A 1 180 ? 4.547 23.203 8.641 1 88.25 180 ALA A CA 1
ATOM 1422 C C . ALA A 1 180 ? 5.957 23.641 9.016 1 88.25 180 ALA A C 1
ATOM 1424 O O . ALA A 1 180 ? 6.137 24.5 9.883 1 88.25 180 ALA A O 1
ATOM 1425 N N . GLY A 1 181 ? 6.914 22.984 8.461 1 89.06 181 GLY A N 1
ATOM 1426 C CA . GLY A 1 181 ? 8.305 23.344 8.711 1 89.06 181 GLY A CA 1
ATOM 1427 C C . GLY A 1 181 ? 8.852 22.734 9.992 1 89.06 181 GLY A C 1
ATOM 1428 O O . GLY A 1 181 ? 9.961 23.047 10.406 1 89.06 181 GLY A O 1
ATOM 1429 N N . ALA A 1 182 ? 8.102 21.859 10.562 1 93.19 182 ALA A N 1
ATOM 1430 C CA . ALA A 1 182 ? 8.555 21.234 11.797 1 93.19 182 ALA A CA 1
ATOM 1431 C C . ALA A 1 182 ? 9.516 20.078 11.5 1 93.19 182 ALA A C 1
ATOM 1433 O O . ALA A 1 182 ? 10.539 19.938 12.164 1 93.19 182 ALA A O 1
ATOM 1434 N N . GLU A 1 183 ? 9.203 19.25 10.516 1 93.69 183 GLU A N 1
ATOM 1435 C CA . GLU A 1 183 ? 9.938 18.047 10.18 1 93.69 183 GLU A CA 1
ATOM 1436 C C . GLU A 1 183 ? 10.273 17.234 11.43 1 93.69 183 GLU A C 1
ATOM 1438 O O . GLU A 1 183 ? 9.469 16.406 11.867 1 93.69 183 GLU A O 1
ATOM 1443 N N . ILE A 1 184 ? 11.383 17.609 12.023 1 96.56 184 ILE A N 1
ATOM 1444 C CA . ILE A 1 184 ? 11.773 17.031 13.305 1 96.56 184 ILE A CA 1
ATOM 1445 C C . ILE A 1 184 ? 12.188 18.156 14.266 1 96.56 184 ILE A C 1
ATOM 1447 O O . ILE A 1 184 ? 13.125 18.906 13.984 1 96.56 184 ILE A O 1
ATOM 1451 N N . LEU A 1 185 ? 11.516 18.234 15.398 1 97.38 185 LEU A N 1
ATOM 1452 C CA . LEU A 1 185 ? 11.719 19.312 16.359 1 97.38 185 LEU A CA 1
ATOM 1453 C C . LEU A 1 185 ? 12.773 18.938 17.391 1 97.38 185 LEU A C 1
ATOM 1455 O O . LEU A 1 185 ? 12.492 18.875 18.594 1 97.38 185 LEU A O 1
ATOM 1459 N N . THR A 1 186 ? 13.906 18.688 16.969 1 96.5 186 THR A N 1
ATOM 1460 C CA . THR A 1 186 ? 15.125 18.562 17.766 1 96.5 186 THR A CA 1
ATOM 1461 C C . THR A 1 186 ? 16.25 19.422 17.156 1 96.5 186 THR A C 1
ATOM 1463 O O . THR A 1 186 ? 16.375 19.5 15.93 1 96.5 186 THR A O 1
ATOM 1466 N N . ASP A 1 187 ? 16.969 19.922 17.953 1 92.38 187 ASP A N 1
ATOM 1467 C CA . ASP A 1 187 ? 17.984 20.859 17.469 1 92.38 187 ASP A CA 1
ATOM 1468 C C . ASP A 1 187 ? 19 20.156 16.562 1 92.38 187 ASP A C 1
ATOM 1470 O O . ASP A 1 187 ? 19.453 20.734 15.578 1 92.38 187 ASP A O 1
ATOM 1474 N N . ARG A 1 188 ? 19.375 18.938 16.938 1 94.56 188 ARG A N 1
ATOM 1475 C CA . ARG A 1 188 ? 20.328 18.203 16.094 1 94.56 188 ARG A CA 1
ATOM 1476 C C . ARG A 1 188 ? 19.797 18.062 14.672 1 94.56 188 ARG A C 1
ATOM 1478 O O . ARG A 1 188 ? 20.484 18.391 13.711 1 94.56 188 ARG A O 1
ATOM 1485 N N . MET A 1 189 ? 18.609 17.594 14.594 1 94.62 189 MET A N 1
ATOM 1486 C CA . MET A 1 189 ? 18.047 17.344 13.273 1 94.62 189 MET A CA 1
ATOM 1487 C C . MET A 1 189 ? 17.797 18.656 12.539 1 94.62 189 MET A C 1
ATOM 1489 O O . MET A 1 189 ? 17.969 18.734 11.32 1 94.62 189 MET A O 1
ATOM 1493 N N . ARG A 1 190 ? 17.328 19.656 13.219 1 93.62 190 ARG A N 1
ATOM 1494 C CA . ARG A 1 190 ? 17.094 20.953 12.586 1 93.62 190 ARG A CA 1
ATOM 1495 C C . ARG A 1 190 ? 18.375 21.5 11.984 1 93.62 190 ARG A C 1
ATOM 1497 O O . ARG A 1 190 ? 18.359 22.109 10.914 1 93.62 190 ARG A O 1
ATOM 1504 N N . ASN A 1 191 ? 19.469 21.266 12.633 1 92.12 191 ASN A N 1
ATOM 1505 C CA . ASN A 1 191 ? 20.766 21.703 12.117 1 92.12 191 ASN A CA 1
ATOM 1506 C C . ASN A 1 191 ? 21.156 20.938 10.859 1 92.12 191 ASN A C 1
ATOM 1508 O O . ASN A 1 191 ? 21.844 21.469 9.984 1 92.12 191 ASN A O 1
ATOM 1512 N N . ILE A 1 192 ? 20.719 19.734 10.805 1 91 192 ILE A N 1
ATOM 1513 C CA . ILE A 1 192 ? 21.031 18.891 9.656 1 91 192 ILE A CA 1
ATOM 1514 C C . ILE A 1 192 ? 20.125 19.281 8.484 1 91 192 ILE A C 1
ATOM 1516 O O . ILE A 1 192 ? 20.609 19.438 7.352 1 91 192 ILE A O 1
ATOM 1520 N N . ILE A 1 193 ? 18.859 19.469 8.742 1 90.06 193 ILE A N 1
ATOM 1521 C CA . ILE A 1 193 ? 17.844 19.641 7.695 1 90.06 193 ILE A CA 1
ATOM 1522 C C . ILE A 1 193 ? 17.875 21.094 7.203 1 90.06 193 ILE A C 1
ATOM 1524 O O . ILE A 1 193 ? 17.812 21.344 5.996 1 90.06 193 ILE A O 1
ATOM 1528 N N . SER A 1 194 ? 17.953 21.953 8.117 1 88.31 194 SER A N 1
ATOM 1529 C CA . SER A 1 194 ? 17.859 23.375 7.785 1 88.31 194 SER A CA 1
ATOM 1530 C C . SER A 1 194 ? 18.469 24.234 8.891 1 88.31 194 SER A C 1
ATOM 1532 O O . SER A 1 194 ? 17.734 24.797 9.711 1 88.31 194 SER A O 1
ATOM 1534 N N . PRO A 1 195 ? 19.672 24.5 8.781 1 84.5 195 PRO A N 1
ATOM 1535 C CA . PRO A 1 195 ? 20.359 25.234 9.852 1 84.5 195 PRO A CA 1
ATOM 1536 C C . PRO A 1 195 ? 19.891 26.688 9.961 1 84.5 195 PRO A C 1
ATOM 1538 O O . PRO A 1 195 ? 20 27.297 11.031 1 84.5 195 PRO A O 1
ATOM 1541 N N . LYS A 1 196 ? 19.375 27.234 8.961 1 84.12 196 LYS A N 1
ATOM 1542 C CA . LYS A 1 196 ? 18.938 28.625 8.969 1 84.12 196 LYS A CA 1
ATOM 1543 C C . LYS A 1 196 ? 17.469 28.75 9.344 1 84.12 196 LYS A C 1
ATOM 1545 O O . LYS A 1 196 ? 16.953 29.859 9.469 1 84.12 196 LYS A O 1
ATOM 1550 N N . LYS A 1 197 ? 16.875 27.641 9.555 1 88.19 197 LYS A N 1
ATOM 1551 C CA . LYS A 1 197 ? 15.438 27.625 9.844 1 88.19 197 LYS A CA 1
ATOM 1552 C C . LYS A 1 197 ? 15.18 27.891 11.328 1 88.19 197 LYS A C 1
ATOM 1554 O O . LYS A 1 197 ? 16.109 27.891 12.133 1 88.19 197 LYS A O 1
ATOM 1559 N N . ALA A 1 198 ? 14.008 28.156 11.688 1 89.12 198 ALA A N 1
ATOM 1560 C CA . ALA A 1 198 ? 13.586 28.391 13.07 1 89.12 198 ALA A CA 1
ATOM 1561 C C . ALA A 1 198 ? 13.977 27.219 13.969 1 89.12 198 ALA A C 1
ATOM 1563 O O . ALA A 1 198 ? 13.891 26.062 13.555 1 89.12 198 ALA A O 1
ATOM 1564 N N . THR A 1 199 ? 14.469 27.562 15.109 1 93.06 199 THR A N 1
ATOM 1565 C CA . THR A 1 199 ? 14.758 26.531 16.109 1 93.06 199 THR A CA 1
ATOM 1566 C C . THR A 1 199 ? 13.461 25.906 16.625 1 93.06 199 THR A C 1
ATOM 1568 O O . THR A 1 199 ? 12.367 26.391 16.312 1 93.06 199 THR A O 1
ATOM 1571 N N . THR A 1 200 ? 13.625 24.828 17.406 1 96.25 200 THR A N 1
ATOM 1572 C CA . THR A 1 200 ? 12.469 24.219 18.047 1 96.25 200 THR A CA 1
ATOM 1573 C C . THR A 1 200 ? 11.734 25.219 18.922 1 96.25 200 THR A C 1
ATOM 1575 O O . THR A 1 200 ? 10.508 25.328 18.875 1 96.25 200 THR A O 1
ATOM 1578 N N . GLU A 1 201 ? 12.492 25.984 19.672 1 96.56 201 GLU A N 1
ATOM 1579 C CA . GLU A 1 201 ? 11.906 26.984 20.562 1 96.56 201 GLU A CA 1
ATOM 1580 C C . GLU A 1 201 ? 11.148 28.047 19.781 1 96.56 201 GLU A C 1
ATOM 1582 O O . GLU A 1 201 ? 10.078 28.484 20.203 1 96.56 201 GLU A O 1
ATOM 1587 N N . GLU A 1 202 ? 11.727 28.438 18.703 1 95.94 202 GLU A N 1
ATOM 1588 C CA . GLU A 1 202 ? 11.078 29.453 17.875 1 95.94 202 GLU A CA 1
ATOM 1589 C C . GLU A 1 202 ? 9.789 28.906 17.25 1 95.94 202 GLU A C 1
ATOM 1591 O O . GLU A 1 202 ? 8.789 29.625 17.141 1 95.94 202 GLU A O 1
ATOM 1596 N N . TRP A 1 203 ? 9.859 27.672 16.766 1 97.19 203 TRP A N 1
ATOM 1597 C CA . TRP A 1 203 ? 8.664 27.031 16.234 1 97.19 203 TRP A CA 1
ATOM 1598 C C . TRP A 1 203 ? 7.555 26.984 17.281 1 97.19 203 TRP A C 1
ATOM 1600 O O . TRP A 1 203 ? 6.41 27.344 17 1 97.19 203 TRP A O 1
ATOM 1610 N N . VAL A 1 204 ? 7.918 26.594 18.5 1 98.19 204 VAL A N 1
ATOM 1611 C CA . VAL A 1 204 ? 6.961 26.5 19.594 1 98.19 204 VAL A CA 1
ATOM 1612 C C . VAL A 1 204 ? 6.395 27.875 19.922 1 98.19 204 VAL A C 1
ATOM 1614 O O . VAL A 1 204 ? 5.184 28.031 20.094 1 98.19 204 VAL A O 1
ATOM 1617 N N . ARG A 1 205 ? 7.238 28.859 19.953 1 98.31 205 ARG A N 1
ATOM 1618 C CA . ARG A 1 205 ? 6.793 30.219 20.234 1 98.31 205 ARG A CA 1
ATOM 1619 C C . ARG A 1 205 ? 5.77 30.688 19.203 1 98.31 205 ARG A C 1
ATOM 1621 O O . ARG A 1 205 ? 4.734 31.25 19.562 1 98.31 205 ARG A O 1
ATOM 1628 N N . ALA A 1 206 ? 6.121 30.438 18 1 98.25 206 ALA A N 1
ATOM 1629 C CA . ALA A 1 206 ? 5.234 30.859 16.906 1 98.25 206 ALA A CA 1
ATOM 1630 C C . ALA A 1 206 ? 3.871 30.172 17.031 1 98.25 206 ALA A C 1
ATOM 1632 O O . ALA A 1 206 ? 2.836 30.844 17 1 98.25 206 ALA A O 1
ATOM 1633 N N . MET A 1 207 ? 3.871 28.859 17.219 1 98.56 207 MET A N 1
ATOM 1634 C CA . MET A 1 207 ? 2.615 28.125 17.281 1 98.56 207 MET A CA 1
ATOM 1635 C C . MET A 1 207 ? 1.839 28.469 18.547 1 98.56 207 MET A C 1
ATOM 1637 O O . MET A 1 207 ? 0.613 28.594 18.516 1 98.56 207 MET A O 1
ATOM 1641 N N . GLU A 1 208 ? 2.562 28.656 19.625 1 98.62 208 GLU A N 1
ATOM 1642 C CA . GLU A 1 208 ? 1.916 29.031 20.875 1 98.62 208 GLU A CA 1
ATOM 1643 C C . GLU A 1 208 ? 1.219 30.391 20.734 1 98.62 208 GLU A C 1
ATOM 1645 O O . GLU A 1 208 ? 0.086 30.562 21.188 1 98.62 208 GLU A O 1
ATOM 1650 N N . THR A 1 209 ? 1.888 31.344 20.156 1 98.75 209 THR A N 1
ATOM 1651 C CA . THR A 1 209 ? 1.315 32.656 19.953 1 98.75 209 THR A CA 1
ATOM 1652 C C . THR A 1 209 ? 0.107 32.594 19.031 1 98.75 209 THR A C 1
ATOM 1654 O O . THR A 1 209 ? -0.887 33.312 19.25 1 98.75 209 THR A O 1
ATOM 1657 N N . CYS A 1 210 ? 0.217 31.766 17.953 1 98.69 210 CYS A N 1
ATOM 1658 C CA . CYS A 1 210 ? -0.934 31.562 17.078 1 98.69 210 CYS A CA 1
ATOM 1659 C C . CYS A 1 210 ? -2.146 31.094 17.875 1 98.69 210 CYS A C 1
ATOM 1661 O O . CYS A 1 210 ? -3.232 31.672 17.75 1 98.69 210 CYS A O 1
ATOM 1663 N N . HIS A 1 211 ? -1.933 30.125 18.719 1 98.56 211 HIS A N 1
ATOM 1664 C CA . HIS A 1 211 ? -3.016 29.578 19.516 1 98.56 211 HIS A CA 1
ATOM 1665 C C . HIS A 1 211 ? -3.568 30.609 20.5 1 98.56 211 HIS A C 1
ATOM 1667 O O . HIS A 1 211 ? -4.781 30.688 20.703 1 98.56 211 HIS A O 1
ATOM 1673 N N . GLU A 1 212 ? -2.752 31.422 21.016 1 98.19 212 GLU A N 1
ATOM 1674 C CA . GLU A 1 212 ? -3.139 32.438 21.984 1 98.19 212 GLU A CA 1
ATOM 1675 C C . GLU A 1 212 ? -4.074 33.469 21.344 1 98.19 212 GLU A C 1
ATOM 1677 O O . GLU A 1 212 ? -4.98 33.969 22.016 1 98.19 212 GLU A O 1
ATOM 1682 N N . VAL A 1 213 ? -3.842 33.781 20.125 1 98.19 213 VAL A N 1
ATOM 1683 C CA . VAL A 1 213 ? -4.648 34.812 19.484 1 98.19 213 VAL A CA 1
ATOM 1684 C C . VAL A 1 213 ? -5.867 34.188 18.812 1 98.19 213 VAL A C 1
ATOM 1686 O O . VAL A 1 213 ? -6.637 34.875 18.141 1 98.19 213 VAL A O 1
ATOM 1689 N N . GLY A 1 214 ? -6.008 32.875 18.953 1 97.88 214 GLY A N 1
ATOM 1690 C CA . GLY A 1 214 ? -7.195 32.188 18.469 1 97.88 214 GLY A CA 1
ATOM 1691 C C . GLY A 1 214 ? -7.059 31.672 17.047 1 97.88 214 GLY A C 1
ATOM 1692 O O . GLY A 1 214 ? -8.047 31.609 16.312 1 97.88 214 GLY A O 1
ATOM 1693 N N . LEU A 1 215 ? -5.887 31.406 16.594 1 98.31 215 LEU A N 1
ATOM 1694 C CA . LEU A 1 215 ? -5.621 30.766 15.312 1 98.31 215 LEU A CA 1
ATOM 1695 C C . LEU A 1 215 ? -5.227 29.312 15.5 1 98.31 215 LEU A C 1
ATOM 1697 O O . LEU A 1 215 ? -4.07 29 15.797 1 98.31 215 LEU A O 1
ATOM 1701 N N . PRO A 1 216 ? -6.188 28.438 15.297 1 97.81 216 PRO A N 1
ATOM 1702 C CA . PRO A 1 216 ? -5.84 27.016 15.414 1 97.81 216 PRO A CA 1
ATOM 1703 C C . PRO A 1 216 ? -4.934 26.531 14.289 1 97.81 216 PRO A C 1
ATOM 1705 O O . PRO A 1 216 ? -4.668 27.281 13.336 1 97.81 216 PRO A O 1
ATOM 1708 N N . GLY A 1 217 ? -4.457 25.359 14.461 1 95.56 217 GLY A N 1
ATOM 1709 C CA . GLY A 1 217 ? -3.602 24.828 13.414 1 95.56 217 GLY A CA 1
ATOM 1710 C C . GLY A 1 217 ? -3.512 23.312 13.43 1 95.56 217 GLY A C 1
ATOM 1711 O O . GLY A 1 217 ? -4.418 22.625 13.922 1 95.56 217 GLY A O 1
ATOM 1712 N N . SER A 1 218 ? -2.596 22.766 12.695 1 96.44 218 SER A N 1
ATOM 1713 C CA . SER A 1 218 ? -2.213 21.359 12.648 1 96.44 218 SER A CA 1
ATOM 1714 C C . SER A 1 218 ? -0.719 21.188 12.898 1 96.44 218 SER A C 1
ATOM 1716 O O . SER A 1 218 ? 0.035 22.172 12.891 1 96.44 218 SER A O 1
ATOM 1718 N N . ALA A 1 219 ? -0.387 20.094 13.25 1 97.94 219 ALA A N 1
ATOM 1719 C CA . ALA A 1 219 ? 1.024 19.734 13.352 1 97.94 219 ALA A CA 1
ATOM 1720 C C . ALA A 1 219 ? 1.335 18.484 12.539 1 97.94 219 ALA A C 1
ATOM 1722 O O . ALA A 1 219 ? 0.423 17.797 12.07 1 97.94 219 ALA A O 1
ATOM 1723 N N . ASN A 1 220 ? 2.604 18.281 12.312 1 97.19 220 ASN A N 1
ATOM 1724 C CA . ASN A 1 220 ? 3.033 17.125 11.531 1 97.19 220 ASN A CA 1
ATOM 1725 C C . ASN A 1 220 ? 4.422 16.641 11.953 1 97.19 220 ASN A C 1
ATOM 1727 O O . ASN A 1 220 ? 5.051 17.25 12.82 1 97.19 220 ASN A O 1
ATOM 1731 N N . ILE A 1 221 ? 4.781 15.609 11.484 1 97.62 221 ILE A N 1
ATOM 1732 C CA . ILE A 1 221 ? 6.156 15.117 11.531 1 97.62 221 ILE A CA 1
ATOM 1733 C C . ILE A 1 221 ? 6.559 14.586 10.156 1 97.62 221 ILE A C 1
ATOM 1735 O O . ILE A 1 221 ? 5.73 14.031 9.43 1 97.62 221 ILE A O 1
ATOM 1739 N N . VAL A 1 222 ? 7.746 14.82 9.734 1 95.44 222 VAL A N 1
ATOM 1740 C CA . VAL A 1 222 ? 8.352 14.195 8.562 1 95.44 222 VAL A CA 1
ATOM 1741 C C . VAL A 1 222 ? 9.57 13.383 8.984 1 95.44 222 VAL A C 1
ATOM 1743 O O . VAL A 1 222 ? 10.562 13.938 9.461 1 95.44 222 VAL A O 1
ATOM 1746 N N . PHE A 1 223 ? 9.469 12.07 8.859 1 95.94 223 PHE A N 1
ATOM 1747 C CA . PHE A 1 223 ? 10.562 11.219 9.312 1 95.94 223 PHE A CA 1
ATOM 1748 C C . PHE A 1 223 ? 11.047 10.32 8.18 1 95.94 223 PHE A C 1
ATOM 1750 O O . PHE A 1 223 ? 10.43 10.258 7.117 1 95.94 223 PHE A O 1
ATOM 1757 N N . GLY A 1 224 ? 12.133 9.656 8.375 1 95.69 224 GLY A N 1
ATOM 1758 C CA . GLY A 1 224 ? 12.742 8.812 7.363 1 95.69 224 GLY A CA 1
ATOM 1759 C C . GLY A 1 224 ? 14.016 9.398 6.777 1 95.69 224 GLY A C 1
ATOM 1760 O O . GLY A 1 224 ? 14.172 9.461 5.555 1 95.69 224 GLY A O 1
ATOM 1761 N N . SER A 1 225 ? 14.781 9.922 7.527 1 94.38 225 SER A N 1
ATOM 1762 C CA . SER A 1 225 ? 16.109 10.422 7.168 1 94.38 225 SER A CA 1
ATOM 1763 C C . SER A 1 225 ? 17.141 10.062 8.234 1 94.38 225 SER A C 1
ATOM 1765 O O . SER A 1 225 ? 17.375 8.883 8.508 1 94.38 225 SER A O 1
ATOM 1767 N N . GLU A 1 226 ? 17.781 11.055 8.852 1 94.06 226 GLU A N 1
ATOM 1768 C CA . GLU A 1 226 ? 18.875 10.781 9.773 1 94.06 226 GLU A CA 1
ATOM 1769 C C . GLU A 1 226 ? 18.391 10.789 11.219 1 94.06 226 GLU A C 1
ATOM 1771 O O . GLU A 1 226 ? 19.156 10.461 12.133 1 94.06 226 GLU A O 1
ATOM 1776 N N . GLU A 1 227 ? 17.156 11.086 11.453 1 97.25 227 GLU A N 1
ATOM 1777 C CA . GLU A 1 227 ? 16.656 11.148 12.828 1 97.25 227 GLU A CA 1
ATOM 1778 C C . GLU A 1 227 ? 16.672 9.781 13.492 1 97.25 227 GLU A C 1
ATOM 1780 O O . GLU A 1 227 ? 16.562 8.758 12.812 1 97.25 227 GLU A O 1
ATOM 1785 N N . THR A 1 228 ? 16.844 9.781 14.797 1 97.81 228 THR A N 1
ATOM 1786 C CA . THR A 1 228 ? 16.719 8.57 15.594 1 97.81 228 THR A CA 1
ATOM 1787 C C . THR A 1 228 ? 15.266 8.359 16.031 1 97.81 228 THR A C 1
ATOM 1789 O O . THR A 1 228 ? 14.438 9.266 15.914 1 97.81 228 THR A O 1
ATOM 1792 N N . GLN A 1 229 ? 14.953 7.168 16.516 1 98.5 229 GLN A N 1
ATOM 1793 C CA . GLN A 1 229 ? 13.633 6.891 17.062 1 98.5 229 GLN A CA 1
ATOM 1794 C C . GLN A 1 229 ? 13.344 7.766 18.281 1 98.5 229 GLN A C 1
ATOM 1796 O O . GLN A 1 229 ? 12.195 8.18 18.484 1 98.5 229 GLN A O 1
ATOM 1801 N N . GLU A 1 230 ? 14.383 8.094 19.047 1 98.62 230 GLU A N 1
ATOM 1802 C CA . GLU A 1 230 ? 14.258 8.992 20.188 1 98.62 230 GLU A CA 1
ATOM 1803 C C . GLU A 1 230 ? 13.828 10.391 19.75 1 98.62 230 GLU A C 1
ATOM 1805 O O . GLU A 1 230 ? 12.992 11.023 20.391 1 98.62 230 GLU A O 1
ATOM 1810 N N . GLU A 1 231 ? 14.352 10.805 18.672 1 98.69 231 GLU A N 1
ATOM 1811 C CA . GLU A 1 231 ? 14.055 12.148 18.188 1 98.69 231 GLU A CA 1
ATOM 1812 C C . GLU A 1 231 ? 12.625 12.234 17.656 1 98.69 231 GLU A C 1
ATOM 1814 O O . GLU A 1 231 ? 11.977 13.281 17.75 1 98.69 231 GLU A O 1
ATOM 1819 N N . VAL A 1 232 ? 12.133 11.125 17.094 1 98.81 232 VAL A N 1
ATOM 1820 C CA . VAL A 1 232 ? 10.734 11.07 16.688 1 98.81 232 VAL A CA 1
ATOM 1821 C C . VAL A 1 232 ? 9.828 11.266 17.891 1 98.81 232 VAL A C 1
ATOM 1823 O O . VAL A 1 232 ? 8.898 12.078 17.859 1 98.81 232 VAL A O 1
ATOM 1826 N N . ILE A 1 233 ? 10.141 10.578 18.969 1 98.88 233 ILE A N 1
ATOM 1827 C CA . ILE A 1 233 ? 9.312 10.648 20.172 1 98.88 233 ILE A CA 1
ATOM 1828 C C . ILE A 1 233 ? 9.453 12.023 20.812 1 98.88 233 ILE A C 1
ATOM 1830 O O . ILE A 1 233 ? 8.477 12.586 21.312 1 98.88 233 ILE A O 1
ATOM 1834 N N . GLU A 1 234 ? 10.656 12.578 20.781 1 98.75 234 GLU A N 1
ATOM 1835 C CA . GLU A 1 234 ? 10.859 13.922 21.312 1 98.75 234 GLU A CA 1
ATOM 1836 C C . GLU A 1 234 ? 10.016 14.945 20.547 1 98.75 234 GLU A C 1
ATOM 1838 O O . GLU A 1 234 ? 9.414 15.828 21.156 1 98.75 234 GLU A O 1
ATOM 1843 N N . HIS A 1 235 ? 10.008 14.812 19.266 1 98.81 235 HIS A N 1
ATOM 1844 C CA . HIS A 1 235 ? 9.148 15.664 18.453 1 98.81 235 HIS A CA 1
ATOM 1845 C C . HIS A 1 235 ? 7.695 15.578 18.906 1 98.81 235 HIS A C 1
ATOM 1847 O O . HIS A 1 235 ? 7.035 16.609 19.094 1 98.81 235 HIS A O 1
ATOM 1853 N N . LEU A 1 236 ? 7.211 14.375 19.078 1 98.88 236 LEU A N 1
ATOM 1854 C CA . LEU A 1 236 ? 5.832 14.172 19.5 1 98.88 236 LEU A CA 1
ATOM 1855 C C . LEU A 1 236 ? 5.59 14.789 20.875 1 98.88 236 LEU A C 1
ATOM 1857 O O . LEU A 1 236 ? 4.523 15.359 21.125 1 98.88 236 LEU A O 1
ATOM 1861 N N . ASN A 1 237 ? 6.555 14.672 21.672 1 98.88 237 ASN A N 1
ATOM 1862 C CA . ASN A 1 237 ? 6.438 15.219 23.031 1 98.88 237 ASN A CA 1
ATOM 1863 C C . ASN A 1 237 ? 6.352 16.75 23 1 98.88 237 ASN A C 1
ATOM 1865 O O . ASN A 1 237 ? 5.605 17.344 23.781 1 98.88 237 ASN A O 1
ATOM 1869 N N . VAL A 1 238 ? 7.117 17.375 22.156 1 98.75 238 VAL A N 1
ATOM 1870 C CA . VAL A 1 238 ? 7.059 18.828 22 1 98.75 238 VAL A CA 1
ATOM 1871 C C . VAL A 1 238 ? 5.652 19.25 21.578 1 98.75 238 VAL A C 1
ATOM 1873 O O . VAL A 1 238 ? 5.07 20.172 22.156 1 98.75 238 VAL A O 1
ATOM 1876 N N . VAL A 1 239 ? 5.113 18.531 20.656 1 98.88 239 VAL A N 1
ATOM 1877 C CA . VAL A 1 239 ? 3.787 18.844 20.125 1 98.88 239 VAL A CA 1
ATOM 1878 C C . VAL A 1 239 ? 2.734 18.609 21.203 1 98.88 239 VAL A C 1
ATOM 1880 O O . VAL A 1 239 ? 1.859 19.453 21.422 1 98.88 239 VAL A O 1
ATOM 1883 N N . ARG A 1 240 ? 2.832 17.5 21.875 1 98.88 240 ARG A N 1
ATOM 1884 C CA . ARG A 1 240 ? 1.868 17.156 22.922 1 98.88 240 ARG A CA 1
ATOM 1885 C C . ARG A 1 240 ? 1.886 18.188 24.047 1 98.88 240 ARG A C 1
ATOM 1887 O O . ARG A 1 240 ? 0.832 18.609 24.531 1 98.88 240 ARG A O 1
ATOM 1894 N N . ASN A 1 241 ? 3.107 18.562 24.469 1 98.81 241 ASN A N 1
ATOM 1895 C CA . ASN A 1 241 ? 3.24 19.547 25.547 1 98.81 241 ASN A CA 1
ATOM 1896 C C . ASN A 1 241 ? 2.625 20.891 25.172 1 98.81 241 ASN A C 1
ATOM 1898 O O . ASN A 1 241 ? 1.968 21.531 25.984 1 98.81 241 ASN A O 1
ATOM 1902 N N . LEU A 1 242 ? 2.887 21.281 23.969 1 98.75 242 LEU A N 1
ATOM 1903 C CA . LEU A 1 242 ? 2.283 22.516 23.5 1 98.75 242 LEU A CA 1
ATOM 1904 C C . LEU A 1 242 ? 0.763 22.406 23.469 1 98.75 242 LEU A C 1
ATOM 1906 O O . LEU A 1 242 ? 0.061 23.344 23.875 1 98.75 242 LEU A O 1
ATOM 1910 N N . GLN A 1 243 ? 0.269 21.266 23 1 98.81 243 GLN A N 1
ATOM 1911 C CA . GLN A 1 243 ? -1.17 21.031 22.953 1 98.81 243 GLN A CA 1
ATOM 1912 C C . GLN A 1 243 ? -1.771 21.047 24.359 1 98.81 243 GLN A C 1
ATOM 1914 O O . GLN A 1 243 ? -2.881 21.547 24.562 1 98.81 243 GLN A O 1
ATOM 1919 N N . ASP A 1 244 ? -1.119 20.578 25.328 1 98.69 244 ASP A N 1
ATOM 1920 C CA . ASP A 1 244 ? -1.59 20.609 26.703 1 98.69 244 ASP A CA 1
ATOM 1921 C C . ASP A 1 244 ? -1.779 22.047 27.188 1 98.69 244 ASP A C 1
ATOM 1923 O O . ASP A 1 244 ? -2.705 22.328 27.953 1 98.69 244 ASP A O 1
ATOM 1927 N N . ARG A 1 245 ? -0.917 22.844 26.703 1 98.38 245 ARG A N 1
ATOM 1928 C CA . ARG A 1 245 ? -0.918 24.234 27.188 1 98.38 245 ARG A CA 1
ATOM 1929 C C . ARG A 1 245 ? -1.937 25.078 26.422 1 98.38 245 ARG A C 1
ATOM 1931 O O . ARG A 1 245 ? -2.512 26.016 26.984 1 98.38 245 ARG A O 1
ATOM 1938 N N . THR A 1 246 ? -2.129 24.75 25.109 1 98.19 246 THR A N 1
ATOM 1939 C CA . THR A 1 246 ? -2.838 25.719 24.281 1 98.19 246 THR A CA 1
ATOM 1940 C C . THR A 1 246 ? -4.109 25.109 23.703 1 98.19 246 THR A C 1
ATOM 1942 O O . THR A 1 246 ? -5.074 25.828 23.422 1 98.19 246 THR A O 1
ATOM 1945 N N . GLY A 1 247 ? -4.07 23.766 23.375 1 98 247 GLY A N 1
ATOM 1946 C CA . GLY A 1 247 ? -5.211 23.109 22.766 1 98 247 GLY A CA 1
ATOM 1947 C C . GLY A 1 247 ? -5.484 23.547 21.344 1 98 247 GLY A C 1
ATOM 1948 O O . GLY A 1 247 ? -6.617 23.453 20.859 1 98 247 GLY A O 1
ATOM 1949 N N . GLY A 1 248 ? -4.496 24.062 20.719 1 98.25 248 GLY A N 1
ATOM 1950 C CA . GLY A 1 248 ? -4.738 24.75 19.453 1 98.25 248 GLY A CA 1
ATOM 1951 C C . GLY A 1 248 ? -4.594 23.844 18.25 1 98.25 248 GLY A C 1
ATOM 1952 O O . GLY A 1 248 ? -5 24.219 17.141 1 98.25 248 GLY A O 1
ATOM 1953 N N . PHE A 1 249 ? -4.043 22.641 18.375 1 98.44 249 PHE A N 1
ATOM 1954 C CA . PHE A 1 249 ? -3.889 21.734 17.234 1 98.44 249 PHE A CA 1
ATOM 1955 C C . PHE A 1 249 ? -5.176 20.953 16.984 1 98.44 249 PHE A C 1
ATOM 1957 O O . PHE A 1 249 ? -5.699 20.297 17.875 1 98.44 249 PHE A O 1
ATOM 1964 N N . LEU A 1 250 ? -5.621 20.984 15.734 1 97.19 250 LEU A N 1
ATOM 1965 C CA . LEU A 1 250 ? -6.828 20.281 15.336 1 97.19 250 LEU A CA 1
ATOM 1966 C C . LEU A 1 250 ? -6.492 18.875 14.844 1 97.19 250 LEU A C 1
ATOM 1968 O O . LEU A 1 250 ? -7.32 17.969 14.938 1 97.19 250 LEU A O 1
ATOM 1972 N N . SER A 1 251 ? -5.297 18.734 14.328 1 97.62 251 SER A N 1
ATOM 1973 C CA . SER A 1 251 ? -4.922 17.453 13.734 1 97.62 251 SER A CA 1
ATOM 1974 C C . SER A 1 251 ? -3.406 17.297 13.695 1 97.62 251 SER A C 1
ATOM 1976 O O . SER A 1 251 ? -2.664 18.25 13.93 1 97.62 251 SER A O 1
ATOM 1978 N N . PHE A 1 252 ? -3.02 16.109 13.484 1 98.38 252 PHE A N 1
ATOM 1979 C CA . PHE A 1 252 ? -1.625 15.719 13.312 1 98.38 252 PHE A CA 1
ATOM 1980 C C . PHE A 1 252 ? -1.469 14.766 12.141 1 98.38 252 PHE A C 1
ATOM 1982 O O . PHE A 1 252 ? -2.312 13.891 11.93 1 98.38 252 PHE A O 1
ATOM 1989 N N . ILE A 1 253 ? -0.396 14.93 11.367 1 96.38 253 ILE A N 1
ATOM 1990 C CA . ILE A 1 253 ? -0.185 14.047 10.219 1 96.38 253 ILE A CA 1
ATOM 1991 C C . ILE A 1 253 ? 1.276 13.609 10.164 1 96.38 253 ILE A C 1
ATOM 1993 O O . ILE A 1 253 ? 2.184 14.445 10.203 1 96.38 253 ILE A O 1
ATOM 1997 N N . PRO A 1 254 ? 1.577 12.328 10.234 1 96.75 254 PRO A N 1
ATOM 1998 C CA . PRO A 1 254 ? 2.934 11.836 9.977 1 96.75 254 PRO A CA 1
ATOM 1999 C C . PRO A 1 254 ? 3.219 11.641 8.492 1 96.75 254 PRO A C 1
ATOM 2001 O O . PRO A 1 254 ? 2.447 10.984 7.789 1 96.75 254 PRO A O 1
ATOM 2004 N N . TRP A 1 255 ? 4.352 12.203 8.047 1 92.56 255 TRP A N 1
ATOM 2005 C CA . TRP A 1 255 ? 4.859 12.07 6.688 1 92.56 255 TRP A CA 1
ATOM 2006 C C . TRP A 1 255 ? 6.246 11.43 6.68 1 92.56 255 TRP A C 1
ATOM 2008 O O . TRP A 1 255 ? 6.887 11.312 7.727 1 92.56 255 TRP A O 1
ATOM 2018 N N . THR A 1 256 ? 6.605 11 5.465 1 93.12 256 THR A N 1
ATOM 2019 C CA . THR A 1 256 ? 7.984 10.555 5.297 1 93.12 256 THR A CA 1
ATOM 2020 C C . THR A 1 256 ? 8.719 11.438 4.293 1 93.12 256 THR A C 1
ATOM 2022 O O . THR A 1 256 ? 8.117 11.945 3.35 1 93.12 256 THR A O 1
ATOM 2025 N N . PHE A 1 257 ? 10 11.547 4.5 1 91.44 257 PHE A N 1
ATOM 2026 C CA . PHE A 1 257 ? 10.82 12.273 3.531 1 91.44 257 PHE A CA 1
ATOM 2027 C C . PHE A 1 257 ? 10.836 11.547 2.189 1 91.44 257 PHE A C 1
ATOM 2029 O O . PHE A 1 257 ? 10.898 10.32 2.143 1 91.44 257 PHE A O 1
ATOM 2036 N N . GLN A 1 258 ? 10.758 12.312 1.184 1 85.06 258 GLN A N 1
ATOM 2037 C CA . GLN A 1 258 ? 10.922 11.805 -0.175 1 85.06 258 GLN A CA 1
ATOM 2038 C C . GLN A 1 258 ? 12.18 12.383 -0.829 1 85.06 258 GLN A C 1
ATOM 2040 O O . GLN A 1 258 ? 12.508 13.555 -0.62 1 85.06 258 GLN A O 1
ATOM 2045 N N . PRO A 1 259 ? 12.797 11.57 -1.584 1 84.19 259 PRO A N 1
ATOM 2046 C CA . PRO A 1 259 ? 13.977 12.102 -2.26 1 84.19 259 PRO A CA 1
ATOM 2047 C C . PRO A 1 259 ? 13.633 13.195 -3.27 1 84.19 259 PRO A C 1
ATOM 2049 O O . PRO A 1 259 ? 12.852 12.969 -4.195 1 84.19 259 PRO A O 1
ATOM 2052 N N . GLN A 1 260 ? 14.133 14.32 -2.984 1 80 260 GLN A N 1
ATOM 2053 C CA . GLN A 1 260 ? 13.883 15.438 -3.885 1 80 260 GLN A CA 1
ATOM 2054 C C . GLN A 1 260 ? 15.188 16.078 -4.336 1 80 260 GLN A C 1
ATOM 2056 O O . GLN A 1 260 ? 15.242 16.719 -5.395 1 80 260 GLN A O 1
ATOM 2061 N N . THR A 1 261 ? 16.141 15.977 -3.449 1 78.62 261 THR A N 1
ATOM 2062 C CA . THR A 1 261 ? 17.453 16.578 -3.732 1 78.62 261 THR A CA 1
ATOM 2063 C C . THR A 1 261 ? 18.562 15.57 -3.492 1 78.62 261 THR A C 1
ATOM 2065 O O . THR A 1 261 ? 18.375 14.562 -2.812 1 78.62 261 THR A O 1
ATOM 2068 N N . LYS A 1 262 ? 19.656 15.883 -4.059 1 80.69 262 LYS A N 1
ATOM 2069 C CA . LYS A 1 262 ? 20.844 15.047 -3.836 1 80.69 262 LYS A CA 1
ATOM 2070 C C . LYS A 1 262 ? 21.562 15.453 -2.559 1 80.69 262 LYS A C 1
ATOM 2072 O O . LYS A 1 262 ? 22.438 14.727 -2.076 1 80.69 262 LYS A O 1
ATOM 2077 N N . ARG A 1 263 ? 21.219 16.547 -1.953 1 80.38 263 ARG A N 1
ATOM 2078 C CA . ARG A 1 263 ? 21.938 17.125 -0.825 1 80.38 263 ARG A CA 1
ATOM 2079 C C . ARG A 1 263 ? 21.453 16.547 0.496 1 80.38 263 ARG A C 1
ATOM 2081 O O . ARG A 1 263 ? 22.047 16.797 1.55 1 80.38 263 ARG A O 1
ATOM 2088 N N . PHE A 1 264 ? 20.391 15.883 0.454 1 86.5 264 PHE A N 1
ATOM 2089 C CA . PHE A 1 264 ? 19.766 15.367 1.666 1 86.5 264 PHE A CA 1
ATOM 2090 C C . PHE A 1 264 ? 19.5 13.875 1.546 1 86.5 264 PHE A C 1
ATOM 2092 O O . PHE A 1 264 ? 18.828 13.43 0.617 1 86.5 264 PHE A O 1
ATOM 2099 N N . LYS A 1 265 ? 20.078 13.18 2.477 1 88.12 265 LYS A N 1
ATOM 2100 C CA . LYS A 1 265 ? 19.938 11.727 2.441 1 88.12 265 LYS A CA 1
ATOM 2101 C C . LYS A 1 265 ? 18.578 11.297 3.012 1 88.12 265 LYS A C 1
ATOM 2103 O O . LYS A 1 265 ? 18.219 11.672 4.129 1 88.12 265 LYS A O 1
ATOM 2108 N N . VAL A 1 266 ? 17.891 10.547 2.309 1 91.88 266 VAL A N 1
ATOM 2109 C CA . VAL A 1 266 ? 16.594 10.023 2.711 1 91.88 266 VAL A CA 1
ATOM 2110 C C . VAL A 1 266 ? 16.672 8.508 2.885 1 91.88 266 VAL A C 1
ATOM 2112 O O . VAL A 1 266 ? 17.312 7.82 2.086 1 91.88 266 VAL A O 1
ATOM 2115 N N . ARG A 1 267 ? 16.188 8.141 3.965 1 92.12 267 ARG A N 1
ATOM 2116 C CA . ARG A 1 267 ? 16.078 6.699 4.195 1 92.12 267 ARG A CA 1
ATOM 2117 C C . ARG A 1 267 ? 14.703 6.184 3.795 1 92.12 267 ARG A C 1
ATOM 2119 O O . ARG A 1 267 ? 13.695 6.844 4.035 1 92.12 267 ARG A O 1
ATOM 2126 N N . ALA A 1 268 ? 14.719 5.023 3.201 1 90.81 268 ALA A N 1
ATOM 2127 C CA . ALA A 1 268 ? 13.43 4.406 2.893 1 90.81 268 ALA A CA 1
ATOM 2128 C C . ALA A 1 268 ? 12.734 3.926 4.164 1 90.81 268 ALA A C 1
ATOM 2130 O O . ALA A 1 268 ? 13.352 3.254 4.996 1 90.81 268 ALA A O 1
ATOM 2131 N N . VAL A 1 269 ? 11.523 4.312 4.336 1 94.69 269 VAL A N 1
ATOM 2132 C CA . VAL A 1 269 ? 10.734 3.889 5.484 1 94.69 269 VAL A CA 1
ATOM 2133 C C . VAL A 1 269 ? 9.844 2.711 5.094 1 94.69 269 VAL A C 1
ATOM 2135 O O . VAL A 1 269 ? 8.906 2.865 4.301 1 94.69 269 VAL A O 1
ATOM 2138 N N . PRO A 1 270 ? 10.117 1.565 5.699 1 94.88 270 PRO A N 1
ATOM 2139 C CA . PRO A 1 270 ? 9.227 0.436 5.43 1 94.88 270 PRO A CA 1
ATOM 2140 C C . PRO A 1 270 ? 7.773 0.73 5.797 1 94.88 270 PRO A C 1
ATOM 2142 O O . PRO A 1 270 ? 7.512 1.466 6.75 1 94.88 270 PRO A O 1
ATOM 2145 N N . THR A 1 271 ? 6.859 0.116 5.055 1 94.06 271 THR A N 1
ATOM 2146 C CA . THR A 1 271 ? 5.434 0.358 5.258 1 94.06 271 THR A CA 1
ATOM 2147 C C . THR A 1 271 ? 5.031 0.026 6.691 1 94.06 271 THR A C 1
ATOM 2149 O O . THR A 1 271 ? 4.266 0.766 7.312 1 94.06 271 THR A O 1
ATOM 2152 N N . GLN A 1 272 ? 5.488 -1.075 7.23 1 94.94 272 GLN A N 1
ATOM 2153 C CA . GLN A 1 272 ? 5.125 -1.465 8.586 1 94.94 272 GLN A CA 1
ATOM 2154 C C . GLN A 1 272 ? 5.625 -0.444 9.609 1 94.94 272 GLN A C 1
ATOM 2156 O O . GLN A 1 272 ? 4.984 -0.216 10.633 1 94.94 272 GLN A O 1
ATOM 2161 N N . GLU A 1 273 ? 6.789 0.174 9.305 1 96.69 273 GLU A N 1
ATOM 2162 C CA . GLU A 1 273 ? 7.277 1.22 10.203 1 96.69 273 GLU A CA 1
ATOM 2163 C C . GLU A 1 273 ? 6.379 2.453 10.148 1 96.69 273 GLU A C 1
ATOM 2165 O O . GLU A 1 273 ? 6.07 3.049 11.18 1 96.69 273 GLU A O 1
ATOM 2170 N N . TYR A 1 274 ? 6.012 2.822 8.969 1 96.69 274 TYR A N 1
ATOM 2171 C CA . TYR A 1 274 ? 5.113 3.967 8.844 1 96.69 274 TYR A CA 1
ATOM 2172 C C . TYR A 1 274 ? 3.834 3.746 9.641 1 96.69 274 TYR A C 1
ATOM 2174 O O . TYR A 1 274 ? 3.404 4.625 10.391 1 96.69 274 TYR A O 1
ATOM 2182 N N . LEU A 1 275 ? 3.205 2.568 9.469 1 97.25 275 LEU A N 1
ATOM 2183 C CA . LEU A 1 275 ? 1.956 2.271 10.164 1 97.25 275 LEU A CA 1
ATOM 2184 C C . LEU A 1 275 ? 2.168 2.225 11.672 1 97.25 275 LEU A C 1
ATOM 2186 O O . LEU A 1 275 ? 1.288 2.619 12.438 1 97.25 275 LEU A O 1
ATOM 2190 N N . LYS A 1 276 ? 3.326 1.723 12.07 1 98 276 LYS A N 1
ATOM 2191 C CA . LYS A 1 276 ? 3.693 1.71 13.484 1 98 276 LYS A CA 1
ATOM 2192 C C . LYS A 1 276 ? 3.77 3.127 14.047 1 98 276 LYS A C 1
ATOM 2194 O O . LYS A 1 276 ? 3.197 3.416 15.102 1 98 276 LYS A O 1
ATOM 2199 N N . VAL A 1 277 ? 4.414 4.047 13.344 1 98.56 277 VAL A N 1
ATOM 2200 C CA . VAL A 1 277 ? 4.574 5.43 13.789 1 98.56 277 VAL A CA 1
ATOM 2201 C C . VAL A 1 277 ? 3.217 6.133 13.781 1 98.56 277 VAL A C 1
ATOM 2203 O O . VAL A 1 277 ? 2.887 6.863 14.719 1 98.56 277 VAL A O 1
ATOM 2206 N N . LEU A 1 278 ? 2.463 5.875 12.766 1 98.38 278 LEU A N 1
ATOM 2207 C CA . LEU A 1 278 ? 1.113 6.426 12.719 1 98.38 278 LEU A CA 1
ATOM 2208 C C . LEU A 1 278 ? 0.308 5.992 13.938 1 98.38 278 LEU A C 1
ATOM 2210 O O . LEU A 1 278 ? -0.35 6.816 14.578 1 98.38 278 LEU A O 1
ATOM 2214 N N . GLY A 1 279 ? 0.376 4.688 14.242 1 98.75 279 GLY A N 1
ATOM 2215 C CA . GLY A 1 279 ? -0.305 4.184 15.422 1 98.75 279 GLY A CA 1
ATOM 2216 C C . GLY A 1 279 ? 0.177 4.828 16.703 1 98.75 279 GLY A C 1
ATOM 2217 O O . GLY A 1 279 ? -0.629 5.176 17.578 1 98.75 279 GLY A O 1
ATOM 2218 N N . ILE A 1 280 ? 1.443 5.016 16.797 1 98.94 280 ILE A N 1
ATOM 2219 C CA . ILE A 1 280 ? 2.027 5.641 17.969 1 98.94 280 ILE A CA 1
ATOM 2220 C C . ILE A 1 280 ? 1.545 7.086 18.078 1 98.94 280 ILE A C 1
ATOM 2222 O O . ILE A 1 280 ? 1.265 7.574 19.172 1 98.94 280 ILE A O 1
ATOM 2226 N N . CYS A 1 281 ? 1.465 7.773 16.953 1 98.88 281 CYS A N 1
ATOM 2227 C CA . CYS A 1 281 ? 0.924 9.125 16.984 1 98.88 281 CYS A CA 1
ATOM 2228 C C . CYS A 1 281 ? -0.479 9.148 17.578 1 98.88 281 CYS A C 1
ATOM 2230 O O . CYS A 1 281 ? -0.78 9.969 18.438 1 98.88 281 CYS A O 1
ATOM 2232 N N . ARG A 1 282 ? -1.349 8.242 17.172 1 98.75 282 ARG A N 1
ATOM 2233 C CA . ARG A 1 282 ? -2.707 8.125 17.688 1 98.75 282 ARG A CA 1
ATOM 2234 C C . ARG A 1 282 ? -2.701 7.832 19.188 1 98.75 282 ARG A C 1
ATOM 2236 O O . ARG A 1 282 ? -3.475 8.422 19.938 1 98.75 282 ARG A O 1
ATOM 2243 N N . ILE A 1 283 ? -1.828 6.996 19.609 1 98.88 283 ILE A N 1
ATOM 2244 C CA . ILE A 1 283 ? -1.79 6.531 20.984 1 98.88 283 ILE A CA 1
ATOM 2245 C C . ILE A 1 283 ? -1.179 7.609 21.875 1 98.88 283 ILE A C 1
ATOM 2247 O O . ILE A 1 283 ? -1.703 7.906 22.953 1 98.88 283 ILE A O 1
ATOM 2251 N N . PHE A 1 284 ? -0.08 8.227 21.422 1 98.94 284 PHE A N 1
ATOM 2252 C CA . PHE A 1 284 ? 0.714 9.141 22.25 1 98.94 284 PHE A CA 1
ATOM 2253 C C . PHE A 1 284 ? 0.069 10.516 22.297 1 98.94 284 PHE A C 1
ATOM 2255 O O . PHE A 1 284 ? 0.052 11.164 23.344 1 98.94 284 PHE A O 1
ATOM 2262 N N . LEU A 1 285 ? -0.373 10.969 21.125 1 98.81 285 LEU A N 1
ATOM 2263 C CA . LEU A 1 285 ? -1.04 12.266 21.078 1 98.81 285 LEU A CA 1
ATOM 2264 C C . LEU A 1 285 ? -2.502 12.141 21.5 1 98.81 285 LEU A C 1
ATOM 2266 O O . LEU A 1 285 ? -3.404 12.414 20.703 1 98.81 285 LEU A O 1
ATOM 2270 N N . ASP A 1 286 ? -2.666 11.852 22.734 1 98.19 286 ASP A N 1
ATOM 2271 C CA . ASP A 1 286 ? -3.982 11.586 23.312 1 98.19 286 ASP A CA 1
ATOM 2272 C C . ASP A 1 286 ? -4.809 12.867 23.406 1 98.19 286 ASP A C 1
ATOM 2274 O O . ASP A 1 286 ? -6.008 12.82 23.672 1 98.19 286 ASP A O 1
ATOM 2278 N N . ASN A 1 287 ? -4.18 13.984 23.156 1 98.38 287 ASN A N 1
ATOM 2279 C CA . ASN A 1 287 ? -4.828 15.281 23.297 1 98.38 287 ASN A CA 1
ATOM 2280 C C . ASN A 1 287 ? -5.059 15.945 21.938 1 98.38 287 ASN A C 1
ATOM 2282 O O . ASN A 1 287 ? -5.391 17.125 21.859 1 98.38 287 ASN A O 1
ATOM 2286 N N . ILE A 1 288 ? -4.793 15.242 20.844 1 98.19 288 ILE A N 1
ATOM 2287 C CA . ILE A 1 288 ? -5.129 15.688 19.5 1 98.19 288 ILE A CA 1
ATOM 2288 C C . ILE A 1 288 ? -6.133 14.727 18.859 1 98.19 288 ILE A C 1
ATOM 2290 O O . ILE A 1 288 ? -5.832 13.547 18.672 1 98.19 288 ILE A O 1
ATOM 2294 N N . LEU A 1 289 ? -7.207 15.203 18.516 1 96.94 289 LEU A N 1
ATOM 2295 C CA . LEU A 1 289 ? -8.344 14.352 18.188 1 96.94 289 LEU A CA 1
ATOM 2296 C C . LEU A 1 289 ? -8.125 13.664 16.844 1 96.94 289 LEU A C 1
ATOM 2298 O O . LEU A 1 289 ? -8.32 12.453 16.719 1 96.94 289 LEU A O 1
ATOM 2302 N N . HIS A 1 290 ? -7.664 14.414 15.836 1 97.88 290 HIS A N 1
ATOM 2303 C CA . HIS A 1 290 ? -7.66 13.852 14.484 1 97.88 290 HIS A CA 1
ATOM 2304 C C . HIS A 1 290 ? -6.238 13.555 14.016 1 97.88 290 HIS A C 1
ATOM 2306 O O . HIS A 1 290 ? -5.371 14.43 14.07 1 97.88 290 HIS A O 1
ATOM 2312 N N . ILE A 1 291 ? -6.051 12.328 13.641 1 98.38 291 ILE A N 1
ATOM 2313 C CA . ILE A 1 291 ? -4.824 11.891 12.977 1 98.38 291 ILE A CA 1
ATOM 2314 C C . ILE A 1 291 ? -5.094 11.648 11.492 1 98.38 291 ILE A C 1
ATOM 2316 O O . ILE A 1 291 ? -6.035 10.938 11.141 1 98.38 291 ILE A O 1
ATOM 2320 N N . GLU A 1 292 ? -4.316 12.312 10.664 1 96.5 292 GLU A N 1
ATOM 2321 C CA . GLU A 1 292 ? -4.496 12.219 9.219 1 96.5 292 GLU A CA 1
ATOM 2322 C C . GLU A 1 292 ? -3.459 11.297 8.586 1 96.5 292 GLU A C 1
ATOM 2324 O O . GLU A 1 292 ? -2.443 10.977 9.211 1 96.5 292 GLU A O 1
ATOM 2329 N N . THR A 1 293 ? -3.793 10.773 7.422 1 94.56 293 THR A N 1
ATOM 2330 C CA . THR A 1 293 ? -2.834 10.055 6.59 1 94.56 293 THR A CA 1
ATOM 2331 C C . THR A 1 293 ? -2.717 10.703 5.215 1 94.56 293 THR A C 1
ATOM 2333 O O . THR A 1 293 ? -3.596 11.469 4.805 1 94.56 293 THR A O 1
ATOM 2336 N N . SER A 1 294 ? -1.547 10.43 4.57 1 82.19 294 SER A N 1
ATOM 2337 C CA . SER A 1 294 ? -1.349 10.977 3.232 1 82.19 294 SER A CA 1
ATOM 2338 C C . SER A 1 294 ? -1.367 9.875 2.178 1 82.19 294 SER A C 1
ATOM 2340 O O . SER A 1 294 ? -0.456 9.047 2.121 1 82.19 294 SER A O 1
ATOM 2342 N N . VAL A 1 295 ? -2.307 9.938 1.317 1 84.81 295 VAL A N 1
ATOM 2343 C CA . VAL A 1 295 ? -2.455 8.969 0.234 1 84.81 295 VAL A CA 1
ATOM 2344 C C . VAL A 1 295 ? -1.433 9.258 -0.863 1 84.81 295 VAL A C 1
ATOM 2346 O O . VAL A 1 295 ? -0.899 8.336 -1.483 1 84.81 295 VAL A O 1
ATOM 2349 N N . MET A 1 296 ? -1.023 10.477 -1.003 1 73 296 MET A N 1
ATOM 2350 C CA . MET A 1 296 ? -0.137 10.938 -2.066 1 73 296 MET A CA 1
ATOM 2351 C C . MET A 1 296 ? 1.27 10.375 -1.886 1 73 296 MET A C 1
ATOM 2353 O O . MET A 1 296 ? 1.937 10.031 -2.863 1 73 296 MET A O 1
ATOM 2357 N N . VAL A 1 297 ? 1.614 10.211 -0.68 1 69.25 297 VAL A N 1
ATOM 2358 C CA . VAL A 1 297 ? 3.002 9.859 -0.403 1 69.25 297 VAL A CA 1
ATOM 2359 C C . VAL A 1 297 ? 3.139 8.344 -0.28 1 69.25 297 VAL A C 1
ATOM 2361 O O . VAL A 1 297 ? 4.082 7.758 -0.814 1 69.25 297 VAL A O 1
ATOM 2364 N N . LEU A 1 298 ? 2.16 7.75 0.294 1 78.38 298 LEU A N 1
ATOM 2365 C CA . LEU A 1 298 ? 2.316 6.344 0.66 1 78.38 298 LEU A CA 1
ATOM 2366 C C . LEU A 1 298 ? 1.625 5.438 -0.354 1 78.38 298 LEU A C 1
ATOM 2368 O O . LEU A 1 298 ? 1.878 4.234 -0.387 1 78.38 298 LEU A O 1
ATOM 2372 N N . GLY A 1 299 ? 0.735 6.066 -1.166 1 82.31 299 GLY A N 1
ATOM 2373 C CA . GLY A 1 299 ? -0.034 5.277 -2.113 1 82.31 299 GLY A CA 1
ATOM 2374 C C . GLY A 1 299 ? -1.403 4.887 -1.592 1 82.31 299 GLY A C 1
ATOM 2375 O O . GLY A 1 299 ? -1.633 4.879 -0.381 1 82.31 299 GLY A O 1
ATOM 2376 N N . LYS A 1 300 ? -2.25 4.477 -2.461 1 87.06 300 LYS A N 1
ATOM 2377 C CA . LYS A 1 300 ? -3.656 4.23 -2.156 1 87.06 300 LYS A CA 1
ATOM 2378 C C . LYS A 1 300 ? -3.812 3.053 -1.197 1 87.06 300 LYS A C 1
ATOM 2380 O O . LYS A 1 300 ? -4.582 3.127 -0.236 1 87.06 300 LYS A O 1
ATOM 2385 N N . GLY A 1 301 ? -3.102 2.039 -1.411 1 90 301 GLY A N 1
ATOM 2386 C CA . GLY A 1 301 ? -3.248 0.859 -0.574 1 90 301 GLY A CA 1
ATOM 2387 C C . GLY A 1 301 ? -2.861 1.102 0.873 1 90 301 GLY A C 1
ATOM 2388 O O . GLY A 1 301 ? -3.588 0.711 1.788 1 90 301 GLY A O 1
ATOM 2389 N N . VAL A 1 302 ? -1.772 1.768 1.048 1 91.5 302 VAL A N 1
ATOM 2390 C CA . VAL A 1 302 ? -1.309 2.074 2.396 1 91.5 302 VAL A CA 1
ATOM 2391 C C . VAL A 1 302 ? -2.246 3.09 3.047 1 91.5 302 VAL A C 1
ATOM 2393 O O . VAL A 1 302 ? -2.508 3.02 4.25 1 91.5 302 VAL A O 1
ATOM 2396 N N . GLY A 1 303 ? -2.713 3.977 2.221 1 92.25 303 GLY A N 1
ATOM 2397 C CA . GLY A 1 303 ? -3.691 4.93 2.719 1 92.25 303 GLY A CA 1
ATOM 2398 C C . GLY A 1 303 ? -4.926 4.27 3.303 1 92.25 303 GLY A C 1
ATOM 2399 O O . GLY A 1 303 ? -5.402 4.664 4.371 1 92.25 303 GLY A O 1
ATOM 2400 N N . GLN A 1 304 ? -5.406 3.277 2.633 1 92.75 304 GLN A N 1
ATOM 2401 C CA . GLN A 1 304 ? -6.574 2.557 3.123 1 92.75 304 GLN A CA 1
ATOM 2402 C C . GLN A 1 304 ? -6.27 1.832 4.43 1 92.75 304 GLN A C 1
ATOM 2404 O O . GLN A 1 304 ? -7.074 1.852 5.363 1 92.75 304 GLN A O 1
ATOM 2409 N N . LEU A 1 305 ? -5.152 1.313 4.477 1 93.5 305 LEU A N 1
ATOM 2410 C CA . LEU A 1 305 ? -4.77 0.594 5.688 1 93.5 305 LEU A CA 1
ATOM 2411 C C . LEU A 1 305 ? -4.586 1.557 6.855 1 93.5 305 LEU A C 1
ATOM 2413 O O . LEU A 1 305 ? -4.922 1.228 7.996 1 93.5 305 LEU A O 1
ATOM 2417 N N . ALA A 1 306 ? -4.031 2.684 6.543 1 96.06 306 ALA A N 1
ATOM 2418 C CA . ALA A 1 306 ? -3.84 3.701 7.57 1 96.06 306 ALA A CA 1
ATOM 2419 C C . ALA A 1 306 ? -5.164 4.07 8.234 1 96.06 306 ALA A C 1
ATOM 2421 O O . ALA A 1 306 ? -5.215 4.316 9.438 1 96.06 306 ALA A O 1
ATOM 2422 N N . LEU A 1 307 ? -6.262 4.027 7.496 1 96.44 307 LEU A N 1
ATOM 2423 C CA . LEU A 1 307 ? -7.582 4.41 7.984 1 96.44 307 LEU A CA 1
ATOM 2424 C C . LEU A 1 307 ? -8.156 3.334 8.898 1 96.44 307 LEU A C 1
ATOM 2426 O O . LEU A 1 307 ? -9.117 3.586 9.633 1 96.44 307 LEU A O 1
ATOM 2430 N N . THR A 1 308 ? -7.527 2.16 8.883 1 94.25 308 THR A N 1
ATOM 2431 C CA . THR A 1 308 ? -7.906 1.104 9.82 1 94.25 308 THR A CA 1
ATOM 2432 C C . THR A 1 308 ? -6.836 0.921 10.891 1 94.25 308 THR A C 1
ATOM 2434 O O . THR A 1 308 ? -6.805 -0.104 11.578 1 94.25 308 THR A O 1
ATOM 2437 N N . SER A 1 309 ? -5.91 1.888 10.945 1 94.62 309 SER A N 1
ATOM 2438 C CA . SER A 1 309 ? -4.762 1.778 11.844 1 94.62 309 SER A CA 1
ATOM 2439 C C . SER A 1 309 ? -4.543 3.07 12.617 1 94.62 309 SER A C 1
ATOM 2441 O O . SER A 1 309 ? -3.41 3.395 12.984 1 94.62 309 SER A O 1
ATOM 2443 N N . GLY A 1 310 ? -5.566 3.836 12.758 1 97.12 310 GLY A N 1
ATOM 2444 C CA . GLY A 1 310 ? -5.453 4.969 13.664 1 97.12 310 GLY A CA 1
ATOM 2445 C C . GLY A 1 310 ? -5.793 6.293 13.008 1 97.12 310 GLY A C 1
ATOM 2446 O O . GLY A 1 310 ? -6.18 7.25 13.68 1 97.12 310 GLY A O 1
ATOM 2447 N N . ALA A 1 311 ? -5.652 6.391 11.695 1 97.94 311 ALA A N 1
ATOM 2448 C CA . ALA A 1 311 ? -6.023 7.621 10.992 1 97.94 311 ALA A CA 1
ATOM 2449 C C . ALA A 1 311 ? -7.527 7.676 10.742 1 97.94 311 ALA A C 1
ATOM 2451 O O . ALA A 1 311 ? -8.164 6.641 10.531 1 97.94 311 ALA A O 1
ATOM 2452 N N . ASP A 1 312 ? -8.102 8.867 10.742 1 97.75 312 ASP A N 1
ATOM 2453 C CA . ASP A 1 312 ? -9.531 8.992 10.484 1 97.75 312 ASP A CA 1
ATOM 2454 C C . ASP A 1 312 ? -9.797 9.961 9.336 1 97.75 312 ASP A C 1
ATOM 2456 O O . ASP A 1 312 ? -10.953 10.227 9 1 97.75 312 ASP A O 1
ATOM 2460 N N . ASP A 1 313 ? -8.734 10.477 8.727 1 96.62 313 ASP A N 1
ATOM 2461 C CA . ASP A 1 313 ? -8.852 11.5 7.691 1 96.62 313 ASP A CA 1
ATOM 2462 C C . ASP A 1 313 ? -7.738 11.359 6.656 1 96.62 313 ASP A C 1
ATOM 2464 O O . ASP A 1 313 ? -6.582 11.109 7.008 1 96.62 313 ASP A O 1
ATOM 2468 N N . ILE A 1 314 ? -8.062 11.57 5.348 1 93.5 314 ILE A N 1
ATOM 2469 C CA . ILE A 1 314 ? -7.059 11.438 4.297 1 93.5 314 ILE A CA 1
ATOM 2470 C C . ILE A 1 314 ? -6.539 12.812 3.891 1 93.5 314 ILE A C 1
ATOM 2472 O O . ILE A 1 314 ? -5.957 12.969 2.816 1 93.5 314 ILE A O 1
ATOM 2476 N N . SER A 1 315 ? -6.762 13.656 4.707 1 87.81 315 SER A N 1
ATOM 2477 C CA . SER A 1 315 ? -6.375 15.031 4.426 1 87.81 315 SER A CA 1
ATOM 2478 C C . SER A 1 315 ? -7.004 15.531 3.131 1 87.81 315 SER A C 1
ATOM 2480 O O . SER A 1 315 ? -8.18 15.273 2.865 1 87.81 315 SER A O 1
ATOM 2482 N N . SER A 1 316 ? -6.312 16.297 2.314 1 76.56 316 SER A N 1
ATOM 2483 C CA . SER A 1 316 ? -6.965 17 1.217 1 76.56 316 SER A CA 1
ATOM 2484 C C . SER A 1 316 ? -6.691 16.328 -0.12 1 76.56 316 SER A C 1
ATOM 2486 O O . SER A 1 316 ? -5.66 15.672 -0.29 1 76.56 316 SER A O 1
ATOM 2488 N N . VAL A 1 317 ? -7.695 16.531 -0.94 1 74.44 317 VAL A N 1
ATOM 2489 C CA . VAL A 1 317 ? -7.535 16.375 -2.381 1 74.44 317 VAL A CA 1
ATOM 2490 C C . VAL A 1 317 ? -6.648 17.484 -2.93 1 74.44 317 VAL A C 1
ATOM 2492 O O . VAL A 1 317 ? -6.684 18.625 -2.436 1 74.44 317 VAL A O 1
ATOM 2495 N N . VAL A 1 318 ? -5.699 17.219 -3.703 1 66.31 318 VAL A N 1
ATOM 2496 C CA . VAL A 1 318 ? -4.809 18.234 -4.254 1 66.31 318 VAL A CA 1
ATOM 2497 C C . VAL A 1 318 ? -5.348 18.719 -5.598 1 66.31 318 VAL A C 1
ATOM 2499 O O . VAL A 1 318 ? -5.227 18.031 -6.613 1 66.31 318 VAL A O 1
ATOM 2502 N N . ILE A 1 319 ? -6.207 19.906 -5.609 1 59.56 319 ILE A N 1
ATOM 2503 C CA . ILE A 1 319 ? -6.844 20.484 -6.785 1 59.56 319 ILE A CA 1
ATOM 2504 C C . ILE A 1 319 ? -5.816 21.266 -7.602 1 59.56 319 ILE A C 1
ATOM 2506 O O . ILE A 1 319 ? -5.156 22.172 -7.082 1 59.56 319 ILE A O 1
ATOM 2510 N N . GLU A 1 320 ? -4.738 21.359 -8.219 1 54.72 320 GLU A N 1
ATOM 2511 C CA . GLU A 1 320 ? -3.914 22.031 -9.227 1 54.72 320 GLU A CA 1
ATOM 2512 C C . GLU A 1 320 ? -2.441 21.656 -9.062 1 54.72 320 GLU A C 1
ATOM 2514 O O . GLU A 1 320 ? -1.687 21.641 -10.039 1 54.72 320 GLU A O 1
ATOM 2519 N N . GLU A 1 321 ? -1.67 21.219 -8.68 1 45.88 321 GLU A N 1
ATOM 2520 C CA . GLU A 1 321 ? -0.323 21.766 -8.75 1 45.88 321 GLU A CA 1
ATOM 2521 C C . GLU A 1 321 ? 0.305 21.531 -10.117 1 45.88 321 GLU A C 1
ATOM 2523 O O . GLU A 1 321 ? -0.073 20.594 -10.82 1 45.88 321 GLU A O 1
ATOM 2528 N N . ASN A 1 322 ? 0.894 22.672 -10.859 1 38.91 322 ASN A N 1
ATOM 2529 C CA . ASN A 1 322 ? 1.797 22.344 -11.953 1 38.91 322 ASN A CA 1
ATOM 2530 C C . ASN A 1 322 ? 2.336 20.922 -11.836 1 38.91 322 ASN A C 1
ATOM 2532 O O . ASN A 1 322 ? 3.01 20.422 -12.742 1 38.91 322 ASN A O 1
ATOM 2536 N N . VAL A 1 323 ? 3.096 20.859 -10.93 1 34.53 323 VAL A N 1
ATOM 2537 C CA . VAL A 1 323 ? 4.301 20.062 -10.742 1 34.53 323 VAL A CA 1
ATOM 2538 C C . VAL A 1 323 ? 3.99 18.594 -11.008 1 34.53 323 VAL A C 1
ATOM 2540 O O . VAL A 1 323 ? 2.822 18.203 -11.086 1 34.53 323 VAL A O 1
ATOM 2543 N N . LEU A 1 324 ? 4.617 17.734 -10.164 1 35.25 324 LEU A N 1
ATOM 2544 C CA . LEU A 1 324 ? 5.129 16.375 -10.156 1 35.25 324 LEU A CA 1
ATOM 2545 C C . LEU A 1 324 ? 3.984 15.359 -10.219 1 35.25 324 LEU A C 1
ATOM 2547 O O . LEU A 1 324 ? 2.869 15.648 -9.781 1 35.25 324 LEU A O 1
ATOM 2551 N N . ARG A 1 325 ? 4.18 14.312 -10.727 1 42.72 325 ARG A N 1
ATOM 2552 C CA . ARG A 1 325 ? 3.678 12.945 -10.766 1 42.72 325 ARG A CA 1
ATOM 2553 C C . ARG A 1 325 ? 2.824 12.641 -9.539 1 42.72 325 ARG A C 1
ATOM 2555 O O . ARG A 1 325 ? 3.334 12.148 -8.523 1 42.72 325 ARG A O 1
ATOM 2562 N N . SER A 1 326 ? 1.923 13.656 -9.148 1 44.47 326 SER A N 1
ATOM 2563 C CA . SER A 1 326 ? 1.265 13.461 -7.859 1 44.47 326 SER A CA 1
ATOM 2564 C C . SER A 1 326 ? 0.392 12.211 -7.863 1 44.47 326 SER A C 1
ATOM 2566 O O . SER A 1 326 ? -0.479 12.062 -8.727 1 44.47 326 SER A O 1
ATOM 2568 N N . TYR A 1 327 ? 0.79 11.164 -7.578 1 54.94 327 TYR A N 1
ATOM 2569 C CA . TYR A 1 327 ? 0.139 9.906 -7.246 1 54.94 327 TYR A CA 1
ATOM 2570 C C . TYR A 1 327 ? -1.011 10.125 -6.27 1 54.94 327 TYR A C 1
ATOM 2572 O O . TYR A 1 327 ? -1.708 9.18 -5.898 1 54.94 327 TYR A O 1
ATOM 2580 N N . GLY A 1 328 ? -1.625 11.578 -6.176 1 67.06 328 GLY A N 1
ATOM 2581 C CA . GLY A 1 328 ? -2.648 11.75 -5.156 1 67.06 328 GLY A CA 1
ATOM 2582 C C . GLY A 1 328 ? -4.043 11.898 -5.734 1 67.06 328 GLY A C 1
ATOM 2583 O O . GLY A 1 328 ? -4.262 11.648 -6.922 1 67.06 328 GLY A O 1
ATOM 2584 N N . LEU A 1 329 ? -5.035 12.008 -4.938 1 82.31 329 LEU A N 1
ATOM 2585 C CA . LEU A 1 329 ? -6.43 12.258 -5.27 1 82.31 329 LEU A CA 1
ATOM 2586 C C . LEU A 1 329 ? -6.641 13.711 -5.684 1 82.31 329 LEU A C 1
ATOM 2588 O O . LEU A 1 329 ? -6.336 14.633 -4.918 1 82.31 329 LEU A O 1
ATOM 2592 N N . LYS A 1 330 ? -7.156 13.953 -6.875 1 80.25 330 LYS A N 1
ATOM 2593 C CA . LYS A 1 330 ? -7.156 15.297 -7.434 1 80.25 330 LYS A CA 1
ATOM 2594 C C . LYS A 1 330 ? -8.547 15.922 -7.375 1 80.25 330 LYS A C 1
ATOM 2596 O O . LYS A 1 330 ? -8.703 17.141 -7.492 1 80.25 330 LYS A O 1
ATOM 2601 N N . THR A 1 331 ? -9.516 15.086 -7.277 1 86.75 331 THR A N 1
ATOM 2602 C CA . THR A 1 331 ? -10.891 15.57 -7.273 1 86.75 331 THR A CA 1
ATOM 2603 C C . THR A 1 331 ? -11.68 14.961 -6.117 1 86.75 331 THR A C 1
ATOM 2605 O O . THR A 1 331 ? -11.266 13.945 -5.551 1 86.75 331 THR A O 1
ATOM 2608 N N . GLU A 1 332 ? -12.719 15.617 -5.844 1 90.75 332 GLU A N 1
ATOM 2609 C CA . GLU A 1 332 ? -13.602 15.062 -4.824 1 90.75 332 GLU A CA 1
ATOM 2610 C C . GLU A 1 332 ? -14.141 13.695 -5.242 1 90.75 332 GLU A C 1
ATOM 2612 O O . GLU A 1 332 ? -14.266 12.789 -4.414 1 90.75 332 GLU A O 1
ATOM 2617 N N . LYS A 1 333 ? -14.477 13.656 -6.508 1 91.88 333 LYS A N 1
ATOM 2618 C CA . LYS A 1 333 ? -14.969 12.383 -7.031 1 91.88 333 LYS A CA 1
ATOM 2619 C C . LYS A 1 333 ? -13.969 11.258 -6.793 1 91.88 333 LYS A C 1
ATOM 2621 O O . LYS A 1 333 ? -14.344 10.156 -6.387 1 91.88 333 LYS A O 1
ATOM 2626 N N . GLU A 1 334 ? -12.695 11.531 -6.984 1 90.75 334 GLU A N 1
ATOM 2627 C CA . GLU A 1 334 ? -11.641 10.547 -6.766 1 90.75 334 GLU A CA 1
ATOM 2628 C C . GLU A 1 334 ? -11.523 10.18 -5.289 1 90.75 334 GLU A C 1
ATOM 2630 O O . GLU A 1 334 ? -11.312 9.016 -4.941 1 90.75 334 GLU A O 1
ATOM 2635 N N . ALA A 1 335 ? -11.625 11.203 -4.465 1 92.75 335 ALA A N 1
ATOM 2636 C CA . ALA A 1 335 ? -11.531 10.961 -3.027 1 92.75 335 ALA A CA 1
ATOM 2637 C C . ALA A 1 335 ? -12.68 10.078 -2.545 1 92.75 335 ALA A C 1
ATOM 2639 O O . ALA A 1 335 ? -12.453 9.117 -1.804 1 92.75 335 ALA A O 1
ATOM 2640 N N . VAL A 1 336 ? -13.844 10.383 -2.988 1 94.62 336 VAL A N 1
ATOM 2641 C CA . VAL A 1 336 ? -15.031 9.633 -2.609 1 94.62 336 VAL A CA 1
ATOM 2642 C C . VAL A 1 336 ? -14.922 8.195 -3.115 1 94.62 336 VAL A C 1
ATOM 2644 O O . VAL A 1 336 ? -15.188 7.25 -2.373 1 94.62 336 VAL A O 1
ATOM 2647 N N . LYS A 1 337 ? -14.531 8.062 -4.363 1 93.88 337 LYS A N 1
ATOM 2648 C CA . LYS A 1 337 ? -14.352 6.73 -4.938 1 93.88 337 LYS A CA 1
ATOM 2649 C C . LYS A 1 337 ? -13.312 5.934 -4.156 1 93.88 337 LYS A C 1
ATOM 2651 O O . LYS A 1 337 ? -13.531 4.766 -3.834 1 93.88 337 LYS A O 1
ATOM 2656 N N . PHE A 1 338 ? -12.195 6.555 -3.863 1 93.56 338 PHE A N 1
ATOM 2657 C CA . PHE A 1 338 ? -11.117 5.934 -3.109 1 93.56 338 PHE A CA 1
ATOM 2658 C C . PHE A 1 338 ? -11.617 5.418 -1.767 1 93.56 338 PHE A C 1
ATOM 2660 O O . PHE A 1 338 ? -11.344 4.273 -1.394 1 93.56 338 PHE A O 1
ATOM 2667 N N . LEU A 1 339 ? -12.32 6.27 -1.03 1 95.81 339 LEU A N 1
ATOM 2668 C CA . LEU A 1 339 ? -12.82 5.902 0.29 1 95.81 339 LEU A CA 1
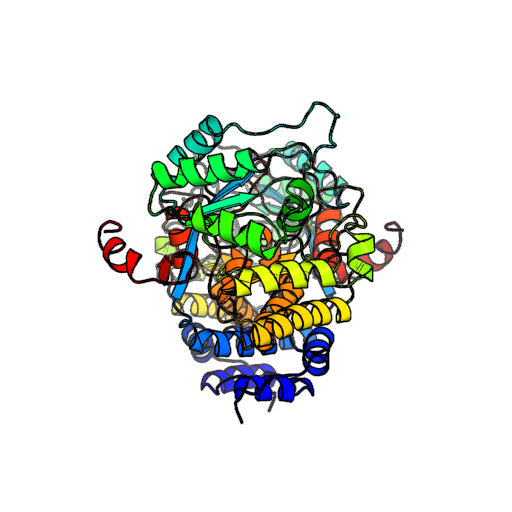ATOM 2669 C C . LEU A 1 339 ? -13.859 4.789 0.188 1 95.81 339 LEU A C 1
ATOM 2671 O O . LEU A 1 339 ? -13.797 3.811 0.938 1 95.81 339 LEU A O 1
ATOM 2675 N N . LYS A 1 340 ? -14.734 4.871 -0.771 1 95.94 340 LYS A N 1
ATOM 2676 C CA . LYS A 1 340 ? -15.758 3.846 -0.952 1 95.94 340 LYS A CA 1
ATOM 2677 C C . LYS A 1 340 ? -15.133 2.506 -1.329 1 95.94 340 LYS A C 1
ATOM 2679 O O . LYS A 1 340 ? -15.539 1.459 -0.82 1 95.94 340 LYS A O 1
ATOM 2684 N N . GLU A 1 341 ? -14.188 2.562 -2.166 1 93.56 341 GLU A N 1
ATOM 2685 C CA . GLU A 1 341 ? -13.484 1.351 -2.576 1 93.56 341 GLU A CA 1
ATOM 2686 C C . GLU A 1 341 ? -12.758 0.706 -1.398 1 93.56 341 GLU A C 1
ATOM 2688 O O . GLU A 1 341 ? -12.531 -0.506 -1.39 1 93.56 341 GLU A O 1
ATOM 2693 N N . GLY A 1 342 ? -12.383 1.52 -0.446 1 94.12 342 GLY A N 1
ATOM 2694 C CA . GLY A 1 342 ? -11.742 1.013 0.754 1 94.12 342 GLY A CA 1
ATOM 2695 C C . GLY A 1 342 ? -12.727 0.501 1.79 1 94.12 342 GLY A C 1
ATOM 2696 O O . GLY A 1 342 ? -12.32 -0.021 2.832 1 94.12 342 GLY A O 1
ATOM 2697 N N . GLY A 1 343 ? -14.039 0.667 1.495 1 94.62 343 GLY A N 1
ATOM 2698 C CA . GLY A 1 343 ? -15.062 0.197 2.41 1 94.62 343 GLY A CA 1
ATOM 2699 C C . GLY A 1 343 ? -15.531 1.263 3.385 1 94.62 343 GLY A C 1
ATOM 2700 O O . GLY A 1 343 ? -16.172 0.955 4.391 1 94.62 343 GLY A O 1
ATOM 2701 N N . PHE A 1 344 ? -15.188 2.527 3.111 1 96.69 344 PHE A N 1
ATOM 2702 C CA . PHE A 1 344 ? -15.539 3.609 4.023 1 96.69 344 PHE A CA 1
ATOM 2703 C C . PHE A 1 344 ? -16.688 4.434 3.467 1 96.69 344 PHE A C 1
ATOM 2705 O O . PHE A 1 344 ? -16.859 4.547 2.25 1 96.69 344 PHE A O 1
ATOM 2712 N N . THR A 1 345 ? -17.469 4.973 4.355 1 96.69 345 THR A N 1
ATOM 2713 C CA . THR A 1 345 ? -18.375 6.059 4.004 1 96.69 345 THR A CA 1
ATOM 2714 C C . THR A 1 345 ? -17.656 7.406 4.082 1 96.69 345 THR A C 1
ATOM 2716 O O . THR A 1 345 ? -17.219 7.816 5.16 1 96.69 345 THR A O 1
ATOM 2719 N N . PRO A 1 346 ? -17.516 8.055 3.008 1 96.12 346 PRO A N 1
ATOM 2720 C CA . PRO A 1 346 ? -16.797 9.328 3.018 1 96.12 346 PRO A CA 1
ATOM 2721 C C . PRO A 1 346 ? -17.547 10.43 3.77 1 96.12 346 PRO A C 1
ATOM 2723 O O . PRO A 1 346 ? -18.766 10.516 3.676 1 96.12 346 PRO A O 1
ATOM 2726 N N . LYS A 1 347 ? -16.844 11.227 4.523 1 95.69 347 LYS A N 1
ATOM 2727 C CA . LYS A 1 347 ? -17.359 12.406 5.203 1 95.69 347 LYS A CA 1
ATOM 2728 C C . LYS A 1 347 ? -16.531 13.648 4.867 1 95.69 347 LYS A C 1
ATOM 2730 O O . LYS A 1 347 ? -15.383 13.758 5.273 1 95.69 347 LYS A O 1
ATOM 2735 N N . ARG A 1 348 ? -17.125 14.523 4.141 1 94.75 348 ARG A N 1
ATOM 2736 C CA . ARG A 1 348 ? -16.453 15.797 3.92 1 94.75 348 ARG A CA 1
ATOM 2737 C C . ARG A 1 348 ? -16.5 16.672 5.172 1 94.75 348 ARG A C 1
ATOM 2739 O O . ARG A 1 348 ? -17.531 16.734 5.852 1 94.75 348 ARG A O 1
ATOM 2746 N N . ARG A 1 349 ? -15.406 17.297 5.449 1 94.62 349 ARG A N 1
ATOM 2747 C CA . ARG A 1 349 ? -15.352 18.156 6.629 1 94.62 349 ARG A CA 1
ATOM 2748 C C . ARG A 1 349 ? -14.766 19.531 6.281 1 94.62 349 ARG A C 1
ATOM 2750 O O . ARG A 1 349 ? -14.047 19.672 5.289 1 94.62 349 ARG A O 1
ATOM 2757 N N . ASP A 1 350 ? -15.031 20.484 7.082 1 92.44 350 ASP A N 1
ATOM 2758 C CA . ASP A 1 350 ? -14.352 21.766 7 1 92.44 350 ASP A CA 1
ATOM 2759 C C . ASP A 1 350 ? -13.055 21.766 7.801 1 92.44 350 ASP A C 1
ATOM 2761 O O . ASP A 1 350 ? -12.586 20.703 8.227 1 92.44 350 ASP A O 1
ATOM 2765 N N . LEU A 1 351 ? -12.43 22.812 7.895 1 88.75 351 LEU A N 1
ATOM 2766 C CA . LEU A 1 351 ? -11.133 22.891 8.555 1 88.75 351 LEU A CA 1
ATOM 2767 C C . LEU A 1 351 ? -11.25 22.531 10.031 1 88.75 351 LEU A C 1
ATOM 2769 O O . LEU A 1 351 ? -10.297 22.031 10.633 1 88.75 351 LEU A O 1
ATOM 2773 N N . LEU A 1 352 ? -12.438 22.797 10.625 1 91.69 352 LEU A N 1
ATOM 2774 C CA . LEU A 1 352 ? -12.648 22.578 12.055 1 91.69 352 LEU A CA 1
ATOM 2775 C C . LEU A 1 352 ? -13.211 21.172 12.305 1 91.69 352 LEU A C 1
ATOM 2777 O O . LEU A 1 352 ? -13.648 20.875 13.414 1 91.69 352 LEU A O 1
ATOM 2781 N N . TYR A 1 353 ? -13.297 20.312 11.195 1 92.62 353 TYR A N 1
ATOM 2782 C CA . TYR A 1 353 ? -13.758 18.922 11.242 1 92.62 353 TYR A CA 1
ATOM 2783 C C . TYR A 1 353 ? -15.242 18.859 11.555 1 92.62 353 TYR A C 1
ATOM 2785 O O . TYR A 1 353 ? -15.688 17.969 12.289 1 92.62 353 TYR A O 1
ATOM 2793 N N . ASN A 1 354 ? -15.938 19.906 11.109 1 92.56 354 ASN A N 1
ATOM 2794 C CA . ASN A 1 354 ? -17.406 19.859 11.07 1 92.56 354 ASN A CA 1
ATOM 2795 C C . ASN A 1 354 ? -17.906 19.172 9.812 1 92.56 354 ASN A C 1
ATOM 2797 O O . ASN A 1 354 ? -17.453 19.469 8.711 1 92.56 354 ASN A O 1
ATOM 2801 N N . TYR A 1 355 ? -18.859 18.281 10.016 1 90.31 355 TYR A N 1
ATOM 2802 C CA . TYR A 1 355 ? -19.359 17.469 8.906 1 90.31 355 TYR A CA 1
ATOM 2803 C C . TYR A 1 355 ? -20.719 17.969 8.438 1 90.31 355 TYR A C 1
ATOM 2805 O O . TYR A 1 355 ? -21.141 17.672 7.32 1 90.31 355 TYR A O 1
ATOM 2813 N N . ASP A 1 356 ? -21.469 18.672 9.211 1 86.25 356 ASP A N 1
ATOM 2814 C CA . ASP A 1 356 ? -22.875 18.984 9.031 1 86.25 356 ASP A CA 1
ATOM 2815 C C . ASP A 1 356 ? -23.094 19.859 7.793 1 86.25 356 ASP A C 1
ATOM 2817 O O . ASP A 1 356 ? -24.125 19.75 7.121 1 86.25 356 ASP A O 1
ATOM 2821 N N . ARG A 1 357 ? -22.125 20.578 7.531 1 83.94 357 ARG A N 1
ATOM 2822 C CA . ARG A 1 357 ? -22.234 21.5 6.41 1 83.94 357 ARG A CA 1
ATOM 2823 C C . ARG A 1 357 ? -22.391 20.75 5.094 1 83.94 357 ARG A C 1
ATOM 2825 O O . ARG A 1 357 ? -22.953 21.281 4.133 1 83.94 357 ARG A O 1
ATOM 2832 N N . TYR A 1 358 ? -21.953 19.484 5.074 1 84.31 358 TYR A N 1
ATOM 2833 C CA . TYR A 1 358 ? -21.875 18.797 3.793 1 84.31 358 TYR A CA 1
ATOM 2834 C C . TYR A 1 358 ? -22.922 17.688 3.705 1 84.31 358 TYR A C 1
ATOM 2836 O O . TYR A 1 358 ? -23.109 17.094 2.648 1 84.31 358 TYR A O 1
ATOM 2844 N N . GLU A 1 359 ? -23.391 17.062 4.742 1 71.56 359 GLU A N 1
ATOM 2845 C CA . GLU A 1 359 ? -24.344 15.953 4.781 1 71.56 359 GLU A CA 1
ATOM 2846 C C . GLU A 1 359 ? -25.578 16.25 3.928 1 71.56 359 GLU A C 1
ATOM 2848 O O . GLU A 1 359 ? -26.125 15.352 3.291 1 71.56 359 GLU A O 1
ATOM 2853 N N . ASN A 1 360 ? -26.062 17.344 3.902 1 56.09 360 ASN A N 1
ATOM 2854 C CA . ASN A 1 360 ? -27.25 17.578 3.088 1 56.09 360 ASN A CA 1
ATOM 2855 C C . ASN A 1 360 ? -26.922 17.562 1.598 1 56.09 360 ASN A C 1
ATOM 2857 O O . ASN A 1 360 ? -27.812 17.422 0.76 1 56.09 360 ASN A O 1
ATOM 2861 N N . GLU A 1 361 ? -25.672 17.562 1.229 1 48.44 361 GLU A N 1
ATOM 2862 C CA . GLU A 1 361 ? -25.281 17.656 -0.176 1 48.44 361 GLU 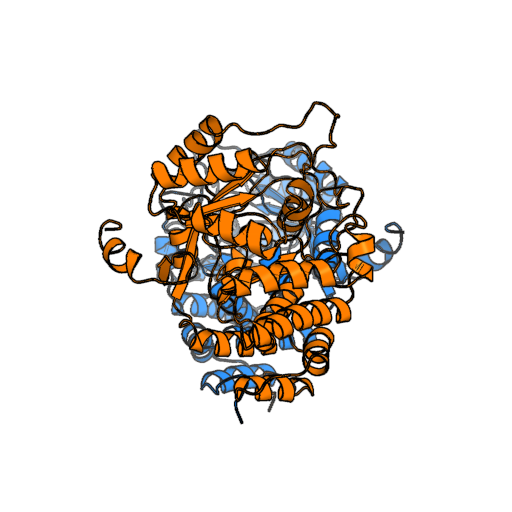A CA 1
ATOM 2863 C C . GLU A 1 361 ? -25.094 16.266 -0.786 1 48.44 361 GLU A C 1
ATOM 2865 O O . GLU A 1 361 ? -25.219 16.094 -2 1 48.44 361 GLU A O 1
ATOM 2870 N N . LEU A 1 362 ? -24.562 15.266 -0.182 1 45.88 362 LEU A N 1
ATOM 2871 C CA . LEU A 1 362 ? -24.203 13.969 -0.738 1 45.88 362 LEU A CA 1
ATOM 2872 C C . LEU A 1 362 ? -25.453 13.195 -1.158 1 45.88 362 LEU A C 1
ATOM 2874 O O . LEU A 1 362 ? -25.359 12.117 -1.747 1 45.88 362 LEU A O 1
ATOM 2878 N N . ILE A 1 363 ? -26.656 13.391 -0.585 1 38.38 363 ILE A N 1
ATOM 2879 C CA . ILE A 1 363 ? -27.844 12.617 -0.924 1 38.38 363 ILE A CA 1
ATOM 2880 C C . ILE A 1 363 ? -28.188 12.82 -2.396 1 38.38 363 ILE A C 1
ATOM 2882 O O . ILE A 1 363 ? -29.031 12.109 -2.947 1 38.38 363 ILE A O 1
ATOM 2886 N N . VAL A 1 364 ? -27.812 13.859 -3.109 1 33.94 364 VAL A N 1
ATOM 2887 C CA . VAL A 1 364 ? -28.453 14 -4.414 1 33.94 364 VAL A CA 1
ATOM 2888 C C . VAL A 1 364 ? -27.891 12.953 -5.379 1 33.94 364 VAL A C 1
ATOM 2890 O O . VAL A 1 364 ? -28.641 12.281 -6.086 1 33.94 364 VAL A O 1
ATOM 2893 N N . ASP A 1 365 ? -26.516 13.086 -5.941 1 33.03 365 ASP A N 1
ATOM 2894 C CA . ASP A 1 365 ? -26.344 12.727 -7.344 1 33.03 365 ASP A CA 1
ATOM 2895 C C . ASP A 1 365 ? -26.062 11.234 -7.496 1 33.03 365 ASP A C 1
ATOM 2897 O O . ASP A 1 365 ? -25.75 10.758 -8.586 1 33.03 365 ASP A O 1
ATOM 2901 N N . PHE A 1 366 ? -25.359 10.602 -6.555 1 29.66 366 PHE A N 1
ATOM 2902 C CA . PHE A 1 366 ? -24.828 9.383 -7.156 1 29.66 366 PHE A CA 1
ATOM 2903 C C . PHE A 1 366 ? -25.938 8.359 -7.367 1 29.66 366 PHE A C 1
ATOM 2905 O O . PHE A 1 366 ? -26.094 7.426 -6.578 1 29.66 366 PHE A O 1
ATOM 2912 N N . VAL A 1 367 ? -27.219 8.836 -7.41 1 23.64 367 VAL A N 1
ATOM 2913 C CA . VAL A 1 367 ? -28.156 7.863 -7.965 1 23.64 367 VAL A CA 1
ATOM 2914 C C . VAL A 1 367 ? -27.938 7.73 -9.469 1 23.64 367 VAL A C 1
ATOM 2916 O O . VAL A 1 367 ? -27.891 8.734 -10.188 1 23.64 367 VAL A O 1
ATOM 2919 N N . MET B 1 1 ? -9.125 -4.172 32.75 1 64.12 1 MET B N 1
ATOM 2920 C CA . MET B 1 1 ? -8.008 -3.863 31.859 1 64.12 1 MET B CA 1
ATOM 2921 C C . MET B 1 1 ? -8.375 -4.121 30.406 1 64.12 1 MET B C 1
ATOM 2923 O O . MET B 1 1 ? -8.898 -5.184 30.078 1 64.12 1 MET B O 1
ATOM 2927 N N . ALA B 1 2 ? -8.219 -3.059 29.641 1 80.94 2 ALA B N 1
ATOM 2928 C CA . ALA B 1 2 ? -8.625 -3.162 28.25 1 80.94 2 ALA B CA 1
ATOM 2929 C C . ALA B 1 2 ? -7.699 -4.102 27.469 1 80.94 2 ALA B C 1
ATOM 2931 O O . ALA B 1 2 ? -6.535 -4.277 27.844 1 80.94 2 ALA B O 1
ATOM 2932 N N . SER B 1 3 ? -8.297 -4.945 26.703 1 89.62 3 SER B N 1
ATOM 2933 C CA . SER B 1 3 ? -7.543 -5.855 25.844 1 89.62 3 SER B CA 1
ATOM 2934 C C . SER B 1 3 ? -7.254 -5.223 24.484 1 89.62 3 SER B C 1
ATOM 2936 O O . SER B 1 3 ? -8.078 -4.473 23.953 1 89.62 3 SER B O 1
ATOM 2938 N N . ILE B 1 4 ? -6.074 -5.465 24.031 1 93.25 4 ILE B N 1
ATOM 2939 C CA . ILE B 1 4 ? -5.656 -4.938 22.734 1 93.25 4 ILE B CA 1
ATOM 2940 C C . ILE B 1 4 ? -6.617 -5.418 21.656 1 93.25 4 ILE B C 1
ATOM 2942 O O . ILE B 1 4 ? -7.008 -4.645 20.766 1 93.25 4 ILE B O 1
ATOM 2946 N N . PHE B 1 5 ? -6.973 -6.719 21.797 1 92.75 5 PHE B N 1
ATOM 2947 C CA . PHE B 1 5 ? -7.934 -7.316 20.875 1 92.75 5 PHE B CA 1
ATOM 2948 C C . PHE B 1 5 ? -9.133 -7.871 21.625 1 92.75 5 PHE B C 1
ATOM 2950 O O . PHE B 1 5 ? -8.984 -8.477 22.688 1 92.75 5 PHE B O 1
ATOM 2957 N N . SER B 1 6 ? -10.289 -7.602 21.141 1 89.25 6 SER B N 1
ATOM 2958 C CA . SER B 1 6 ? -11.469 -8.266 21.672 1 89.25 6 SER B CA 1
ATOM 2959 C C . SER B 1 6 ? -11.516 -9.734 21.281 1 89.25 6 SER B C 1
ATOM 2961 O O . SER B 1 6 ? -11.109 -10.094 20.172 1 89.25 6 SER B O 1
ATOM 2963 N N . SER B 1 7 ? -11.984 -10.508 22.203 1 90.81 7 SER B N 1
ATOM 2964 C CA . SER B 1 7 ? -12.125 -11.93 21.891 1 90.81 7 SER B CA 1
ATOM 2965 C C . SER B 1 7 ? -13.242 -12.172 20.891 1 90.81 7 SER B C 1
ATOM 2967 O O . SER B 1 7 ? -14.305 -11.555 20.969 1 90.81 7 SER B O 1
ATOM 2969 N N . GLN B 1 8 ? -12.945 -12.961 19.922 1 93.62 8 GLN B N 1
ATOM 2970 C CA . GLN B 1 8 ? -13.914 -13.352 18.906 1 93.62 8 GLN B CA 1
ATOM 2971 C C . GLN B 1 8 ? -13.977 -14.867 18.75 1 93.62 8 GLN B C 1
ATOM 2973 O O . GLN B 1 8 ? -12.984 -15.562 18.984 1 93.62 8 GLN B O 1
ATOM 2978 N N . PRO B 1 9 ? -15.117 -15.344 18.359 1 94.81 9 PRO B N 1
ATOM 2979 C CA . PRO B 1 9 ? -15.242 -16.797 18.141 1 94.81 9 PRO B CA 1
ATOM 2980 C C . PRO B 1 9 ? -14.227 -17.312 17.125 1 94.81 9 PRO B C 1
ATOM 2982 O O . PRO B 1 9 ? -13.758 -18.453 17.25 1 94.81 9 PRO B O 1
ATOM 2985 N N . THR B 1 10 ? -13.812 -16.516 16.234 1 97.81 10 THR B N 1
ATOM 2986 C CA . THR B 1 10 ? -12.906 -16.953 15.188 1 97.81 10 THR B CA 1
ATOM 2987 C C . THR B 1 10 ? -11.484 -17.094 15.719 1 97.81 10 THR B C 1
ATOM 2989 O O . THR B 1 10 ? -10.617 -17.656 15.055 1 97.81 10 THR B O 1
ATOM 2992 N N . ASP B 1 11 ? -11.219 -16.578 16.938 1 97.62 11 ASP B N 1
ATOM 2993 C CA . ASP B 1 11 ? -9.891 -16.703 17.516 1 97.62 11 ASP B CA 1
ATOM 2994 C C . ASP B 1 11 ? -9.5 -18.172 17.688 1 97.62 11 ASP B C 1
ATOM 2996 O O . ASP B 1 11 ? -8.336 -18.531 17.5 1 97.62 11 ASP B O 1
ATOM 3000 N N . ARG B 1 12 ? -10.492 -18.984 18.031 1 97.5 12 ARG B N 1
ATOM 3001 C CA . ARG B 1 12 ? -10.227 -20.406 18.25 1 97.5 12 ARG B CA 1
ATOM 3002 C C . ARG B 1 12 ? -9.75 -21.062 16.953 1 97.5 12 ARG B C 1
ATOM 3004 O O . ARG B 1 12 ? -8.945 -22 16.984 1 97.5 12 ARG B O 1
ATOM 3011 N N . ILE B 1 13 ? -10.289 -20.594 15.828 1 98.62 13 ILE B N 1
ATOM 3012 C CA . ILE B 1 13 ? -9.883 -21.109 14.531 1 98.62 13 ILE B CA 1
ATOM 3013 C C . ILE B 1 13 ? -8.406 -20.781 14.281 1 98.62 13 ILE B C 1
ATOM 3015 O O . ILE B 1 13 ? -7.641 -21.641 13.844 1 98.62 13 ILE B O 1
ATOM 3019 N N . LEU B 1 14 ? -8.016 -19.562 14.594 1 98.62 14 LEU B N 1
ATOM 3020 C CA . LEU B 1 14 ? -6.637 -19.109 14.414 1 98.62 14 LEU B CA 1
ATOM 3021 C C . LEU B 1 14 ? -5.695 -19.875 15.344 1 98.62 14 LEU B C 1
ATOM 3023 O O . LEU B 1 14 ? -4.609 -20.281 14.938 1 98.62 14 LEU B O 1
ATOM 3027 N N . GLU B 1 15 ? -6.105 -20.078 16.562 1 98.19 15 GLU B N 1
ATOM 3028 C CA . GLU B 1 15 ? -5.309 -20.844 17.531 1 98.19 15 GLU B CA 1
ATOM 3029 C C . GLU B 1 15 ? -5.148 -22.281 17.094 1 98.19 15 GLU B C 1
ATOM 3031 O O . GLU B 1 15 ? -4.07 -22.875 17.234 1 98.19 15 GLU B O 1
ATOM 3036 N N . LYS B 1 16 ? -6.234 -22.828 16.562 1 98.12 16 LYS B N 1
ATOM 3037 C CA . LYS B 1 16 ? -6.191 -24.188 16 1 98.12 16 LYS B CA 1
ATOM 3038 C C . LYS B 1 16 ? -5.125 -24.297 14.922 1 98.12 16 LYS B C 1
ATOM 3040 O O . LYS B 1 16 ? -4.332 -25.234 14.914 1 98.12 16 LYS B O 1
ATOM 3045 N N . ALA B 1 17 ? -5.07 -23.359 14.055 1 98.38 17 ALA B N 1
ATOM 3046 C CA . ALA B 1 17 ? -4.082 -23.344 12.977 1 98.38 17 ALA B CA 1
ATOM 3047 C C . ALA B 1 17 ? -2.666 -23.203 13.531 1 98.38 17 ALA B C 1
ATOM 3049 O O . ALA B 1 17 ? -1.742 -23.875 13.062 1 98.38 17 ALA B O 1
ATOM 3050 N N . LEU B 1 18 ? -2.488 -22.375 14.523 1 97.75 18 LEU B N 1
ATOM 3051 C CA . LEU B 1 18 ? -1.182 -22.141 15.125 1 97.75 18 LEU B CA 1
ATOM 3052 C C . LEU B 1 18 ? -0.672 -23.406 15.82 1 97.75 18 LEU B C 1
ATOM 3054 O O . LEU B 1 18 ? 0.539 -23.625 15.891 1 97.75 18 LEU B O 1
ATOM 3058 N N . ASP B 1 19 ? -1.604 -24.188 16.25 1 97.06 19 ASP B N 1
ATOM 3059 C CA . ASP B 1 19 ? -1.257 -25.453 16.891 1 97.06 19 ASP B CA 1
ATOM 3060 C C . ASP B 1 19 ? -0.909 -26.516 15.859 1 97.06 19 ASP B C 1
ATOM 3062 O O . ASP B 1 19 ? -0.579 -27.656 16.219 1 97.06 19 ASP B O 1
ATOM 3066 N N . GLY B 1 20 ? -1.046 -26.203 14.609 1 95.69 20 GLY B N 1
ATOM 3067 C CA . GLY B 1 20 ? -0.664 -27.125 13.555 1 95.69 20 GLY B CA 1
ATOM 3068 C C . GLY B 1 20 ? -1.819 -27.984 13.055 1 95.69 20 GLY B C 1
ATOM 3069 O O . GLY B 1 20 ? -1.614 -28.953 12.32 1 95.69 20 GLY B O 1
ATOM 3070 N N . ASN B 1 21 ? -3.02 -27.562 13.477 1 97.88 21 ASN B N 1
ATOM 3071 C CA . ASN B 1 21 ? -4.188 -28.328 13.055 1 97.88 21 ASN B CA 1
ATOM 3072 C C . ASN B 1 21 ? -4.848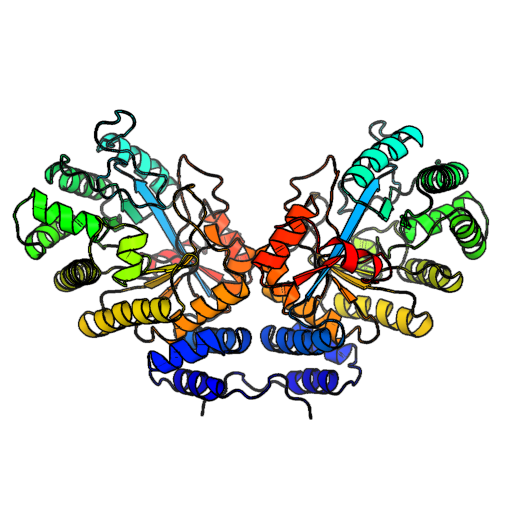 -27.719 11.82 1 97.88 21 ASN B C 1
ATOM 3074 O O . ASN B 1 21 ? -4.922 -26.484 11.703 1 97.88 21 ASN B O 1
ATOM 3078 N N . ARG B 1 22 ? -5.34 -28.562 10.984 1 98.38 22 ARG B N 1
ATOM 3079 C CA . ARG B 1 22 ? -6.016 -28.156 9.758 1 98.38 22 ARG B CA 1
ATOM 3080 C C . ARG B 1 22 ? -7.383 -27.562 10.055 1 98.38 22 ARG B C 1
ATOM 3082 O O . ARG B 1 22 ? -8.156 -28.109 10.836 1 98.38 22 ARG B O 1
ATOM 3089 N N . ILE B 1 23 ? -7.668 -26.422 9.43 1 98.81 23 ILE B N 1
ATOM 3090 C CA . ILE B 1 23 ? -8.992 -25.828 9.609 1 98.81 23 ILE B CA 1
ATOM 3091 C C . ILE B 1 23 ? -9.906 -26.266 8.469 1 98.81 23 ILE B C 1
ATOM 3093 O O . ILE B 1 23 ? -9.438 -26.531 7.355 1 98.81 23 ILE B O 1
ATOM 3097 N N . SER B 1 24 ? -11.203 -26.297 8.703 1 98.88 24 SER B N 1
ATOM 3098 C CA . SER B 1 24 ? -12.188 -26.703 7.703 1 98.88 24 SER B CA 1
ATOM 3099 C C . SER B 1 24 ? -12.555 -25.547 6.781 1 98.88 24 SER B C 1
ATOM 3101 O O . SER B 1 24 ? -12.258 -24.391 7.082 1 98.88 24 SER B O 1
ATOM 3103 N N . PRO B 1 25 ? -13.156 -25.875 5.645 1 98.88 25 PRO B N 1
ATOM 3104 C CA . PRO B 1 25 ? -13.664 -24.812 4.781 1 98.88 25 PRO B CA 1
ATOM 3105 C C . PRO B 1 25 ? -14.648 -23.875 5.496 1 98.88 25 PRO B C 1
ATOM 3107 O O . PRO B 1 25 ? -14.633 -22.672 5.273 1 98.88 25 PRO B O 1
ATOM 3110 N N . GLU B 1 26 ? -15.453 -24.469 6.371 1 98.81 26 GLU B N 1
ATOM 3111 C CA . GLU B 1 26 ? -16.406 -23.656 7.133 1 98.81 26 GLU B CA 1
ATOM 3112 C C . GLU B 1 26 ? -15.695 -22.688 8.062 1 98.81 26 GLU B C 1
ATOM 3114 O O . GLU B 1 26 ? -16.125 -21.547 8.219 1 98.81 26 GLU B O 1
ATOM 3119 N N . GLU B 1 27 ? -14.672 -23.141 8.688 1 98.88 27 GLU B N 1
ATOM 3120 C CA . GLU B 1 27 ? -13.875 -22.281 9.57 1 98.88 27 GLU B CA 1
ATOM 3121 C C . GLU B 1 27 ? -13.18 -21.172 8.781 1 98.88 27 GLU B C 1
ATOM 3123 O O . GLU B 1 27 ? -13.125 -20.031 9.227 1 98.88 27 GLU B O 1
ATOM 3128 N N . ALA B 1 28 ? -12.625 -21.5 7.586 1 98.94 28 ALA B N 1
ATOM 3129 C CA . ALA B 1 28 ? -12 -20.5 6.723 1 98.94 28 ALA B CA 1
ATOM 3130 C C . ALA B 1 28 ? -13.008 -19.438 6.309 1 98.94 28 ALA B C 1
ATOM 3132 O O . ALA B 1 28 ? -12.68 -18.234 6.27 1 98.94 28 ALA B O 1
ATOM 3133 N N . LEU B 1 29 ? -14.211 -19.906 6 1 98.88 29 LEU B N 1
ATOM 3134 C CA . LEU B 1 29 ? -15.266 -18.969 5.633 1 98.88 29 LEU B CA 1
ATOM 3135 C C . LEU B 1 29 ? -15.609 -18.047 6.797 1 98.88 29 LEU B C 1
ATOM 3137 O O . LEU B 1 29 ? -15.844 -16.859 6.602 1 98.88 29 LEU B O 1
ATOM 3141 N N . ALA B 1 30 ? -15.648 -18.594 8 1 98.88 30 ALA B N 1
ATOM 3142 C CA . ALA B 1 30 ? -15.891 -17.781 9.188 1 98.88 30 ALA B CA 1
ATOM 3143 C C . ALA B 1 30 ? -14.812 -16.719 9.352 1 98.88 30 ALA B C 1
ATOM 3145 O O . ALA B 1 30 ? -15.117 -15.57 9.695 1 98.88 30 ALA B O 1
ATOM 3146 N N . LEU B 1 31 ? -13.539 -17.078 9.125 1 98.81 31 LEU B N 1
ATOM 3147 C CA . LEU B 1 31 ? -12.461 -16.094 9.164 1 98.81 31 LEU B CA 1
ATOM 3148 C C . LEU B 1 31 ? -12.68 -15 8.133 1 98.81 31 LEU B C 1
ATOM 3150 O O . LEU B 1 31 ? -12.484 -13.82 8.43 1 98.81 31 LEU B O 1
ATOM 3154 N N . TYR B 1 32 ? -13.094 -15.422 6.906 1 98.81 32 TYR B N 1
ATOM 3155 C CA . TYR B 1 32 ? -13.297 -14.453 5.832 1 98.81 32 TYR B CA 1
ATOM 3156 C C . TYR B 1 32 ? -14.422 -13.484 6.176 1 98.81 32 TYR B C 1
ATOM 3158 O O . TYR B 1 32 ? -14.297 -12.273 5.969 1 98.81 32 TYR B O 1
ATOM 3166 N N . ARG B 1 33 ? -15.461 -13.961 6.77 1 98.19 33 ARG B N 1
ATOM 3167 C CA . ARG B 1 33 ? -16.656 -13.164 7.023 1 98.19 33 ARG B CA 1
ATOM 3168 C C . ARG B 1 33 ? -16.484 -12.312 8.273 1 98.19 33 ARG B C 1
ATOM 3170 O O . ARG B 1 33 ? -16.859 -11.133 8.289 1 98.19 33 ARG B O 1
ATOM 3177 N N . GLU B 1 34 ? -15.852 -12.914 9.312 1 97.44 34 GLU B N 1
ATOM 3178 C CA . GLU B 1 34 ? -15.977 -12.281 10.625 1 97.44 34 GLU B CA 1
ATOM 3179 C C . GLU B 1 34 ? -14.602 -12.07 11.266 1 97.44 34 GLU B C 1
ATOM 3181 O O . GLU B 1 34 ? -14.484 -11.359 12.266 1 97.44 34 GLU B O 1
ATOM 3186 N N . GLY B 1 35 ? -13.609 -12.656 10.727 1 97.75 35 GLY B N 1
ATOM 3187 C CA . GLY B 1 35 ? -12.305 -12.594 11.359 1 97.75 35 GLY B CA 1
ATOM 3188 C C . GLY B 1 35 ? -11.688 -11.203 11.32 1 97.75 35 GLY B C 1
ATOM 3189 O O . GLY B 1 35 ? -11.852 -10.477 10.344 1 97.75 35 GLY B O 1
ATOM 3190 N N . ASP B 1 36 ? -10.977 -10.867 12.352 1 96.88 36 ASP B N 1
ATOM 3191 C CA . ASP B 1 36 ? -10.195 -9.633 12.367 1 96.88 36 ASP B CA 1
ATOM 3192 C C . ASP B 1 36 ? -8.969 -9.75 11.477 1 96.88 36 ASP B C 1
ATOM 3194 O O . ASP B 1 36 ? -8.133 -10.641 11.672 1 96.88 36 ASP B O 1
ATOM 3198 N N . HIS B 1 37 ? -8.867 -8.859 10.516 1 96.88 37 HIS B N 1
ATOM 3199 C CA . HIS B 1 37 ? -7.801 -9 9.531 1 96.88 37 HIS B CA 1
ATOM 3200 C C . HIS B 1 37 ? -6.43 -8.906 10.195 1 96.88 37 HIS B C 1
ATOM 3202 O O . HIS B 1 37 ? -5.473 -9.547 9.75 1 96.88 37 HIS B O 1
ATOM 3208 N N . LEU B 1 38 ? -6.273 -8.141 11.297 1 97.75 38 LEU B N 1
ATOM 3209 C CA . LEU B 1 38 ? -4.984 -8.031 11.969 1 97.75 38 LEU B CA 1
ATOM 3210 C C . LEU B 1 38 ? -4.613 -9.344 12.656 1 97.75 38 LEU B C 1
ATOM 3212 O O . LEU B 1 38 ? -3.445 -9.742 12.656 1 97.75 38 LEU B O 1
ATOM 3216 N N . LYS B 1 39 ? -5.59 -10.016 13.289 1 98.25 39 LYS B N 1
ATOM 3217 C CA . LYS B 1 39 ? -5.34 -11.32 13.906 1 98.25 39 LYS B CA 1
ATOM 3218 C C . LYS B 1 39 ? -4.977 -12.359 12.852 1 98.25 39 LYS B C 1
ATOM 3220 O O . LYS B 1 39 ? -4.09 -13.188 13.07 1 98.25 39 LYS B O 1
ATOM 3225 N N . ILE B 1 40 ? -5.684 -12.297 11.758 1 98.69 40 ILE B N 1
ATOM 3226 C CA . ILE B 1 40 ? -5.402 -13.219 10.656 1 98.69 40 ILE B CA 1
ATOM 3227 C C . ILE B 1 40 ? -3.99 -12.969 10.125 1 98.69 40 ILE B C 1
ATOM 3229 O O . ILE B 1 40 ? -3.229 -13.914 9.906 1 98.69 40 ILE B O 1
ATOM 3233 N N . MET B 1 41 ? -3.596 -11.688 9.945 1 98 41 MET B N 1
ATOM 3234 C CA . MET B 1 41 ? -2.252 -11.32 9.508 1 98 41 MET B CA 1
ATOM 3235 C C . MET B 1 41 ? -1.201 -11.852 10.484 1 98 41 MET B C 1
ATOM 3237 O O . MET B 1 41 ? -0.182 -12.398 10.062 1 98 41 MET B O 1
ATOM 3241 N N . ALA B 1 42 ? -1.464 -11.703 11.758 1 97.75 42 ALA B N 1
ATOM 3242 C CA . ALA B 1 42 ? -0.522 -12.148 12.781 1 97.75 42 ALA B CA 1
ATOM 3243 C C . ALA B 1 42 ? -0.333 -13.656 12.734 1 97.75 42 ALA B C 1
ATOM 3245 O O . ALA B 1 42 ? 0.792 -14.156 12.836 1 97.75 42 ALA B O 1
ATOM 3246 N N . THR B 1 43 ? -1.443 -14.375 12.617 1 98.44 43 THR B N 1
ATOM 3247 C CA . THR B 1 43 ? -1.393 -15.828 12.539 1 98.44 43 THR B CA 1
ATOM 3248 C C . THR B 1 43 ? -0.621 -16.281 11.305 1 98.44 43 THR B C 1
ATOM 3250 O O . THR B 1 43 ? 0.261 -17.141 11.391 1 98.44 43 THR B O 1
ATOM 3253 N N . ALA B 1 44 ? -0.958 -15.648 10.172 1 98.38 44 ALA B N 1
ATOM 3254 C CA . ALA B 1 44 ? -0.287 -15.969 8.914 1 98.38 44 ALA B CA 1
ATOM 3255 C C . ALA B 1 44 ? 1.208 -15.68 9 1 98.38 44 ALA B C 1
ATOM 3257 O O . ALA B 1 44 ? 2.027 -16.438 8.484 1 98.38 44 ALA B O 1
ATOM 3258 N N . ARG B 1 45 ? 1.538 -14.57 9.633 1 96.75 45 ARG B N 1
ATOM 3259 C CA . ARG B 1 45 ? 2.934 -14.203 9.859 1 96.75 45 ARG B CA 1
ATOM 3260 C C . ARG B 1 45 ? 3.668 -15.281 10.641 1 96.75 45 ARG B C 1
ATOM 3262 O O . ARG B 1 45 ? 4.789 -15.656 10.297 1 96.75 45 ARG B O 1
ATOM 3269 N N . SER B 1 46 ? 3.037 -15.781 11.664 1 97 46 SER B N 1
ATOM 3270 C CA . SER B 1 46 ? 3.639 -16.812 12.5 1 97 46 SER B CA 1
ATOM 3271 C C . SER B 1 46 ? 3.865 -18.109 11.719 1 97 46 SER B C 1
ATOM 3273 O O . SER B 1 46 ? 4.906 -18.75 11.859 1 97 46 SER B O 1
ATOM 3275 N N . LEU B 1 47 ? 2.926 -18.438 10.922 1 97.44 47 LEU B N 1
ATOM 3276 C CA . LEU B 1 47 ? 3.031 -19.656 10.141 1 97.44 47 LEU B CA 1
ATOM 3277 C C . LEU B 1 47 ? 4.109 -19.531 9.07 1 97.44 47 LEU B C 1
ATOM 3279 O O . LEU B 1 47 ? 4.844 -20.484 8.805 1 97.44 47 LEU B O 1
ATOM 3283 N N . ARG B 1 48 ? 4.176 -18.359 8.508 1 96.69 48 ARG B N 1
ATOM 3284 C CA . ARG B 1 48 ? 5.191 -18.109 7.484 1 96.69 48 ARG B CA 1
ATOM 3285 C C . ARG B 1 48 ? 6.594 -18.219 8.07 1 96.69 48 ARG B C 1
ATOM 3287 O O . ARG B 1 48 ? 7.523 -18.641 7.387 1 96.69 48 ARG B O 1
ATOM 3294 N N . GLU B 1 49 ? 6.766 -17.859 9.297 1 94.5 49 GLU B N 1
ATOM 3295 C CA . GLU B 1 49 ? 8.055 -17.891 9.984 1 94.5 49 GLU B CA 1
ATOM 3296 C C . GLU B 1 49 ? 8.633 -19.312 10 1 94.5 49 GLU B C 1
ATOM 3298 O O . GLU B 1 49 ? 9.852 -19.484 9.984 1 94.5 49 GLU B O 1
ATOM 3303 N N . LYS B 1 50 ? 7.773 -20.219 9.977 1 93.38 50 LYS B N 1
ATOM 3304 C CA . LYS B 1 50 ? 8.195 -21.625 10.016 1 93.38 50 LYS B CA 1
ATOM 3305 C C . LYS B 1 50 ? 8.742 -22.062 8.656 1 93.38 50 LYS B C 1
ATOM 3307 O O . LYS B 1 50 ? 9.453 -23.062 8.57 1 93.38 50 LYS B O 1
ATOM 3312 N N . ILE B 1 51 ? 8.398 -21.375 7.656 1 93.94 51 ILE B N 1
ATOM 3313 C CA . ILE B 1 51 ? 8.805 -21.703 6.293 1 93.94 51 ILE B CA 1
ATOM 3314 C C . ILE B 1 51 ? 10.047 -20.891 5.914 1 93.94 51 ILE B C 1
ATOM 3316 O O . ILE B 1 51 ? 11.062 -21.469 5.508 1 93.94 51 ILE B O 1
ATOM 3320 N N . LEU B 1 52 ? 9.984 -19.625 6.07 1 93.56 52 LEU B N 1
ATOM 3321 C CA . LEU B 1 52 ? 11.055 -18.656 5.844 1 93.56 52 LEU B CA 1
ATOM 3322 C C . LEU B 1 52 ? 11.023 -17.562 6.902 1 93.56 52 LEU B C 1
ATOM 3324 O O . LEU B 1 52 ? 10.031 -16.844 7.035 1 93.56 52 LEU B O 1
ATOM 3328 N N . PRO B 1 53 ? 12.117 -17.469 7.609 1 92.69 53 PRO B N 1
ATOM 3329 C CA . PRO B 1 53 ? 12.141 -16.438 8.641 1 92.69 53 PRO B CA 1
ATOM 3330 C C . PRO B 1 53 ? 11.75 -15.062 8.102 1 92.69 53 PRO B C 1
ATOM 3332 O O . PRO B 1 53 ? 12.117 -14.711 6.98 1 92.69 53 PRO B O 1
ATOM 3335 N N . HIS B 1 54 ? 11.141 -14.258 8.938 1 88.25 54 HIS B N 1
ATOM 3336 C CA . HIS B 1 54 ? 10.453 -13.031 8.539 1 88.25 54 HIS B CA 1
ATOM 3337 C C . HIS B 1 54 ? 11.445 -11.992 8.039 1 88.25 54 HIS B C 1
ATOM 3339 O O . HIS B 1 54 ? 11.062 -11.07 7.312 1 88.25 54 HIS B O 1
ATOM 3345 N N . HIS B 1 55 ? 12.656 -12.086 8.391 1 92.5 55 HIS B N 1
ATOM 3346 C CA . HIS B 1 55 ? 13.602 -11.078 7.93 1 92.5 55 HIS B CA 1
ATOM 3347 C C . HIS B 1 55 ? 14.086 -11.375 6.516 1 92.5 55 HIS B C 1
ATOM 3349 O O . HIS B 1 55 ? 14.773 -10.547 5.906 1 92.5 55 HIS B O 1
ATOM 3355 N N . TYR B 1 56 ? 13.68 -12.578 5.914 1 95.62 56 TYR B N 1
ATOM 3356 C CA . TYR B 1 56 ? 13.969 -12.906 4.523 1 95.62 56 TYR B CA 1
ATOM 3357 C C . TYR B 1 56 ? 12.711 -12.781 3.664 1 95.62 56 TYR B C 1
ATOM 3359 O O . TYR B 1 56 ? 11.594 -12.961 4.156 1 95.62 56 TYR B O 1
ATOM 3367 N N . ALA B 1 57 ? 12.852 -12.492 2.461 1 96.5 57 ALA B N 1
ATOM 3368 C CA . ALA B 1 57 ? 11.852 -12.617 1.406 1 96.5 57 ALA B CA 1
ATOM 3369 C C . ALA B 1 57 ? 12.492 -13.039 0.088 1 96.5 57 ALA B C 1
ATOM 3371 O O . ALA B 1 57 ? 13.594 -12.602 -0.239 1 96.5 57 ALA B O 1
ATOM 3372 N N . SER B 1 58 ? 11.82 -13.82 -0.606 1 96.12 58 SER B N 1
ATOM 3373 C CA . SER B 1 58 ? 12.445 -14.375 -1.799 1 96.12 58 SER B CA 1
ATOM 3374 C C . SER B 1 58 ? 11.852 -13.781 -3.068 1 96.12 58 SER B C 1
ATOM 3376 O O . SER B 1 58 ? 10.812 -13.109 -3.02 1 96.12 58 SER B O 1
ATOM 3378 N N . TYR B 1 59 ? 12.594 -13.93 -4.141 1 94.25 59 TYR B N 1
ATOM 3379 C CA . TYR B 1 59 ? 12.172 -13.516 -5.473 1 94.25 59 TYR B CA 1
ATOM 3380 C C . TYR B 1 59 ? 12.812 -14.398 -6.543 1 94.25 59 TYR B C 1
ATOM 3382 O O . TYR B 1 59 ? 13.742 -15.148 -6.262 1 94.25 59 TYR B O 1
ATOM 3390 N N . THR B 1 60 ? 12.273 -14.336 -7.688 1 93.19 60 THR B N 1
ATOM 3391 C CA . THR B 1 60 ? 12.852 -15.039 -8.828 1 93.19 60 THR B CA 1
ATOM 3392 C C . THR B 1 60 ? 12.875 -14.141 -10.062 1 93.19 60 THR B C 1
ATOM 3394 O O . THR B 1 60 ? 12.398 -13 -10.016 1 93.19 60 THR B O 1
ATOM 3397 N N . MET B 1 61 ? 13.555 -14.57 -11.047 1 91.31 61 MET B N 1
ATOM 3398 C CA . MET B 1 61 ? 13.68 -13.82 -12.297 1 91.31 61 MET B CA 1
ATOM 3399 C C . MET B 1 61 ? 13.203 -14.656 -13.484 1 91.31 61 MET B C 1
ATOM 3401 O O . MET B 1 61 ? 13.852 -15.625 -13.867 1 91.31 61 MET B O 1
ATOM 3405 N N . PHE B 1 62 ? 12.086 -14.234 -13.953 1 89.62 62 PHE B N 1
ATOM 3406 C CA . PHE B 1 62 ? 11.664 -14.93 -15.172 1 89.62 62 PHE B CA 1
ATOM 3407 C C . PHE B 1 62 ? 11.156 -13.938 -16.203 1 89.62 62 PHE B C 1
ATOM 3409 O O . PHE B 1 62 ? 10.82 -12.797 -15.875 1 89.62 62 PHE B O 1
ATOM 3416 N N . ARG B 1 63 ? 11.172 -14.336 -17.453 1 89.44 63 ARG B N 1
ATOM 3417 C CA . ARG B 1 63 ? 10.578 -13.633 -18.578 1 89.44 63 ARG B CA 1
ATOM 3418 C C . ARG B 1 63 ? 9.266 -14.289 -19 1 89.44 63 ARG B C 1
ATOM 3420 O O . ARG B 1 63 ? 9.234 -15.492 -19.281 1 89.44 63 ARG B O 1
ATOM 3427 N N . VAL B 1 64 ? 8.273 -13.453 -19.016 1 90.62 64 VAL B N 1
ATOM 3428 C CA . VAL B 1 64 ? 7.02 -13.93 -19.594 1 90.62 64 VAL B CA 1
ATOM 3429 C C . VAL B 1 64 ? 7.055 -13.758 -21.109 1 90.62 64 VAL B C 1
ATOM 3431 O O . VAL B 1 64 ? 7.355 -12.672 -21.625 1 90.62 64 VAL B O 1
ATOM 3434 N N . VAL B 1 65 ? 6.844 -14.758 -21.828 1 93.12 65 VAL B N 1
ATOM 3435 C CA . VAL B 1 65 ? 6.742 -14.719 -23.281 1 93.12 65 VAL B CA 1
ATOM 3436 C C . VAL B 1 65 ? 5.348 -15.172 -23.719 1 93.12 65 VAL B C 1
ATOM 3438 O O . VAL B 1 65 ? 4.965 -16.328 -23.484 1 93.12 65 VAL B O 1
ATOM 3441 N N . ASN B 1 66 ? 4.637 -14.289 -24.25 1 93.56 66 ASN B N 1
ATOM 3442 C CA . ASN B 1 66 ? 3.35 -14.625 -24.859 1 93.56 66 ASN B CA 1
ATOM 3443 C C . ASN B 1 66 ? 3.498 -14.984 -26.328 1 93.56 66 ASN B C 1
ATOM 3445 O O . ASN B 1 66 ? 3.549 -14.102 -27.188 1 93.56 66 ASN B O 1
ATOM 3449 N N . TYR B 1 67 ? 3.441 -16.203 -26.625 1 95.69 67 TYR B N 1
ATOM 3450 C CA . TYR B 1 67 ? 3.846 -16.656 -27.938 1 95.69 67 TYR B CA 1
ATOM 3451 C C . TYR B 1 67 ? 2.732 -16.438 -28.953 1 95.69 67 TYR B C 1
ATOM 3453 O O . TYR B 1 67 ? 2.982 -16.391 -30.172 1 95.69 67 TYR B O 1
ATOM 3461 N N . THR B 1 68 ? 1.505 -16.266 -28.5 1 95.06 68 THR B N 1
ATOM 3462 C CA . THR B 1 68 ? 0.404 -15.914 -29.391 1 95.06 68 THR B CA 1
ATOM 3463 C C . THR B 1 68 ? -0.729 -15.25 -28.609 1 95.06 68 THR B C 1
ATOM 3465 O O . THR B 1 68 ? -0.93 -15.539 -27.422 1 95.06 68 THR B O 1
ATOM 3468 N N . ASN B 1 69 ? -1.461 -14.328 -29.234 1 93.69 69 ASN B N 1
ATOM 3469 C CA . ASN B 1 69 ? -2.646 -13.75 -28.609 1 93.69 69 ASN B CA 1
ATOM 3470 C C . ASN B 1 69 ? -3.926 -14.211 -29.297 1 93.69 69 ASN B C 1
ATOM 3472 O O . ASN B 1 69 ? -5.016 -13.727 -29 1 93.69 69 ASN B O 1
ATOM 3476 N N . TYR B 1 70 ? -3.781 -15.125 -30.281 1 93.25 70 TYR B N 1
ATOM 3477 C CA . TYR B 1 70 ? -4.977 -15.781 -30.812 1 93.25 70 TYR B CA 1
ATOM 3478 C C . TYR B 1 70 ? -5.574 -16.734 -29.781 1 93.25 70 TYR B C 1
ATOM 3480 O O . TYR B 1 70 ? -4.867 -17.562 -29.203 1 93.25 70 TYR B O 1
ATOM 3488 N N . CYS B 1 71 ? -6.855 -16.516 -29.516 1 92.38 71 CYS B N 1
ATOM 3489 C CA . CYS B 1 71 ? -7.492 -17.359 -28.5 1 92.38 71 CYS B CA 1
ATOM 3490 C C . CYS B 1 71 ? -8.969 -17.562 -28.812 1 92.38 71 CYS B C 1
ATOM 3492 O O . CYS B 1 71 ? -9.656 -16.625 -29.219 1 92.38 71 CYS B O 1
ATOM 3494 N N . ASN B 1 72 ? -9.406 -18.75 -28.609 1 90.81 72 ASN B N 1
ATOM 3495 C CA . ASN B 1 72 ? -10.812 -19.016 -28.891 1 90.81 72 ASN B CA 1
ATOM 3496 C C . ASN B 1 72 ? -11.625 -19.156 -27.594 1 90.81 72 ASN B C 1
ATOM 3498 O O . ASN B 1 72 ? -12.789 -19.547 -27.641 1 90.81 72 ASN B O 1
ATOM 3502 N N . VAL B 1 73 ? -11.086 -18.891 -26.438 1 88.75 73 VAL B N 1
ATOM 3503 C CA . VAL B 1 73 ? -11.766 -19.031 -25.156 1 88.75 73 VAL B CA 1
ATOM 3504 C C . VAL B 1 73 ? -12.625 -17.797 -24.891 1 88.75 73 VAL B C 1
ATOM 3506 O O . VAL B 1 73 ? -13.695 -17.891 -24.297 1 88.75 73 VAL B O 1
ATOM 3509 N N . GLU B 1 74 ? -12.164 -16.609 -25.219 1 83.81 74 GLU B N 1
ATOM 3510 C CA . GLU B 1 74 ? -12.914 -15.367 -25.172 1 83.81 74 GLU B CA 1
ATOM 3511 C C . GLU B 1 74 ? -13.328 -15.023 -23.734 1 83.81 74 GLU B C 1
ATOM 3513 O O . GLU B 1 74 ? -14.492 -14.742 -23.469 1 83.81 74 GLU B O 1
ATOM 3518 N N . CYS B 1 75 ? -12.422 -15.078 -22.875 1 87.94 75 CYS B N 1
ATOM 3519 C CA . CYS B 1 75 ? -12.688 -14.68 -21.5 1 87.94 75 CYS B CA 1
ATOM 3520 C C . CYS B 1 75 ? -13.172 -13.234 -21.438 1 87.94 75 CYS B C 1
ATOM 3522 O O . CYS B 1 75 ? -12.625 -12.359 -22.125 1 87.94 75 CYS B O 1
ATOM 3524 N N . SER B 1 76 ? -14.117 -12.922 -20.562 1 85.69 76 SER B N 1
ATOM 3525 C CA . SER B 1 76 ? -14.773 -11.617 -20.516 1 85.69 76 SER B CA 1
ATOM 3526 C C . SER B 1 76 ? -13.828 -10.555 -19.953 1 85.69 76 SER B C 1
ATOM 3528 O O . SER B 1 76 ? -13.977 -9.367 -20.25 1 85.69 76 SER B O 1
ATOM 3530 N N . PHE B 1 77 ? -12.867 -10.945 -19.203 1 85.25 77 PHE B N 1
ATOM 3531 C CA . PHE B 1 77 ? -12.008 -9.992 -18.516 1 85.25 77 PHE B CA 1
ATOM 3532 C C . PHE B 1 77 ? -10.703 -9.797 -19.281 1 85.25 77 PHE B C 1
ATOM 3534 O O . PHE B 1 77 ? -9.898 -8.93 -18.938 1 85.25 77 PHE B O 1
ATOM 3541 N N . CYS B 1 78 ? -10.461 -10.484 -20.297 1 84.25 78 CYS B N 1
ATOM 3542 C CA . CYS B 1 78 ? -9.156 -10.516 -20.953 1 84.25 78 CYS B CA 1
ATOM 3543 C C . CYS B 1 78 ? -9.086 -9.492 -22.078 1 84.25 78 CYS B C 1
ATOM 3545 O O . CYS B 1 78 ? -9.898 -9.531 -23 1 84.25 78 CYS B O 1
ATOM 3547 N N . SER B 1 79 ? -8.141 -8.633 -22 1 77.5 79 SER B N 1
ATOM 3548 C CA . SER B 1 79 ? -7.953 -7.652 -23.062 1 77.5 79 SER B CA 1
ATOM 3549 C C . SER B 1 79 ? -6.812 -8.055 -24 1 77.5 79 SER B C 1
ATOM 3551 O O . SER B 1 79 ? -6.559 -7.383 -25 1 77.5 79 SER B O 1
ATOM 3553 N N . PHE B 1 80 ? -6.227 -9.117 -23.734 1 79.88 80 PHE B N 1
ATOM 3554 C CA . PHE B 1 80 ? -5.027 -9.547 -24.438 1 79.88 80 PHE B CA 1
ATOM 3555 C C . PHE B 1 80 ? -5.391 -10.289 -25.719 1 79.88 80 PHE B C 1
ATOM 3557 O O . PHE B 1 80 ? -4.742 -10.109 -26.75 1 79.88 80 PHE B O 1
ATOM 3564 N N . MET B 1 81 ? -6.414 -10.984 -25.719 1 83.19 81 MET B N 1
ATOM 3565 C CA . MET B 1 81 ? -6.727 -11.93 -26.797 1 83.19 81 MET B CA 1
ATOM 3566 C C . MET B 1 81 ? -7.223 -11.203 -28.031 1 83.19 81 MET B C 1
ATOM 3568 O O . MET B 1 81 ? -7.855 -10.148 -27.938 1 83.19 81 MET B O 1
ATOM 3572 N N . ASP B 1 82 ? -6.848 -11.781 -29.094 1 83.69 82 ASP B N 1
ATOM 3573 C CA . ASP B 1 82 ? -7.461 -11.461 -30.375 1 83.69 82 ASP B CA 1
ATOM 3574 C C . ASP B 1 82 ? -8.234 -12.648 -30.922 1 83.69 82 ASP B C 1
ATOM 3576 O O . ASP B 1 82 ? -7.773 -13.789 -30.844 1 83.69 82 ASP B O 1
ATOM 3580 N N . GLU B 1 83 ? -9.312 -12.234 -31.406 1 81.5 83 GLU B N 1
ATOM 3581 C CA . GLU B 1 83 ? -10.125 -13.297 -31.984 1 81.5 83 GLU B CA 1
ATOM 3582 C C . GLU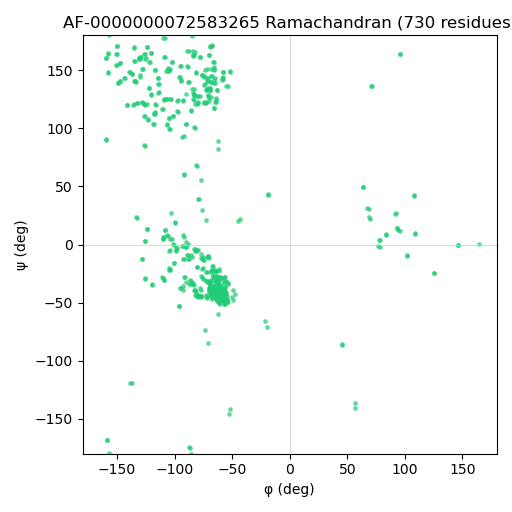 B 1 83 ? -9.438 -13.914 -33.188 1 81.5 83 GLU B C 1
ATOM 3584 O O . GLU B 1 83 ? -8.828 -13.203 -34 1 81.5 83 GLU B O 1
ATOM 3589 N N . ILE B 1 84 ? -9.609 -15.125 -33.281 1 78.5 84 ILE B N 1
ATOM 3590 C CA . ILE B 1 84 ? -9.016 -15.844 -34.406 1 78.5 84 ILE B CA 1
ATOM 3591 C C . ILE B 1 84 ? -9.641 -15.367 -35.719 1 78.5 84 ILE B C 1
ATOM 3593 O O . ILE B 1 84 ? -10.867 -15.336 -35.844 1 78.5 84 ILE B O 1
ATOM 3597 N N . GLY B 1 85 ? -8.789 -14.898 -36.594 1 73.5 85 GLY B N 1
ATOM 3598 C CA . GLY B 1 85 ? -9.266 -14.445 -37.906 1 73.5 85 GLY B CA 1
ATOM 3599 C C . GLY B 1 85 ? -9.375 -12.938 -38 1 73.5 85 GLY B C 1
ATOM 3600 O O . GLY B 1 85 ? -9.594 -12.406 -39.094 1 73.5 85 GLY B O 1
ATOM 3601 N N . ASN B 1 86 ? -9.234 -12.227 -36.906 1 72.38 86 ASN B N 1
ATOM 3602 C CA . ASN B 1 86 ? -9.398 -10.781 -36.906 1 72.38 86 ASN B CA 1
ATOM 3603 C C . ASN B 1 86 ? -8.203 -10.078 -37.531 1 72.38 86 ASN B C 1
ATOM 3605 O O . ASN B 1 86 ? -8.273 -8.891 -37.844 1 72.38 86 ASN B O 1
ATOM 3609 N N . GLY B 1 87 ? -7.168 -10.867 -37.75 1 75.31 87 GLY B N 1
ATOM 3610 C CA . GLY B 1 87 ? -6.02 -10.375 -38.5 1 75.31 87 GLY B CA 1
ATOM 3611 C C . GLY B 1 87 ? -5.105 -9.5 -37.656 1 75.31 87 GLY B C 1
ATOM 3612 O O . GLY B 1 87 ? -4.074 -9.031 -38.156 1 75.31 87 GLY B O 1
ATOM 3613 N N . LYS B 1 88 ? -5.355 -9.234 -36.5 1 84.44 88 LYS B N 1
ATOM 3614 C CA . LYS B 1 88 ? -4.551 -8.336 -35.688 1 84.44 88 LYS B CA 1
ATOM 3615 C C . LYS B 1 88 ? -3.682 -9.117 -34.688 1 84.44 88 LYS B C 1
ATOM 3617 O O . LYS B 1 88 ? -2.781 -8.555 -34.062 1 84.44 88 LYS B O 1
ATOM 3622 N N . GLY B 1 89 ? -3.904 -10.43 -34.688 1 91.12 89 GLY B N 1
ATOM 3623 C CA . GLY B 1 89 ? -3.156 -11.258 -33.75 1 91.12 89 GLY B CA 1
ATOM 3624 C C . GLY B 1 89 ? -1.801 -11.68 -34.281 1 91.12 89 GLY B C 1
ATOM 3625 O O . GLY B 1 89 ? -1.372 -11.211 -35.344 1 91.12 89 GLY B O 1
ATOM 3626 N N . TYR B 1 90 ? -1.074 -12.422 -33.5 1 94.31 90 TYR B N 1
ATOM 3627 C CA . TYR B 1 90 ? 0.268 -12.836 -33.906 1 94.31 90 TYR B CA 1
ATOM 3628 C C . TYR B 1 90 ? 0.599 -14.219 -33.344 1 94.31 90 TYR B C 1
ATOM 3630 O O . TYR B 1 90 ? -0.05 -14.688 -32.406 1 94.31 90 TYR B O 1
ATOM 3638 N N . VAL B 1 91 ? 1.488 -14.875 -33.969 1 95.75 91 VAL B N 1
ATOM 3639 C CA . VAL B 1 91 ? 2.242 -16.016 -33.469 1 95.75 91 VAL B CA 1
ATOM 3640 C C . VAL B 1 91 ? 3.738 -15.734 -33.562 1 95.75 91 VAL B C 1
ATOM 3642 O O . VAL B 1 91 ? 4.258 -15.461 -34.625 1 95.75 91 VAL B O 1
ATOM 3645 N N . LEU B 1 92 ? 4.391 -15.773 -32.469 1 97 92 LEU B N 1
ATOM 3646 C CA . LEU B 1 92 ? 5.824 -15.516 -32.469 1 97 92 LEU B CA 1
ATOM 3647 C C . LEU B 1 92 ? 6.578 -16.688 -33.125 1 97 92 LEU B C 1
ATOM 3649 O O . LEU B 1 92 ? 6.238 -17.844 -32.875 1 97 92 LEU B O 1
ATOM 3653 N N . SER B 1 93 ? 7.574 -16.328 -33.875 1 97.94 93 SER B N 1
ATOM 3654 C CA . SER B 1 93 ? 8.484 -17.359 -34.344 1 97.94 93 SER B CA 1
ATOM 3655 C C . SER B 1 93 ? 9.469 -17.797 -33.281 1 97.94 93 SER B C 1
ATOM 3657 O O . SER B 1 93 ? 9.625 -17.109 -32.25 1 97.94 93 SER B O 1
ATOM 3659 N N . VAL B 1 94 ? 10.062 -18.984 -33.5 1 98.06 94 VAL B N 1
ATOM 3660 C CA . VAL B 1 94 ? 11.078 -19.484 -32.562 1 98.06 94 VAL B CA 1
ATOM 3661 C C . VAL B 1 94 ? 12.211 -18.453 -32.438 1 98.06 94 VAL B C 1
ATOM 3663 O O . VAL B 1 94 ? 12.711 -18.203 -31.359 1 98.06 94 VAL B O 1
ATOM 3666 N N . GLU B 1 95 ? 12.578 -17.797 -33.562 1 98 95 GLU B N 1
ATOM 3667 C CA . GLU B 1 95 ? 13.641 -16.812 -33.594 1 98 95 GLU B CA 1
ATOM 3668 C C . GLU B 1 95 ? 13.281 -15.594 -32.75 1 98 95 GLU B C 1
ATOM 3670 O O . GLU B 1 95 ? 14.109 -15.078 -31.984 1 98 95 GLU B O 1
ATOM 3675 N N . GLU B 1 96 ? 12.086 -15.172 -32.875 1 97.44 96 GLU B N 1
ATOM 3676 C CA . GLU B 1 96 ? 11.617 -14.039 -32.062 1 97.44 96 GLU B CA 1
ATOM 3677 C C . GLU B 1 96 ? 11.633 -14.359 -30.578 1 97.44 96 GLU B C 1
ATOM 3679 O O . GLU B 1 96 ? 12 -13.516 -29.766 1 97.44 96 GLU B O 1
ATOM 3684 N N . ILE B 1 97 ? 11.203 -15.539 -30.234 1 97.56 97 ILE B N 1
ATOM 3685 C CA . ILE B 1 97 ? 11.188 -15.969 -28.844 1 97.56 97 ILE B CA 1
ATOM 3686 C C . ILE B 1 97 ? 12.609 -16.016 -28.297 1 97.56 97 ILE B C 1
ATOM 3688 O O . ILE B 1 97 ? 12.875 -15.539 -27.188 1 97.56 97 ILE B O 1
ATOM 3692 N N . LEU B 1 98 ? 13.539 -16.562 -29.094 1 97.75 98 LEU B N 1
ATOM 3693 C CA . LEU B 1 98 ? 14.93 -16.656 -28.672 1 97.75 98 LEU B CA 1
ATOM 3694 C C . LEU B 1 98 ? 15.531 -15.273 -28.484 1 97.75 98 LEU B C 1
ATOM 3696 O O . LEU B 1 98 ? 16.344 -15.062 -27.562 1 97.75 98 LEU B O 1
ATOM 3700 N N . GLU B 1 99 ? 15.148 -14.336 -29.281 1 96.62 99 GLU B N 1
ATOM 3701 C CA . GLU B 1 99 ? 15.609 -12.961 -29.141 1 96.62 99 GLU B CA 1
ATOM 3702 C C . GLU B 1 99 ? 15.141 -12.359 -27.812 1 96.62 99 GLU B C 1
ATOM 3704 O O . GLU B 1 99 ? 15.906 -11.688 -27.125 1 96.62 99 GLU B O 1
ATOM 3709 N N . LYS B 1 100 ? 13.891 -12.57 -27.562 1 93.69 100 LYS B N 1
ATOM 3710 C CA . LYS B 1 100 ? 13.352 -12.094 -26.297 1 93.69 100 LYS B CA 1
ATOM 3711 C C . LYS B 1 100 ? 14.078 -12.727 -25.109 1 93.69 100 LYS B C 1
ATOM 3713 O O . LYS B 1 100 ? 14.391 -12.039 -24.141 1 93.69 100 LYS B O 1
ATOM 3718 N N . MET B 1 101 ? 14.375 -13.969 -25.203 1 95 101 MET B N 1
ATOM 3719 C CA . MET B 1 101 ? 15.055 -14.688 -24.125 1 95 101 MET B CA 1
ATOM 3720 C C . MET B 1 101 ? 16.5 -14.227 -23.984 1 95 101 MET B C 1
ATOM 3722 O O . MET B 1 101 ? 17.047 -14.18 -22.875 1 95 101 MET B O 1
ATOM 3726 N N . ASP B 1 102 ? 17.141 -13.852 -25.125 1 95.81 102 ASP B N 1
ATOM 3727 C CA . ASP B 1 102 ? 18.5 -13.312 -25.062 1 95.81 102 ASP B CA 1
ATOM 3728 C C . ASP B 1 102 ? 18.562 -12.094 -24.141 1 95.81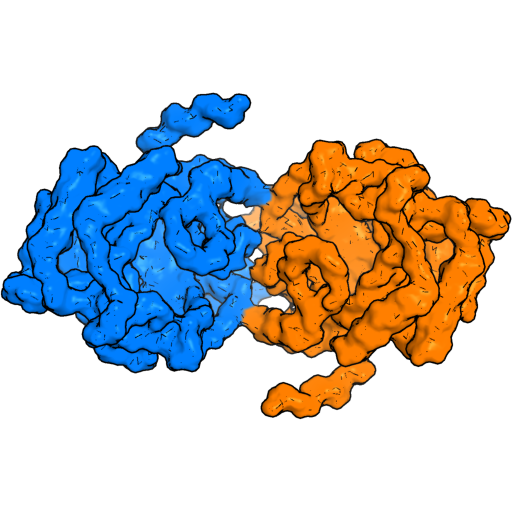 102 ASP B C 1
ATOM 3730 O O . ASP B 1 102 ? 19.453 -12.008 -23.297 1 95.81 102 ASP B O 1
ATOM 3734 N N . TYR B 1 103 ? 17.672 -11.305 -24.375 1 91 103 TYR B N 1
ATOM 3735 C CA . TYR B 1 103 ? 17.625 -10.094 -23.562 1 91 103 TYR B CA 1
ATOM 3736 C C . TYR B 1 103 ? 17.391 -10.438 -22.094 1 91 103 TYR B C 1
ATOM 3738 O O . TYR B 1 103 ? 18.094 -9.93 -21.203 1 91 103 TYR B O 1
ATOM 3746 N N . ALA B 1 104 ? 16.406 -11.258 -21.844 1 91.75 104 ALA B N 1
ATOM 3747 C CA . ALA B 1 104 ? 16.031 -11.609 -20.469 1 91.75 104 ALA B CA 1
ATOM 3748 C C . ALA B 1 104 ? 17.188 -12.289 -19.734 1 91.75 104 ALA B C 1
ATOM 3750 O O . ALA B 1 104 ? 17.453 -12 -18.578 1 91.75 104 ALA B O 1
ATOM 3751 N N . VAL B 1 105 ? 17.891 -13.203 -20.422 1 93.44 105 VAL B N 1
ATOM 3752 C CA . VAL B 1 105 ? 19.031 -13.906 -19.844 1 93.44 105 VAL B CA 1
ATOM 3753 C C . VAL B 1 105 ? 20.141 -12.906 -19.531 1 93.44 105 VAL B C 1
ATOM 3755 O O . VAL B 1 105 ? 20.812 -13.023 -18.5 1 93.44 105 VAL B O 1
ATOM 3758 N N . GLY B 1 106 ? 20.312 -11.953 -20.391 1 91.88 106 GLY B N 1
ATOM 3759 C CA . GLY B 1 106 ? 21.281 -10.898 -20.141 1 91.88 106 GLY B CA 1
ATOM 3760 C C . GLY B 1 106 ? 20.984 -10.102 -18.891 1 91.88 106 GLY B C 1
ATOM 3761 O O . GLY B 1 106 ? 21.906 -9.602 -18.234 1 91.88 106 GLY B O 1
ATOM 3762 N N . GLU B 1 107 ? 19.672 -10.078 -18.609 1 89.19 107 GLU B N 1
ATOM 3763 C CA . GLU B 1 107 ? 19.25 -9.336 -17.422 1 89.19 107 GLU B CA 1
ATOM 3764 C C . GLU B 1 107 ? 19.234 -10.234 -16.188 1 89.19 107 GLU B C 1
ATOM 3766 O O . GLU B 1 107 ? 18.844 -9.797 -15.102 1 89.19 107 GLU B O 1
ATOM 3771 N N . GLY B 1 108 ? 19.547 -11.5 -16.375 1 90 108 GLY B N 1
ATOM 3772 C CA . GLY B 1 108 ? 19.719 -12.391 -15.242 1 90 108 GLY B CA 1
ATOM 3773 C C . GLY B 1 108 ? 18.594 -13.398 -15.102 1 90 108 GLY B C 1
ATOM 3774 O O . GLY B 1 108 ? 18.562 -14.172 -14.141 1 90 108 GLY B O 1
ATOM 3775 N N . ALA B 1 109 ? 17.703 -13.531 -16.047 1 92.31 109 ALA B N 1
ATOM 3776 C CA . ALA B 1 109 ? 16.609 -14.484 -15.984 1 92.31 109 ALA B CA 1
ATOM 3777 C C . ALA B 1 109 ? 17.109 -15.914 -16.156 1 92.31 109 ALA B C 1
ATOM 3779 O O . ALA B 1 109 ? 17.969 -16.188 -17 1 92.31 109 ALA B O 1
ATOM 3780 N N . ASP B 1 110 ? 16.641 -16.75 -15.32 1 92.81 110 ASP B N 1
ATOM 3781 C CA . ASP B 1 110 ? 16.969 -18.156 -15.469 1 92.81 110 ASP B CA 1
ATOM 3782 C C . ASP B 1 110 ? 15.703 -19.016 -15.562 1 92.81 110 ASP B C 1
ATOM 3784 O O . ASP B 1 110 ? 15.758 -20.234 -15.414 1 92.81 110 ASP B O 1
ATOM 3788 N N . GLN B 1 111 ? 14.633 -18.328 -15.766 1 93.69 111 GLN B N 1
ATOM 3789 C CA . GLN B 1 111 ? 13.336 -18.984 -15.961 1 93.69 111 GLN B CA 1
ATOM 3790 C C . GLN B 1 111 ? 12.555 -18.328 -17.094 1 93.69 111 GLN B C 1
ATOM 3792 O O . GLN B 1 111 ? 12.68 -17.109 -17.328 1 93.69 111 GLN B O 1
ATOM 3797 N N . MET B 1 112 ? 11.82 -19.094 -17.766 1 94.25 112 MET B N 1
ATOM 3798 C CA . MET B 1 112 ? 10.898 -18.641 -18.812 1 94.25 112 MET B CA 1
ATOM 3799 C C . MET B 1 112 ? 9.469 -19.031 -18.469 1 94.25 112 MET B C 1
ATOM 3801 O O . MET B 1 112 ? 9.195 -20.156 -18.062 1 94.25 112 MET B O 1
ATOM 3805 N N . PHE B 1 113 ? 8.656 -18.078 -18.547 1 93.5 113 PHE B N 1
ATOM 3806 C CA . PHE B 1 113 ? 7.223 -18.312 -18.453 1 93.5 113 PHE B CA 1
ATOM 3807 C C . PHE B 1 113 ? 6.555 -18.172 -19.812 1 93.5 113 PHE B C 1
ATOM 3809 O O . PHE B 1 113 ? 6.324 -17.062 -20.281 1 93.5 113 PHE B O 1
ATOM 3816 N N . LEU B 1 114 ? 6.227 -19.281 -20.422 1 95 114 LEU B N 1
ATOM 3817 C CA . LEU B 1 114 ? 5.684 -19.344 -21.766 1 95 114 LEU B CA 1
ATOM 3818 C C . LEU B 1 114 ? 4.172 -19.547 -21.734 1 95 114 LEU B C 1
ATOM 3820 O O . LEU B 1 114 ? 3.695 -20.609 -21.312 1 95 114 LEU B O 1
ATOM 3824 N N . GLN B 1 115 ? 3.471 -18.516 -22.125 1 93.62 115 GLN B N 1
ATOM 3825 C CA . GLN B 1 115 ? 2.012 -18.578 -22.109 1 93.62 115 GLN B CA 1
ATOM 3826 C C . GLN B 1 115 ? 1.421 -17.906 -23.344 1 93.62 115 GLN B C 1
ATOM 3828 O O . GLN B 1 115 ? 1.998 -16.969 -23.891 1 93.62 115 GLN B O 1
ATOM 3833 N N . GLY B 1 116 ? 0.281 -18.391 -23.812 1 93.06 116 GLY B N 1
ATOM 3834 C CA . GLY B 1 116 ? -0.398 -17.828 -24.969 1 93.06 116 GLY B CA 1
ATOM 3835 C C . GLY B 1 116 ? -1.881 -18.141 -25 1 93.06 116 GLY B C 1
ATOM 3836 O O . GLY B 1 116 ? -2.42 -18.719 -24.047 1 93.06 116 GLY B O 1
ATOM 3837 N N . GLY B 1 117 ? -2.494 -17.641 -26.031 1 92.75 117 GLY B N 1
ATOM 3838 C CA . GLY B 1 117 ? -3.893 -17.969 -26.25 1 92.75 117 GLY B CA 1
ATOM 3839 C C . GLY B 1 117 ? -4.105 -19.422 -26.672 1 92.75 117 GLY B C 1
ATOM 3840 O O . GLY B 1 117 ? -3.15 -20.125 -27.016 1 92.75 117 GLY B O 1
ATOM 3841 N N . VAL B 1 118 ? -5.375 -19.844 -26.531 1 94.19 118 VAL B N 1
ATOM 3842 C CA . VAL B 1 118 ? -5.766 -21.156 -27.016 1 94.19 118 VAL B CA 1
ATOM 3843 C C . VAL B 1 118 ? -6.059 -21.109 -28.516 1 94.19 118 VAL B C 1
ATOM 3845 O O . VAL B 1 118 ? -7.145 -20.688 -28.922 1 94.19 118 VAL B O 1
ATOM 3848 N N . TYR B 1 119 ? -5.094 -21.547 -29.281 1 93.56 119 TYR B N 1
ATOM 3849 C CA . TYR B 1 119 ? -5.156 -21.453 -30.734 1 93.56 119 TYR B CA 1
ATOM 3850 C C . TYR B 1 119 ? -5.125 -22.844 -31.375 1 93.56 119 TYR B C 1
ATOM 3852 O O . TYR B 1 119 ? -4.051 -23.406 -31.562 1 93.56 119 TYR B O 1
ATOM 3860 N N . PRO B 1 120 ? -6.23 -23.344 -31.844 1 91.56 120 PRO B N 1
ATOM 3861 C CA . PRO B 1 120 ? -6.316 -24.719 -32.344 1 91.56 120 PRO B CA 1
ATOM 3862 C C . PRO B 1 120 ? -5.496 -24.922 -33.625 1 91.56 120 PRO B C 1
ATOM 3864 O O . PRO B 1 120 ? -5.133 -26.062 -33.938 1 91.56 120 PRO B O 1
ATOM 3867 N N . ASP B 1 121 ? -5.148 -23.922 -34.312 1 91.81 121 ASP B N 1
ATOM 3868 C CA . ASP B 1 121 ? -4.469 -24.062 -35.594 1 91.81 121 ASP B CA 1
ATOM 3869 C C . ASP B 1 121 ? -2.955 -24.125 -35.406 1 91.81 121 ASP B C 1
ATOM 3871 O O . ASP B 1 121 ? -2.217 -24.375 -36.375 1 91.81 121 ASP B O 1
ATOM 3875 N N . LEU B 1 122 ? -2.545 -23.875 -34.281 1 95.25 122 LEU B N 1
ATOM 3876 C CA . LEU B 1 122 ? -1.117 -23.984 -34 1 95.25 122 LEU B CA 1
ATOM 3877 C C . LEU B 1 122 ? -0.72 -25.438 -33.781 1 95.25 122 LEU B C 1
ATOM 3879 O O . LEU B 1 122 ? -1.246 -26.078 -32.875 1 95.25 122 LEU B O 1
ATOM 3883 N N . SER B 1 123 ? 0.205 -25.953 -34.531 1 96.38 123 SER B N 1
ATOM 3884 C CA . SER B 1 123 ? 0.558 -27.375 -34.469 1 96.38 123 SER B CA 1
ATOM 3885 C C . SER B 1 123 ? 1.337 -27.688 -33.219 1 96.38 123 SER B C 1
ATOM 3887 O O . SER B 1 123 ? 2.049 -26.844 -32.688 1 96.38 123 SER B O 1
ATOM 3889 N N . PHE B 1 124 ? 1.209 -28.922 -32.719 1 97.94 124 PHE B N 1
ATOM 3890 C CA . PHE B 1 124 ? 1.942 -29.406 -31.562 1 97.94 124 PHE B CA 1
ATOM 3891 C C . PHE B 1 124 ? 3.443 -29.25 -31.766 1 97.94 124 PHE B C 1
ATOM 3893 O O . PHE B 1 124 ? 4.176 -28.953 -30.812 1 97.94 124 PHE B O 1
ATOM 3900 N N . ASP B 1 125 ? 3.908 -29.344 -33 1 98.06 125 ASP B N 1
ATOM 3901 C CA . ASP B 1 125 ? 5.324 -29.234 -33.344 1 98.06 125 ASP B CA 1
ATOM 3902 C C . ASP B 1 125 ? 5.859 -27.844 -32.969 1 98.06 125 ASP B C 1
ATOM 3904 O O . ASP B 1 125 ? 7.023 -27.703 -32.594 1 98.06 125 ASP B O 1
ATOM 3908 N N . TYR B 1 126 ? 5.004 -26.891 -33.125 1 98.19 126 TYR B N 1
ATOM 3909 C CA . TYR B 1 126 ? 5.414 -25.547 -32.75 1 98.19 126 TYR B CA 1
ATOM 3910 C C . TYR B 1 126 ? 5.883 -25.469 -31.312 1 98.19 126 TYR B C 1
ATOM 3912 O O . TYR B 1 126 ? 6.961 -24.953 -31.031 1 98.19 126 TYR B O 1
ATOM 3920 N N . TYR B 1 127 ? 5.09 -26.016 -30.438 1 98.25 127 TYR B N 1
ATOM 3921 C CA . TYR B 1 127 ? 5.387 -25.984 -29.016 1 98.25 127 TYR B CA 1
ATOM 3922 C C . TYR B 1 127 ? 6.664 -26.75 -28.703 1 98.25 127 TYR B C 1
ATOM 3924 O O . TYR B 1 127 ? 7.512 -26.281 -27.938 1 98.25 127 TYR B O 1
ATOM 3932 N N . LEU B 1 128 ? 6.816 -27.922 -29.312 1 98.56 128 LEU B N 1
ATOM 3933 C CA . LEU B 1 128 ? 8.008 -28.734 -29.125 1 98.56 128 LEU B CA 1
ATOM 3934 C C . LEU B 1 128 ? 9.25 -28 -29.625 1 98.56 128 LEU B C 1
ATOM 3936 O O . LEU B 1 128 ? 10.297 -28.031 -28.984 1 98.56 128 LEU B O 1
ATOM 3940 N N . ASN B 1 129 ? 9.102 -27.344 -30.734 1 98.56 129 ASN B N 1
ATOM 3941 C CA . ASN B 1 129 ? 10.227 -26.625 -31.344 1 98.56 129 ASN B CA 1
ATOM 3942 C C . ASN B 1 129 ? 10.68 -25.469 -30.453 1 98.56 129 ASN B C 1
ATOM 3944 O O . ASN B 1 129 ? 11.875 -25.219 -30.312 1 98.56 129 ASN B O 1
ATOM 3948 N N . VAL B 1 130 ? 9.688 -24.75 -29.938 1 98.56 130 VAL B N 1
ATOM 3949 C CA . VAL B 1 130 ? 10.016 -23.625 -29.062 1 98.56 130 VAL B CA 1
ATOM 3950 C C . VAL B 1 130 ? 10.789 -24.125 -27.844 1 98.56 130 VAL B C 1
ATOM 3952 O O . VAL B 1 130 ? 11.875 -23.609 -27.547 1 98.56 130 VAL B O 1
ATOM 3955 N N . ILE B 1 131 ? 10.281 -25.141 -27.156 1 98.62 131 ILE B N 1
ATOM 3956 C CA . ILE B 1 131 ? 10.891 -25.672 -25.938 1 98.62 131 ILE B CA 1
ATOM 3957 C C . ILE B 1 131 ? 12.289 -26.188 -26.25 1 98.62 131 ILE B C 1
ATOM 3959 O O . ILE B 1 131 ? 13.25 -25.875 -25.562 1 98.62 131 ILE B O 1
ATOM 3963 N N . SER B 1 132 ? 12.406 -26.922 -27.328 1 98.62 132 SER B N 1
ATOM 3964 C CA . SER B 1 132 ? 13.68 -27.516 -27.719 1 98.62 132 SER B CA 1
ATOM 3965 C C . SER B 1 132 ? 14.719 -26.438 -28.047 1 98.62 132 SER B C 1
ATOM 3967 O O . SER B 1 132 ? 15.883 -26.562 -27.656 1 98.62 132 SER B O 1
ATOM 3969 N N . ALA B 1 133 ? 14.289 -25.469 -28.766 1 98.69 133 ALA B N 1
ATOM 3970 C CA . ALA B 1 133 ? 15.203 -24.391 -29.156 1 98.69 133 ALA B CA 1
ATOM 3971 C C . ALA B 1 133 ? 15.719 -23.641 -27.938 1 98.69 133 ALA B C 1
ATOM 3973 O O . ALA B 1 133 ? 16.906 -23.328 -27.844 1 98.69 133 ALA B O 1
ATOM 3974 N N . VAL B 1 134 ? 14.836 -23.344 -27.016 1 98.5 134 VAL B N 1
ATOM 3975 C CA . VAL B 1 134 ? 15.227 -22.609 -25.812 1 98.5 134 VAL B CA 1
ATOM 3976 C C . VAL B 1 134 ? 16.188 -23.453 -24.984 1 98.5 134 VAL B C 1
ATOM 3978 O O . VAL B 1 134 ? 17.219 -22.953 -24.531 1 98.5 134 VAL B O 1
ATOM 3981 N N . LYS B 1 135 ? 15.891 -24.75 -24.844 1 98.25 135 LYS B N 1
ATOM 3982 C CA . LYS B 1 135 ? 16.75 -25.641 -24.062 1 98.25 135 LYS B CA 1
ATOM 3983 C C . LYS B 1 135 ? 18.109 -25.828 -24.734 1 98.25 135 LYS B C 1
ATOM 3985 O O . LYS B 1 135 ? 19.125 -25.969 -24.047 1 98.25 135 LYS B O 1
ATOM 3990 N N . LYS B 1 136 ? 18.109 -25.859 -25.984 1 98.31 136 LYS B N 1
ATOM 3991 C CA . LYS B 1 136 ? 19.375 -26 -26.719 1 98.31 136 LYS B CA 1
ATOM 3992 C C . LYS B 1 136 ? 20.266 -24.781 -26.484 1 98.31 136 LYS B C 1
ATOM 3994 O O . LYS B 1 136 ? 21.469 -24.922 -26.266 1 98.31 136 LYS B O 1
ATOM 3999 N N . LYS B 1 137 ? 19.703 -23.672 -26.562 1 98.06 137 LYS B N 1
ATOM 4000 C CA . LYS B 1 137 ? 20.484 -22.453 -26.406 1 98.06 137 LYS B CA 1
ATOM 4001 C C . LYS B 1 137 ? 20.812 -22.188 -24.938 1 98.06 137 LYS B C 1
ATOM 4003 O O . LYS B 1 137 ? 21.891 -21.703 -24.625 1 98.06 137 LYS B O 1
ATOM 4008 N N . TYR B 1 138 ? 19.844 -22.469 -24.109 1 97.62 138 TYR B N 1
ATOM 4009 C CA . TYR B 1 138 ? 19.969 -22.281 -22.672 1 97.62 138 TYR B CA 1
ATOM 4010 C C . TYR B 1 138 ? 19.656 -23.562 -21.922 1 97.62 138 TYR B C 1
ATOM 4012 O O . TYR B 1 138 ? 18.578 -23.688 -21.328 1 97.62 138 TYR B O 1
ATOM 4020 N N . PRO B 1 139 ? 20.531 -24.438 -21.734 1 96.44 139 PRO B N 1
ATOM 4021 C CA . PRO B 1 139 ? 20.297 -25.781 -21.219 1 96.44 139 PRO B CA 1
ATOM 4022 C C . PRO B 1 139 ? 19.797 -25.781 -19.781 1 96.44 139 PRO B C 1
ATOM 4024 O O . PRO B 1 139 ? 19.109 -26.719 -19.359 1 96.44 139 PRO B O 1
ATOM 4027 N N . HIS B 1 140 ? 20.062 -24.703 -19.062 1 93.75 140 HIS B N 1
ATOM 4028 C CA . HIS B 1 140 ? 19.703 -24.688 -17.656 1 93.75 140 HIS B CA 1
ATOM 4029 C C . HIS B 1 140 ? 18.453 -23.844 -17.422 1 93.75 140 HIS B C 1
ATOM 4031 O O . HIS B 1 140 ? 18.031 -23.641 -16.266 1 93.75 140 HIS B O 1
ATOM 4037 N N . MET B 1 141 ? 17.844 -23.344 -18.469 1 96.19 141 MET B N 1
ATOM 4038 C CA . MET B 1 141 ? 16.625 -22.547 -18.375 1 96.19 141 MET B CA 1
ATOM 4039 C C . MET B 1 141 ? 15.477 -23.391 -17.812 1 96.19 141 MET B C 1
ATOM 4041 O O . MET B 1 141 ? 15.234 -24.5 -18.266 1 96.19 141 MET B O 1
ATOM 4045 N N . HIS B 1 142 ? 14.898 -22.891 -16.797 1 96.06 142 HIS B N 1
ATOM 4046 C CA . HIS B 1 142 ? 13.656 -23.516 -16.328 1 96.06 142 HIS B CA 1
ATOM 4047 C C . HIS B 1 142 ? 12.461 -23.031 -17.141 1 96.06 142 HIS B C 1
ATOM 4049 O O . HIS B 1 142 ? 12.156 -21.828 -17.141 1 96.06 142 HIS B O 1
ATOM 4055 N N . ILE B 1 143 ? 11.781 -23.922 -17.766 1 97.69 143 ILE B N 1
ATOM 4056 C CA . ILE B 1 143 ? 10.656 -23.547 -18.609 1 97.69 143 ILE B CA 1
ATOM 4057 C C . ILE B 1 143 ? 9.344 -23.875 -17.906 1 97.69 143 ILE B C 1
ATOM 4059 O O . ILE B 1 143 ? 9.016 -25.047 -17.719 1 97.69 143 ILE B O 1
ATOM 4063 N N . ARG B 1 144 ? 8.625 -22.891 -17.469 1 96.19 144 ARG B N 1
ATOM 4064 C CA . ARG B 1 144 ? 7.238 -22.938 -17.031 1 96.19 144 ARG B CA 1
ATOM 4065 C C . ARG B 1 144 ? 6.293 -22.5 -18.141 1 96.19 144 ARG B C 1
ATOM 4067 O O . ARG B 1 144 ? 6.402 -21.391 -18.672 1 96.19 144 ARG B O 1
ATOM 4074 N N . ALA B 1 145 ? 5.352 -23.438 -18.438 1 96.56 145 ALA B N 1
ATOM 4075 C CA . ALA B 1 145 ? 4.602 -23.062 -19.641 1 96.56 145 ALA B CA 1
ATOM 4076 C C . ALA B 1 145 ? 3.178 -23.609 -19.594 1 96.56 145 ALA B C 1
ATOM 4078 O O . ALA B 1 145 ? 2.896 -24.562 -18.875 1 96.56 145 ALA B O 1
ATOM 4079 N N . PHE B 1 146 ? 2.332 -22.953 -20.281 1 96.75 146 PHE B N 1
ATOM 4080 C CA . PHE B 1 146 ? 0.994 -23.391 -20.656 1 96.75 146 PHE B CA 1
ATOM 4081 C C . PHE B 1 146 ? 0.072 -23.406 -19.438 1 96.75 146 PHE B C 1
ATOM 4083 O O . PHE B 1 146 ? 0.477 -23.812 -18.344 1 96.75 146 PHE B O 1
ATOM 4090 N N . SER B 1 147 ? -1.066 -22.938 -19.625 1 95.31 147 SER B N 1
ATOM 4091 C CA . SER B 1 147 ? -2.137 -23.094 -18.641 1 95.31 147 SER B CA 1
ATOM 4092 C C . SER B 1 147 ? -2.85 -24.438 -18.812 1 95.31 147 SER B C 1
ATOM 4094 O O . SER B 1 147 ? -2.725 -25.078 -19.844 1 95.31 147 SER B O 1
ATOM 4096 N N . PRO B 1 148 ? -3.555 -24.828 -17.812 1 96.44 148 PRO B N 1
ATOM 4097 C CA . PRO B 1 148 ? -4.348 -26.047 -17.938 1 96.44 148 PRO B CA 1
ATOM 4098 C C . PRO B 1 148 ? -5.273 -26.031 -19.156 1 96.44 148 PRO B C 1
ATOM 4100 O O . PRO B 1 148 ? -5.465 -27.062 -19.812 1 96.44 148 PRO B O 1
ATOM 4103 N N . VAL B 1 149 ? -5.77 -24.875 -19.5 1 94.69 149 VAL B N 1
ATOM 4104 C CA . VAL B 1 149 ? -6.652 -24.766 -20.656 1 94.69 149 VAL B CA 1
ATOM 4105 C C . VAL B 1 149 ? -5.852 -25 -21.938 1 94.69 149 VAL B C 1
ATOM 4107 O O . VAL B 1 149 ? -6.332 -25.641 -22.859 1 94.69 149 VAL B O 1
ATOM 4110 N N . GLU B 1 150 ? -4.695 -24.484 -21.984 1 95.81 150 GLU B N 1
ATOM 4111 C CA . GLU B 1 150 ? -3.814 -24.719 -23.125 1 95.81 150 GLU B CA 1
ATOM 4112 C C . GLU B 1 150 ? -3.438 -26.188 -23.25 1 95.81 150 GLU B C 1
ATOM 4114 O O . GLU B 1 150 ? -3.422 -26.734 -24.359 1 95.81 150 GLU B O 1
ATOM 4119 N N . ILE B 1 151 ? -3.166 -26.812 -22.172 1 96.56 151 ILE B N 1
ATOM 4120 C CA . ILE B 1 151 ? -2.768 -28.219 -22.141 1 96.56 151 ILE B CA 1
ATOM 4121 C C . ILE B 1 151 ? -3.918 -29.094 -22.641 1 96.56 151 ILE B C 1
ATOM 4123 O O . ILE B 1 151 ? -3.699 -30.062 -23.375 1 96.56 151 ILE B O 1
ATOM 4127 N N . ILE B 1 152 ? -5.074 -28.781 -22.203 1 96.19 152 ILE B N 1
ATOM 4128 C CA . ILE B 1 152 ? -6.254 -29.516 -22.641 1 96.19 152 ILE B CA 1
ATOM 4129 C C . ILE B 1 152 ? -6.434 -29.359 -24.141 1 96.19 152 ILE B C 1
ATOM 4131 O O . ILE B 1 152 ? -6.797 -30.312 -24.844 1 96.19 152 ILE B O 1
ATOM 4135 N N . ASN B 1 153 ? -6.199 -28.172 -24.625 1 95.56 153 ASN B N 1
ATOM 4136 C CA . ASN B 1 153 ? -6.25 -27.953 -26.062 1 95.56 153 ASN B CA 1
ATOM 4137 C C . ASN B 1 153 ? -5.223 -28.797 -26.812 1 95.56 153 ASN B C 1
ATOM 4139 O O . ASN B 1 153 ? -5.488 -29.297 -27.906 1 95.56 153 ASN B O 1
ATOM 4143 N N . LEU B 1 154 ? -4.062 -28.953 -26.266 1 97.5 154 LEU B N 1
ATOM 4144 C CA . LEU B 1 154 ? -3.027 -29.781 -26.891 1 97.5 154 LEU B CA 1
ATOM 4145 C C . LEU B 1 154 ? -3.459 -31.234 -26.969 1 97.5 154 LEU B C 1
ATOM 4147 O O . LEU B 1 154 ? -3.125 -31.938 -27.922 1 97.5 154 LEU B O 1
ATOM 4151 N N . GLU B 1 155 ? -4.148 -31.656 -25.922 1 97.44 155 GLU B N 1
ATOM 4152 C CA . GLU B 1 155 ? -4.75 -32.969 -25.969 1 97.44 155 GLU B CA 1
ATOM 4153 C C . GLU B 1 155 ? -5.672 -33.125 -27.172 1 97.44 155 GLU B C 1
ATOM 4155 O O . GLU B 1 155 ? -5.613 -34.125 -27.891 1 97.44 155 GLU B O 1
ATOM 4160 N N . LYS B 1 156 ? -6.395 -32.156 -27.438 1 95.69 156 LYS B N 1
ATOM 4161 C CA . LYS B 1 156 ? -7.355 -32.188 -28.531 1 95.69 156 LYS B CA 1
ATOM 4162 C C . LYS B 1 156 ? -6.648 -32.125 -29.875 1 95.69 156 LYS B C 1
ATOM 4164 O O . LYS B 1 156 ? -6.992 -32.875 -30.797 1 95.69 156 LYS B O 1
ATOM 4169 N N . ILE B 1 157 ? -5.691 -31.297 -30 1 95.5 157 ILE B N 1
ATOM 4170 C CA . ILE B 1 157 ? -4.996 -31.078 -31.266 1 95.5 157 ILE B CA 1
ATOM 4171 C C . ILE B 1 157 ? -4.23 -32.344 -31.641 1 95.5 157 ILE B C 1
ATOM 4173 O O . ILE B 1 157 ? -4.164 -32.688 -32.812 1 95.5 157 ILE B O 1
ATOM 4177 N N . THR B 1 158 ? -3.666 -33.031 -30.734 1 97.19 158 THR B N 1
ATOM 4178 C CA . THR B 1 158 ? -2.82 -34.188 -31.016 1 97.19 158 THR B CA 1
ATOM 4179 C C . THR B 1 158 ? -3.66 -35.438 -31.125 1 97.19 158 THR B C 1
ATOM 4181 O O . THR B 1 158 ? -3.25 -36.406 -31.781 1 97.19 158 THR B O 1
ATOM 4184 N N . GLY B 1 159 ? -4.754 -35.469 -30.391 1 97.44 159 GLY B N 1
ATOM 4185 C CA . GLY B 1 159 ? -5.555 -36.688 -30.281 1 97.44 159 GLY B CA 1
ATOM 4186 C C . GLY B 1 159 ? -4.961 -37.719 -29.344 1 97.44 159 GLY B C 1
ATOM 4187 O O . GLY B 1 159 ? -5.488 -38.812 -29.234 1 97.44 159 GLY B O 1
ATOM 4188 N N . LEU B 1 160 ? -3.891 -37.375 -28.703 1 98.19 160 LEU B N 1
ATOM 4189 C CA . LEU B 1 160 ? -3.248 -38.25 -27.734 1 98.19 160 LEU B CA 1
ATOM 4190 C C . LEU B 1 160 ? -3.828 -38.031 -26.344 1 98.19 160 LEU B C 1
ATOM 4192 O O . LEU B 1 160 ? -4.344 -36.969 -26.031 1 98.19 160 LEU B O 1
ATOM 4196 N N . PRO B 1 161 ? -3.746 -39.094 -25.531 1 98.31 161 PRO B N 1
ATOM 4197 C CA . PRO B 1 161 ? -4.117 -38.875 -24.125 1 98.31 161 PRO B CA 1
ATOM 4198 C C . PRO B 1 161 ? -3.275 -37.812 -23.453 1 98.31 161 PRO B C 1
ATOM 4200 O O . PRO B 1 161 ? -2.08 -37.688 -23.734 1 98.31 161 PRO B O 1
ATOM 4203 N N . LEU B 1 162 ? -3.893 -37.062 -22.609 1 98.44 162 LEU B N 1
ATOM 4204 C CA . LEU B 1 162 ? -3.254 -35.938 -21.938 1 98.44 162 LEU B CA 1
ATOM 4205 C C . LEU B 1 162 ? -1.924 -36.375 -21.312 1 98.44 162 LEU B C 1
ATOM 4207 O O . LEU B 1 162 ? -0.927 -35.656 -21.438 1 98.44 162 LEU B O 1
ATOM 4211 N N . LYS B 1 163 ? -1.908 -37.5 -20.641 1 98.69 163 LYS B N 1
ATOM 4212 C CA . LYS B 1 163 ? -0.697 -38 -20.016 1 98.69 163 LYS B CA 1
ATOM 4213 C C . LYS B 1 163 ? 0.444 -38.125 -21.016 1 98.69 163 LYS B C 1
ATOM 4215 O O . LYS B 1 163 ? 1.582 -37.75 -20.719 1 98.69 163 LYS B O 1
ATOM 4220 N N . GLU B 1 164 ? 0.159 -38.625 -22.188 1 98.69 164 GLU B N 1
ATOM 4221 C CA . GLU B 1 164 ? 1.169 -38.812 -23.219 1 98.69 164 GLU B CA 1
ATOM 4222 C C . GLU B 1 164 ? 1.653 -37.438 -23.734 1 98.69 164 GLU B C 1
ATOM 4224 O O . GLU B 1 164 ? 2.85 -37.25 -23.969 1 98.69 164 GLU B O 1
ATOM 4229 N N . VAL B 1 165 ? 0.716 -36.531 -23.953 1 98.69 165 VAL B N 1
ATOM 4230 C CA . VAL B 1 165 ? 1.061 -35.188 -24.375 1 98.69 165 VAL B CA 1
ATOM 4231 C C . VAL B 1 165 ? 2.049 -34.562 -23.391 1 98.69 165 VAL B C 1
ATOM 4233 O O . VAL B 1 165 ? 3.082 -34.031 -23.797 1 98.69 165 VAL B O 1
ATOM 4236 N N . LEU B 1 166 ? 1.792 -34.656 -22.141 1 98.75 166 LEU B N 1
ATOM 4237 C CA . LEU B 1 166 ? 2.598 -34.031 -21.094 1 98.75 166 LEU B CA 1
ATOM 4238 C C . LEU B 1 166 ? 3.959 -34.719 -20.984 1 98.75 166 LEU B C 1
ATOM 4240 O O . LEU B 1 166 ? 4.965 -34.062 -20.703 1 98.75 166 LEU B O 1
ATOM 4244 N N . GLN B 1 167 ? 4.035 -36.062 -21.188 1 98.69 167 GLN B N 1
ATOM 4245 C CA . GLN B 1 167 ? 5.309 -36.781 -21.172 1 98.69 167 GLN B CA 1
ATOM 4246 C C . GLN B 1 167 ? 6.211 -36.312 -22.312 1 98.69 167 GLN B C 1
ATOM 4248 O O . GLN B 1 167 ? 7.418 -36.125 -22.125 1 98.69 167 GLN B O 1
ATOM 4253 N N . ILE B 1 168 ? 5.59 -36.125 -23.469 1 98.69 168 ILE B N 1
ATOM 4254 C CA . ILE B 1 168 ? 6.348 -35.625 -24.625 1 98.69 168 ILE B CA 1
ATOM 4255 C C . ILE B 1 168 ? 6.902 -34.25 -24.328 1 98.69 168 ILE B C 1
ATOM 4257 O O . ILE B 1 168 ? 8.078 -33.969 -24.578 1 98.69 168 ILE B O 1
ATOM 4261 N N . LEU B 1 169 ? 6.051 -33.375 -23.797 1 98.69 169 LEU B N 1
ATOM 4262 C CA . LEU B 1 169 ? 6.477 -32 -23.469 1 98.69 169 LEU B CA 1
ATOM 4263 C C . LEU B 1 169 ? 7.598 -32.031 -22.438 1 98.69 169 LEU B C 1
ATOM 4265 O O . LEU B 1 169 ? 8.578 -31.297 -22.562 1 98.69 169 LEU B O 1
ATOM 4269 N N . LYS B 1 170 ? 7.457 -32.844 -21.375 1 98.56 170 LYS B N 1
ATOM 4270 C CA . LYS B 1 170 ? 8.477 -33 -20.344 1 98.56 170 LYS B CA 1
ATOM 4271 C C . LYS B 1 170 ? 9.797 -33.469 -20.922 1 98.56 170 LYS B C 1
ATOM 4273 O O . LYS B 1 170 ? 10.859 -32.906 -20.625 1 98.56 170 LYS B O 1
ATOM 4278 N N . GLN B 1 171 ? 9.719 -34.469 -21.766 1 98.38 171 GLN B N 1
ATOM 4279 C CA . GLN B 1 171 ? 10.914 -35.031 -22.406 1 98.38 171 GLN B CA 1
ATOM 4280 C C . GLN B 1 171 ? 11.594 -33.969 -23.297 1 98.38 171 GLN B C 1
ATOM 4282 O O . GLN B 1 171 ? 12.812 -33.969 -23.438 1 98.38 171 GLN B O 1
ATOM 4287 N N . THR B 1 172 ? 10.766 -33.125 -23.828 1 98.38 172 THR B N 1
ATOM 4288 C CA . THR B 1 172 ? 11.297 -32.094 -24.703 1 98.38 172 THR B CA 1
ATOM 4289 C C . THR B 1 172 ? 11.992 -31 -23.906 1 98.38 172 THR B C 1
ATOM 4291 O O . THR B 1 172 ? 12.883 -30.312 -24.406 1 98.38 172 THR B O 1
ATOM 4294 N N . GLY B 1 173 ? 11.516 -30.766 -22.641 1 98.38 173 GLY B N 1
ATOM 4295 C CA . GLY B 1 173 ? 12.25 -29.812 -21.812 1 98.38 173 GLY B CA 1
ATOM 4296 C C . GLY B 1 173 ? 11.352 -29.016 -20.891 1 98.38 173 GLY B C 1
ATOM 4297 O O . GLY B 1 173 ? 11.82 -28.156 -20.141 1 98.38 173 GLY B O 1
ATOM 4298 N N . LEU B 1 174 ? 10 -29.234 -20.906 1 98.38 174 LEU B N 1
ATOM 4299 C CA . LEU B 1 174 ? 9.086 -28.562 -20 1 98.38 174 LEU B CA 1
ATOM 4300 C C . LEU B 1 174 ? 9.383 -28.938 -18.547 1 98.38 174 LEU B C 1
ATOM 4302 O O . LEU B 1 174 ? 9.516 -30.125 -18.234 1 98.38 174 LEU B O 1
ATOM 4306 N N . ASP B 1 175 ? 9.445 -27.922 -17.703 1 97.81 175 ASP B N 1
ATOM 4307 C CA . ASP B 1 175 ? 9.875 -28.203 -16.328 1 97.81 175 ASP B CA 1
ATOM 4308 C C . ASP B 1 175 ? 8.703 -28.078 -15.352 1 97.81 175 ASP B C 1
ATOM 4310 O O . ASP B 1 175 ? 8.703 -28.719 -14.297 1 97.81 175 ASP B O 1
ATOM 4314 N N . SER B 1 176 ? 7.742 -27.219 -15.633 1 97.69 176 SER B N 1
ATOM 4315 C CA . SER B 1 176 ? 6.609 -27 -14.734 1 97.69 176 SER B CA 1
ATOM 4316 C C . SER B 1 176 ? 5.434 -26.375 -15.477 1 97.69 176 SER B C 1
ATOM 4318 O O . SER B 1 176 ? 5.594 -25.859 -16.578 1 97.69 176 SER B O 1
ATOM 4320 N N . VAL B 1 177 ? 4.273 -26.5 -14.898 1 97.44 177 VAL B N 1
ATOM 4321 C CA . VAL B 1 177 ? 3.045 -25.953 -15.477 1 97.44 177 VAL B CA 1
ATOM 4322 C C . VAL B 1 177 ? 2.336 -25.078 -14.445 1 97.44 177 VAL B C 1
ATOM 4324 O O . VAL B 1 177 ? 1.982 -25.531 -13.359 1 97.44 177 VAL B O 1
ATOM 4327 N N . PRO B 1 178 ? 2.133 -23.828 -14.781 1 95 178 PRO B N 1
ATOM 4328 C CA . PRO B 1 178 ? 1.401 -22.953 -13.867 1 95 178 PRO B CA 1
ATOM 4329 C C . PRO B 1 178 ? -0.099 -23.234 -13.844 1 95 178 PRO B C 1
ATOM 4331 O O . PRO B 1 178 ? -0.677 -23.578 -14.875 1 95 178 PRO B O 1
ATOM 4334 N N . GLY B 1 179 ? -0.723 -23.094 -12.672 1 93.88 179 GLY B N 1
ATOM 4335 C CA . GLY B 1 179 ? -2.166 -23.25 -12.57 1 93.88 179 GLY B CA 1
ATOM 4336 C C . GLY B 1 179 ? -2.926 -22.016 -13.023 1 93.88 179 GLY B C 1
ATOM 4337 O O . GLY B 1 179 ? -3.92 -21.625 -12.406 1 93.88 179 GLY B O 1
ATOM 4338 N N . ALA B 1 180 ? -2.475 -21.406 -14.039 1 88.12 180 ALA B N 1
ATOM 4339 C CA . ALA B 1 180 ? -3.123 -20.219 -14.594 1 88.12 180 ALA B CA 1
ATOM 4340 C C . ALA B 1 180 ? -4.492 -20.562 -15.172 1 88.12 180 ALA B C 1
ATOM 4342 O O . ALA B 1 180 ? -4.793 -21.734 -15.422 1 88.12 180 ALA B O 1
ATOM 4343 N N . GLY B 1 181 ? -5.328 -19.562 -15.258 1 88.88 181 GLY B N 1
ATOM 4344 C CA . GLY B 1 181 ? -6.652 -19.766 -15.82 1 88.88 181 GLY B CA 1
ATOM 4345 C C . GLY B 1 181 ? -7.656 -20.297 -14.82 1 88.88 181 GLY B C 1
ATOM 4346 O O . GLY B 1 181 ? -8.781 -20.656 -15.18 1 88.88 181 GLY B O 1
ATOM 4347 N N . ALA B 1 182 ? -7.266 -20.344 -13.602 1 93.12 182 ALA B N 1
ATOM 4348 C CA . ALA B 1 182 ? -8.172 -20.828 -12.57 1 93.12 182 ALA B CA 1
ATOM 4349 C C . ALA B 1 182 ? -9.164 -19.75 -12.141 1 93.12 182 ALA B C 1
ATOM 4351 O O . ALA B 1 182 ? -10.352 -20.031 -11.977 1 93.12 182 ALA B O 1
ATOM 4352 N N . GLU B 1 183 ? -8.688 -18.531 -11.953 1 93.69 183 GLU B N 1
ATOM 4353 C CA . GLU B 1 183 ? -9.461 -17.422 -11.43 1 93.69 183 GLU B CA 1
ATOM 4354 C C . GLU B 1 183 ? -10.289 -17.844 -10.219 1 93.69 183 GLU B C 1
ATOM 4356 O O . GLU B 1 183 ? -9.797 -17.797 -9.086 1 93.69 183 GLU B O 1
ATOM 4361 N N . ILE B 1 184 ? -11.453 -18.359 -10.516 1 96.62 184 ILE B N 1
ATOM 4362 C CA . ILE B 1 184 ? -12.32 -18.938 -9.492 1 96.62 184 ILE B CA 1
ATOM 4363 C C . ILE B 1 184 ? -12.828 -20.312 -9.961 1 96.62 184 ILE B C 1
ATOM 4365 O O . ILE B 1 184 ? -13.5 -20.406 -10.984 1 96.62 184 ILE B O 1
ATOM 4369 N N . LEU B 1 185 ? -12.539 -21.344 -9.188 1 97.38 185 LEU B N 1
ATOM 4370 C CA . LEU B 1 185 ? -12.859 -22.719 -9.562 1 97.38 185 LEU B CA 1
ATOM 4371 C C . LEU B 1 185 ? -14.227 -23.125 -9.031 1 97.38 185 LEU B C 1
ATOM 4373 O O . LEU B 1 185 ? -14.336 -24.062 -8.242 1 97.38 185 LEU B O 1
ATOM 4377 N N . THR B 1 186 ? -15.195 -22.469 -9.414 1 96.5 186 THR B N 1
ATOM 4378 C CA . THR B 1 186 ? -16.594 -22.828 -9.258 1 96.5 186 THR B CA 1
ATOM 4379 C C . THR B 1 186 ? -17.328 -22.703 -10.594 1 96.5 186 THR B C 1
ATOM 4381 O O . THR B 1 186 ? -17.062 -21.797 -11.383 1 96.5 186 THR B O 1
ATOM 4384 N N . ASP B 1 187 ? -18.203 -23.516 -10.766 1 92.19 187 ASP B N 1
ATOM 4385 C CA . ASP B 1 187 ? -18.875 -23.562 -12.062 1 92.19 187 ASP B CA 1
ATOM 4386 C C . ASP B 1 187 ? -19.625 -22.266 -12.336 1 92.19 187 ASP B C 1
ATOM 4388 O O . ASP B 1 187 ? -19.656 -21.781 -13.469 1 92.19 187 ASP B O 1
ATOM 4392 N N . ARG B 1 188 ? -20.281 -21.75 -11.32 1 94.44 188 ARG B N 1
ATOM 4393 C CA . ARG B 1 188 ? -21.016 -20.5 -11.5 1 94.44 188 ARG B CA 1
ATOM 4394 C C . ARG B 1 188 ? -20.109 -19.391 -12.008 1 94.44 188 ARG B C 1
ATOM 4396 O O . ARG B 1 188 ? -20.406 -18.734 -13.016 1 94.44 188 ARG B O 1
ATOM 4403 N N . MET B 1 189 ? -19.047 -19.234 -11.328 1 94.62 189 MET B N 1
ATOM 4404 C CA . MET B 1 189 ? -18.141 -18.141 -11.695 1 94.62 189 MET B CA 1
ATOM 4405 C C . MET B 1 189 ? -17.469 -18.422 -13.039 1 94.62 189 MET B C 1
ATOM 4407 O O . MET B 1 189 ? -17.25 -17.5 -13.828 1 94.62 189 MET B O 1
ATOM 4411 N N . ARG B 1 190 ? -17.094 -19.625 -13.289 1 93.62 190 ARG B N 1
ATOM 4412 C CA . ARG B 1 190 ? -16.484 -19.953 -14.562 1 93.62 190 ARG B CA 1
ATOM 4413 C C . ARG B 1 190 ? -17.422 -19.641 -15.727 1 93.62 190 ARG B C 1
ATOM 4415 O O . ARG B 1 190 ? -16.969 -19.188 -16.781 1 93.62 190 ARG B O 1
ATOM 4422 N N . ASN B 1 191 ? -18.672 -19.828 -15.523 1 92 191 ASN B N 1
ATOM 4423 C CA . ASN B 1 191 ? -19.656 -19.5 -16.547 1 92 191 ASN B CA 1
ATOM 4424 C C . ASN B 1 191 ? -19.766 -18 -16.766 1 92 191 ASN B C 1
ATOM 4426 O O . ASN B 1 191 ? -20.062 -17.547 -17.875 1 92 191 ASN B O 1
ATOM 4430 N N . ILE B 1 192 ? -19.531 -17.297 -15.719 1 91 192 ILE B N 1
ATOM 4431 C CA . ILE B 1 192 ? -19.594 -15.836 -15.805 1 91 192 ILE B CA 1
ATOM 4432 C C . ILE B 1 192 ? -18.328 -15.305 -16.469 1 91 192 ILE B C 1
ATOM 4434 O O . ILE B 1 192 ? -18.391 -14.453 -17.359 1 91 192 ILE B O 1
ATOM 4438 N N . ILE B 1 193 ? -17.172 -15.805 -16.078 1 90.12 193 ILE B N 1
ATOM 4439 C CA . ILE B 1 193 ? -15.883 -15.258 -16.484 1 90.12 193 ILE B CA 1
ATOM 4440 C C . ILE B 1 193 ? -15.523 -15.758 -17.891 1 90.12 193 ILE B C 1
ATOM 4442 O O . ILE B 1 193 ? -15.039 -14.992 -18.719 1 90.12 193 ILE B O 1
ATOM 4446 N N . SER B 1 194 ? -15.742 -16.984 -18.062 1 88.44 194 SER B N 1
ATOM 4447 C CA . SER B 1 194 ? -15.328 -17.609 -19.312 1 88.44 194 SER B CA 1
ATOM 4448 C C . SER B 1 194 ? -16.094 -18.906 -19.562 1 88.44 194 SER B C 1
ATOM 4450 O O . SER B 1 194 ? -15.578 -20 -19.344 1 88.44 194 SER B O 1
ATOM 4452 N N . PRO B 1 195 ? -17.172 -18.797 -20.203 1 84.69 195 PRO B N 1
ATOM 4453 C CA . PRO B 1 195 ? -18.031 -19.969 -20.391 1 84.69 195 PRO B CA 1
ATOM 4454 C C . PRO B 1 195 ? -17.391 -21.016 -21.312 1 84.69 195 PRO B C 1
ATOM 4456 O O . PRO B 1 195 ? -17.734 -22.203 -21.234 1 84.69 195 PRO B O 1
ATOM 4459 N N . LYS B 1 196 ? -16.516 -20.656 -22.125 1 84.19 196 LYS B N 1
ATOM 4460 C CA . LYS B 1 196 ? -15.906 -21.594 -23.078 1 84.19 196 LYS B CA 1
ATOM 4461 C C . LYS B 1 196 ? -14.617 -22.188 -22.516 1 84.19 196 LYS B C 1
ATOM 4463 O O . LYS B 1 196 ? -14 -23.047 -23.141 1 84.19 196 LYS B O 1
ATOM 4468 N N . LYS B 1 197 ? -14.289 -21.75 -21.359 1 88.06 197 LYS B N 1
ATOM 4469 C CA . LYS B 1 197 ? -13.039 -22.188 -20.734 1 88.06 197 LYS B CA 1
ATOM 4470 C C . LYS B 1 197 ? -13.211 -23.531 -20.047 1 88.06 197 LYS B C 1
ATOM 4472 O O . LYS B 1 197 ? -14.328 -24.016 -19.891 1 88.06 197 LYS B O 1
ATOM 4477 N N . ALA B 1 198 ? -12.188 -24.156 -19.703 1 89.06 198 ALA B N 1
ATOM 4478 C CA . ALA B 1 198 ? -12.18 -25.438 -18.984 1 89.06 198 ALA B CA 1
ATOM 4479 C C . ALA B 1 198 ? -13.008 -25.359 -17.703 1 89.06 198 ALA B C 1
ATOM 4481 O O . ALA B 1 198 ? -12.984 -24.344 -17 1 89.06 198 ALA B O 1
ATOM 4482 N N . THR B 1 199 ? -13.766 -26.375 -17.484 1 93.06 199 THR B N 1
ATOM 4483 C CA . THR B 1 199 ? -14.5 -26.484 -16.234 1 93.06 199 THR B CA 1
ATOM 4484 C C . THR B 1 199 ? -13.547 -26.703 -15.062 1 93.06 199 THR B C 1
ATOM 4486 O O . THR B 1 199 ? -12.352 -26.922 -15.266 1 93.06 199 THR B O 1
ATOM 4489 N N . THR B 1 200 ? -14.102 -26.641 -13.859 1 96.19 200 THR B N 1
ATOM 4490 C CA . THR B 1 200 ? -13.312 -26.922 -12.672 1 96.19 200 THR B CA 1
ATOM 4491 C C . THR B 1 200 ? -12.734 -28.344 -12.742 1 96.19 200 THR B C 1
ATOM 4493 O O . THR B 1 200 ? -11.555 -28.547 -12.477 1 96.19 200 THR B O 1
ATOM 4496 N N . GLU B 1 201 ? -13.555 -29.266 -13.156 1 96.44 201 GLU B N 1
ATOM 4497 C CA . GLU B 1 201 ? -13.133 -30.656 -13.25 1 96.44 201 GLU B CA 1
ATOM 4498 C C . GLU B 1 201 ? -12.016 -30.828 -14.273 1 96.44 201 GLU B C 1
ATOM 4500 O O . GLU B 1 201 ? -11.07 -31.578 -14.039 1 96.44 201 GLU B O 1
ATOM 4505 N N . GLU B 1 202 ? -12.164 -30.141 -15.352 1 95.88 202 GLU B N 1
ATOM 4506 C CA . GLU B 1 202 ? -11.133 -30.203 -16.391 1 95.88 202 GLU B CA 1
ATOM 4507 C C . GLU B 1 202 ? -9.828 -29.578 -15.906 1 95.88 202 GLU B C 1
ATOM 4509 O O . GLU B 1 202 ? -8.742 -30.094 -16.203 1 95.88 202 GLU B O 1
ATOM 4514 N N . TRP B 1 203 ? -9.938 -28.453 -15.234 1 97.12 203 TRP B N 1
ATOM 4515 C CA . TRP B 1 203 ? -8.75 -27.828 -14.656 1 97.12 203 TRP B CA 1
ATOM 4516 C C . TRP B 1 203 ? -8.039 -28.781 -13.703 1 97.12 203 TRP B C 1
ATOM 4518 O O . TRP B 1 203 ? -6.824 -28.953 -13.773 1 97.12 203 TRP B O 1
ATOM 4528 N N . VAL B 1 204 ? -8.812 -29.438 -12.852 1 98.19 204 VAL B N 1
ATOM 4529 C CA . VAL B 1 204 ? -8.273 -30.359 -11.867 1 98.19 204 VAL B CA 1
ATOM 4530 C C . VAL B 1 204 ? -7.629 -31.547 -12.586 1 98.19 204 VAL B C 1
ATOM 4532 O O . VAL B 1 204 ? -6.523 -31.969 -12.227 1 98.19 204 VAL B O 1
ATOM 4535 N N . ARG B 1 205 ? -8.281 -32.031 -13.594 1 98.25 205 ARG B N 1
ATOM 4536 C CA . ARG B 1 205 ? -7.738 -33.156 -14.359 1 98.25 205 ARG B CA 1
ATOM 4537 C C . ARG B 1 205 ? -6.387 -32.812 -14.969 1 98.25 205 ARG B C 1
ATOM 4539 O O . ARG B 1 205 ? -5.438 -33.594 -14.891 1 98.25 205 ARG B O 1
ATOM 4546 N N . ALA B 1 206 ? -6.375 -31.672 -15.539 1 98.19 206 ALA B N 1
ATOM 4547 C CA . ALA B 1 206 ? -5.141 -31.219 -16.188 1 98.19 206 ALA B CA 1
ATOM 4548 C C . ALA B 1 206 ? -4.004 -31.109 -15.18 1 98.19 206 ALA B C 1
ATOM 4550 O O . ALA B 1 206 ? -2.92 -31.656 -15.391 1 98.19 206 ALA B O 1
ATOM 4551 N N . MET B 1 207 ? -4.266 -30.453 -14.055 1 98.56 207 MET B N 1
ATOM 4552 C CA . MET B 1 207 ? -3.221 -30.234 -13.055 1 98.56 207 MET B CA 1
ATOM 4553 C C . MET B 1 207 ? -2.828 -31.547 -12.391 1 98.56 207 MET B C 1
ATOM 4555 O O . MET B 1 207 ? -1.649 -31.797 -12.125 1 98.56 207 MET B O 1
ATOM 4559 N N . GLU B 1 208 ? -3.82 -32.375 -12.156 1 98.62 208 GLU B N 1
ATOM 4560 C CA . GLU B 1 208 ? -3.539 -33.688 -11.562 1 98.62 208 GLU B CA 1
ATOM 4561 C C . GLU B 1 208 ? -2.633 -34.531 -12.469 1 98.62 208 GLU B C 1
ATOM 4563 O O . GLU B 1 208 ? -1.686 -35.156 -12 1 98.62 208 GLU B O 1
ATOM 4568 N N . THR B 1 209 ? -2.936 -34.562 -13.734 1 98.75 209 THR B N 1
ATOM 4569 C CA . THR B 1 209 ? -2.133 -35.312 -14.695 1 98.75 209 THR B CA 1
ATOM 4570 C C . THR B 1 209 ? -0.721 -34.719 -14.781 1 98.75 209 THR B C 1
ATOM 4572 O O . THR B 1 209 ? 0.253 -35.469 -14.891 1 98.75 209 THR B O 1
ATOM 4575 N N . CYS B 1 210 ? -0.619 -33.375 -14.773 1 98.69 210 CYS B N 1
ATOM 4576 C CA . CYS B 1 210 ? 0.698 -32.75 -14.727 1 98.69 210 CYS B CA 1
ATOM 4577 C C . CYS B 1 210 ? 1.516 -33.281 -13.555 1 98.69 210 CYS B C 1
ATOM 4579 O O . CYS B 1 210 ? 2.66 -33.688 -13.734 1 98.69 210 CYS B O 1
ATOM 4581 N N . HIS B 1 211 ? 0.909 -33.281 -12.414 1 98.56 211 HIS B N 1
ATOM 4582 C CA . HIS B 1 211 ? 1.59 -33.75 -11.203 1 98.56 211 HIS B CA 1
ATOM 4583 C C . HIS B 1 211 ? 1.968 -35.219 -11.297 1 98.56 211 HIS B C 1
ATOM 4585 O O . HIS B 1 211 ? 3.055 -35.594 -10.867 1 98.56 211 HIS B O 1
ATOM 4591 N N . GLU B 1 212 ? 1.164 -35.969 -11.883 1 98.19 212 GLU B N 1
ATOM 4592 C CA . GLU B 1 212 ? 1.389 -37.406 -12.023 1 98.19 212 GLU B CA 1
ATOM 4593 C C . GLU B 1 212 ? 2.623 -37.688 -12.875 1 98.19 212 GLU B C 1
ATOM 4595 O O . GLU B 1 212 ? 3.354 -38.656 -12.617 1 98.19 212 GLU B O 1
ATOM 4600 N N . VAL B 1 213 ? 2.826 -36.938 -13.875 1 98.19 213 VAL B N 1
ATOM 4601 C CA . VAL B 1 213 ? 3.943 -37.188 -14.781 1 98.19 213 VAL B CA 1
ATOM 4602 C C . VAL B 1 213 ? 5.191 -36.469 -14.273 1 98.19 213 VAL B C 1
ATOM 4604 O O . VAL B 1 213 ? 6.234 -36.469 -14.93 1 98.19 213 VAL B O 1
ATOM 4607 N N . GLY B 1 214 ? 5.078 -35.781 -13.148 1 97.88 214 GLY B N 1
ATOM 4608 C CA . GLY B 1 214 ? 6.234 -35.156 -12.508 1 97.88 214 GLY B CA 1
ATOM 4609 C C . GLY B 1 214 ? 6.465 -33.719 -12.938 1 97.88 214 GLY B C 1
ATOM 4610 O O . GLY B 1 214 ? 7.609 -33.281 -12.984 1 97.88 214 GLY B O 1
ATOM 4611 N N . LEU B 1 215 ? 5.469 -33.031 -13.336 1 98.31 215 LEU B N 1
ATOM 4612 C CA . LEU B 1 215 ? 5.52 -31.609 -13.641 1 98.31 215 LEU B CA 1
ATOM 4613 C C . LEU B 1 215 ? 4.859 -30.797 -12.523 1 98.31 215 LEU B C 1
ATOM 4615 O O . LEU B 1 215 ? 3.635 -30.656 -12.484 1 98.31 215 LEU B O 1
ATOM 4619 N N . PRO B 1 216 ? 5.684 -30.25 -11.656 1 97.81 216 PRO B N 1
ATOM 4620 C CA . PRO B 1 216 ? 5.105 -29.422 -10.602 1 97.81 216 PRO B CA 1
ATOM 4621 C C . PRO B 1 216 ? 4.531 -28.109 -11.133 1 97.81 216 PRO B C 1
ATOM 4623 O O . PRO B 1 216 ? 4.695 -27.797 -12.312 1 97.81 216 PRO B O 1
ATOM 4626 N N . GLY B 1 217 ? 3.846 -27.438 -10.273 1 95.56 217 GLY B N 1
ATOM 4627 C CA . GLY B 1 217 ? 3.285 -26.172 -10.703 1 95.56 217 GLY B CA 1
ATOM 4628 C C . GLY B 1 217 ? 2.957 -25.25 -9.547 1 95.56 217 GLY B C 1
ATOM 4629 O O . GLY B 1 217 ? 3.545 -25.359 -8.469 1 95.56 217 GLY B O 1
ATOM 4630 N N . SER B 1 218 ? 2.246 -24.203 -9.82 1 96.38 218 SER B N 1
ATOM 4631 C CA . SER B 1 218 ? 1.684 -23.25 -8.875 1 96.38 218 SER B CA 1
ATOM 4632 C C . SER B 1 218 ? 0.177 -23.109 -9.07 1 96.38 218 SER B C 1
ATOM 4634 O O . SER B 1 218 ? -0.38 -23.594 -10.055 1 96.38 218 SER B O 1
ATOM 4636 N N . ALA B 1 219 ? -0.411 -22.641 -8.133 1 97.94 219 ALA B N 1
ATOM 4637 C CA . ALA B 1 219 ? -1.825 -22.297 -8.227 1 97.94 219 ALA B CA 1
ATOM 4638 C C . ALA B 1 219 ? -2.061 -20.844 -7.805 1 97.94 219 ALA B C 1
ATOM 4640 O O . ALA B 1 219 ? -1.168 -20.203 -7.246 1 97.94 219 ALA B O 1
ATOM 4641 N N . ASN B 1 220 ? -3.207 -20.344 -8.164 1 97.19 220 ASN B N 1
ATOM 4642 C CA . ASN B 1 220 ? -3.547 -18.969 -7.828 1 97.19 220 ASN B CA 1
ATOM 4643 C C . ASN B 1 220 ? -5.055 -18.797 -7.66 1 97.19 220 ASN B C 1
ATOM 4645 O O . ASN B 1 220 ? -5.82 -19.734 -7.848 1 97.19 220 ASN B O 1
ATOM 4649 N N . ILE B 1 221 ? -5.414 -17.734 -7.219 1 97.62 221 ILE B N 1
ATOM 4650 C CA . ILE B 1 221 ? -6.793 -17.25 -7.238 1 97.62 221 ILE B CA 1
ATOM 4651 C C . ILE B 1 221 ? -6.832 -15.805 -7.711 1 97.62 221 ILE B C 1
ATOM 4653 O O . ILE B 1 221 ? -5.914 -15.031 -7.426 1 97.62 221 ILE B O 1
ATOM 4657 N N . VAL B 1 222 ? -7.773 -15.438 -8.5 1 95.38 222 VAL B N 1
ATOM 4658 C CA . VAL B 1 222 ? -8.078 -14.055 -8.844 1 95.38 222 VAL B CA 1
ATOM 4659 C C . VAL B 1 222 ? -9.477 -13.695 -8.367 1 95.38 222 VAL B C 1
ATOM 4661 O O . VAL B 1 222 ? -10.469 -14.258 -8.844 1 95.38 222 VAL B O 1
ATOM 4664 N N . PHE B 1 223 ? -9.547 -12.812 -7.379 1 95.88 223 PHE B N 1
ATOM 4665 C CA . PHE B 1 223 ? -10.844 -12.469 -6.805 1 95.88 223 PHE B CA 1
ATOM 4666 C C . PHE B 1 223 ? -11.094 -10.969 -6.883 1 95.88 223 PHE B C 1
ATOM 4668 O O . PHE B 1 223 ? -10.188 -10.203 -7.23 1 95.88 223 PHE B O 1
ATOM 4675 N N . GLY B 1 224 ? -12.266 -10.555 -6.605 1 95.69 224 GLY B N 1
ATOM 4676 C CA . GLY B 1 224 ? -12.648 -9.148 -6.695 1 95.69 224 GLY B CA 1
ATOM 4677 C C . GLY B 1 224 ? -13.57 -8.859 -7.871 1 95.69 224 GLY B C 1
ATOM 4678 O O . GLY B 1 224 ? -13.328 -7.922 -8.633 1 95.69 224 GLY B O 1
ATOM 4679 N N . SER B 1 225 ? -14.453 -9.633 -8.094 1 94.38 225 SER B N 1
ATOM 4680 C CA . SER B 1 225 ? -15.508 -9.453 -9.086 1 94.38 225 SER B CA 1
ATOM 4681 C C . SER B 1 225 ? -16.859 -9.898 -8.547 1 94.38 225 SER B C 1
ATOM 4683 O O . SER B 1 225 ? -17.344 -9.352 -7.547 1 94.38 225 SER B O 1
ATOM 4685 N N . GLU B 1 226 ? -17.5 -10.891 -9.164 1 94.06 226 GLU B N 1
ATOM 4686 C CA . GLU B 1 226 ? -18.859 -11.258 -8.781 1 94.06 226 GLU B CA 1
ATOM 4687 C C . GLU B 1 226 ? -18.859 -12.461 -7.844 1 94.06 226 GLU B C 1
ATOM 4689 O O . GLU B 1 226 ? -19.906 -12.852 -7.324 1 94.06 226 GLU B O 1
ATOM 4694 N N . GLU B 1 227 ? -17.719 -13.023 -7.562 1 97.25 227 GLU B N 1
ATOM 4695 C CA . GLU B 1 227 ? -17.672 -14.203 -6.707 1 97.25 227 GLU B CA 1
ATOM 4696 C C . GLU B 1 227 ? -18.109 -13.875 -5.285 1 97.25 227 GLU B C 1
ATOM 4698 O O . GLU B 1 227 ? -17.953 -12.742 -4.828 1 97.25 227 GLU B O 1
ATOM 4703 N N . THR B 1 228 ? -18.656 -14.867 -4.617 1 97.81 228 THR B N 1
ATOM 4704 C CA . THR B 1 228 ? -18.969 -14.758 -3.195 1 97.81 228 THR B CA 1
ATOM 4705 C C . THR B 1 228 ? -17.781 -15.195 -2.344 1 97.81 228 THR B C 1
ATOM 4707 O O . THR B 1 228 ? -16.828 -15.789 -2.854 1 97.81 228 THR B O 1
ATOM 4710 N N . GLN B 1 229 ? -17.828 -14.891 -1.06 1 98.5 229 GLN B N 1
ATOM 4711 C CA . GLN B 1 229 ? -16.797 -15.352 -0.133 1 98.5 229 GLN B CA 1
ATOM 4712 C C . GLN B 1 229 ? -16.766 -16.875 -0.054 1 98.5 229 GLN B C 1
ATOM 4714 O O . GLN B 1 229 ? -15.695 -17.469 0.1 1 98.5 229 GLN B O 1
ATOM 4719 N N . GLU B 1 230 ? -17.938 -17.516 -0.202 1 98.69 230 GLU B N 1
ATOM 4720 C CA . GLU B 1 230 ? -18.031 -18.969 -0.235 1 98.69 230 GLU B CA 1
ATOM 4721 C C . GLU B 1 230 ? -17.266 -19.547 -1.428 1 98.69 230 GLU B C 1
ATOM 4723 O O .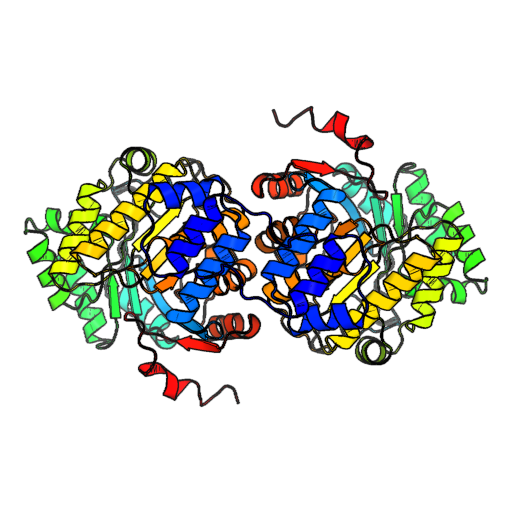 GLU B 1 230 ? -16.594 -20.578 -1.303 1 98.69 230 GLU B O 1
ATOM 4728 N N . GLU B 1 231 ? -17.359 -18.891 -2.508 1 98.62 231 GLU B N 1
ATOM 4729 C CA . GLU B 1 231 ? -16.719 -19.391 -3.723 1 98.62 231 GLU B CA 1
ATOM 4730 C C . GLU B 1 231 ? -15.203 -19.25 -3.639 1 98.62 231 GLU B C 1
ATOM 4732 O O . GLU B 1 231 ? -14.469 -20.062 -4.188 1 98.62 231 GLU B O 1
ATOM 4737 N N . VAL B 1 232 ? -14.742 -18.219 -2.928 1 98.81 232 VAL B N 1
ATOM 4738 C CA . VAL B 1 232 ? -13.312 -18.078 -2.684 1 98.81 232 VAL B CA 1
ATOM 4739 C C . VAL B 1 232 ? -12.805 -19.266 -1.879 1 98.81 232 VAL B C 1
ATOM 4741 O O . VAL B 1 232 ? -11.797 -19.891 -2.236 1 98.81 232 VAL B O 1
ATOM 4744 N N . ILE B 1 233 ? -13.531 -19.625 -0.857 1 98.88 233 ILE B N 1
ATOM 4745 C CA . ILE B 1 233 ? -13.125 -20.734 0.004 1 98.88 233 ILE B CA 1
ATOM 4746 C C . ILE B 1 233 ? -13.234 -22.047 -0.756 1 98.88 233 ILE B C 1
ATOM 4748 O O . ILE B 1 233 ? -12.391 -22.938 -0.604 1 98.88 233 ILE B O 1
ATOM 4752 N N . GLU B 1 234 ? -14.273 -22.188 -1.566 1 98.75 234 GLU B N 1
ATOM 4753 C CA . GLU B 1 234 ? -14.414 -23.375 -2.387 1 98.75 234 GLU B CA 1
ATOM 4754 C C . GLU B 1 234 ? -13.227 -23.562 -3.33 1 98.75 234 GLU B C 1
ATOM 4756 O O . GLU B 1 234 ? -12.719 -24.672 -3.498 1 98.75 234 GLU B O 1
ATOM 4761 N N . HIS B 1 235 ? -12.844 -22.484 -3.936 1 98.81 235 HIS B N 1
ATOM 4762 C CA . HIS B 1 235 ? -11.656 -22.5 -4.781 1 98.81 235 HIS B CA 1
ATOM 4763 C C . HIS B 1 235 ? -10.445 -23.031 -4.012 1 98.81 235 HIS B C 1
ATOM 4765 O O . HIS B 1 235 ? -9.734 -23.906 -4.5 1 98.81 235 HIS B O 1
ATOM 4771 N N . LEU B 1 236 ? -10.234 -22.5 -2.84 1 98.88 236 LEU B N 1
ATOM 4772 C CA . LEU B 1 236 ? -9.102 -22.922 -2.021 1 98.88 236 LEU B CA 1
ATOM 4773 C C . LEU B 1 236 ? -9.203 -24.391 -1.669 1 98.88 236 LEU B C 1
ATOM 4775 O O . LEU B 1 236 ? -8.195 -25.109 -1.638 1 98.88 236 LEU B O 1
ATOM 4779 N N . ASN B 1 237 ? -10.375 -24.797 -1.435 1 98.88 237 ASN B N 1
ATOM 4780 C CA . ASN B 1 237 ? -10.602 -26.188 -1.081 1 98.88 237 ASN B CA 1
ATOM 4781 C C . ASN B 1 237 ? -10.273 -27.125 -2.246 1 98.88 237 ASN B C 1
ATOM 4783 O O . ASN B 1 237 ? -9.719 -28.203 -2.047 1 98.88 237 ASN B O 1
ATOM 4787 N N . VAL B 1 238 ? -10.633 -26.734 -3.443 1 98.75 238 VAL B N 1
ATOM 4788 C CA . VAL B 1 238 ? -10.297 -27.516 -4.633 1 98.75 238 VAL B CA 1
ATOM 4789 C C . VAL B 1 238 ? -8.789 -27.656 -4.754 1 98.75 238 VAL B C 1
ATOM 4791 O O . VAL B 1 238 ? -8.273 -28.766 -4.961 1 98.75 238 VAL B O 1
ATOM 4794 N N . VAL B 1 239 ? -8.102 -26.594 -4.539 1 98.88 239 VAL B N 1
ATOM 4795 C CA . VAL B 1 239 ? -6.648 -26.562 -4.652 1 98.88 239 VAL B CA 1
ATOM 4796 C C . VAL B 1 239 ? -6.035 -27.422 -3.549 1 98.88 239 VAL B C 1
ATOM 4798 O O . VAL B 1 239 ? -5.148 -28.25 -3.811 1 98.88 239 VAL B O 1
ATOM 4801 N N . ARG B 1 240 ? -6.5 -27.25 -2.346 1 98.88 240 ARG B N 1
ATOM 4802 C CA . ARG B 1 240 ? -5.969 -28 -1.211 1 98.88 240 ARG B CA 1
ATOM 4803 C C . ARG B 1 240 ? -6.172 -29.5 -1.402 1 98.88 240 ARG B C 1
ATOM 4805 O O . ARG B 1 240 ? -5.27 -30.297 -1.132 1 98.88 240 ARG B O 1
ATOM 4812 N N . ASN B 1 241 ? -7.402 -29.875 -1.83 1 98.81 241 ASN B N 1
ATOM 4813 C CA . ASN B 1 241 ? -7.707 -31.281 -2.035 1 98.81 241 ASN B CA 1
ATOM 4814 C C . ASN B 1 241 ? -6.805 -31.906 -3.098 1 98.81 241 ASN B C 1
ATOM 4816 O O . ASN B 1 241 ? -6.34 -33.031 -2.939 1 98.81 241 ASN B O 1
ATOM 4820 N N . LEU B 1 242 ? -6.613 -31.172 -4.145 1 98.75 242 LEU B N 1
ATOM 4821 C CA . LEU B 1 242 ? -5.711 -31.672 -5.18 1 98.75 242 LEU B CA 1
ATOM 4822 C C . LEU B 1 242 ? -4.293 -31.812 -4.641 1 98.75 242 LEU B C 1
ATOM 4824 O O . LEU B 1 242 ? -3.617 -32.812 -4.922 1 98.75 242 LEU B O 1
ATOM 4828 N N . GLN B 1 243 ? -3.857 -30.844 -3.865 1 98.81 243 GLN B N 1
ATOM 4829 C CA . GLN B 1 243 ? -2.531 -30.891 -3.256 1 98.81 243 GLN B CA 1
ATOM 4830 C C . GLN B 1 243 ? -2.402 -32.062 -2.307 1 98.81 243 GLN B C 1
ATOM 4832 O O . GLN B 1 243 ? -1.348 -32.719 -2.24 1 98.81 243 GLN B O 1
ATOM 4837 N N . ASP B 1 244 ? -3.393 -32.438 -1.607 1 98.69 244 ASP B N 1
ATOM 4838 C CA . ASP B 1 244 ? -3.375 -33.594 -0.728 1 98.69 244 ASP B CA 1
ATOM 4839 C C . ASP B 1 244 ? -3.123 -34.875 -1.52 1 98.69 244 ASP B C 1
ATOM 4841 O O . ASP B 1 244 ? -2.443 -35.781 -1.04 1 98.69 244 ASP B O 1
ATOM 4845 N N . ARG B 1 245 ? -3.658 -34.875 -2.676 1 98.38 245 ARG B N 1
ATOM 4846 C CA . ARG B 1 245 ? -3.592 -36.062 -3.479 1 98.38 245 ARG B CA 1
ATOM 4847 C C . ARG B 1 245 ? -2.268 -36.156 -4.234 1 98.38 245 ARG B C 1
ATOM 4849 O O . ARG B 1 245 ? -1.751 -37.25 -4.465 1 98.38 245 ARG B O 1
ATOM 4856 N N . THR B 1 246 ? -1.735 -34.969 -4.656 1 98.19 246 THR B N 1
ATOM 4857 C CA . THR B 1 246 ? -0.663 -35.031 -5.645 1 98.19 246 THR B CA 1
ATOM 4858 C C . THR B 1 246 ? 0.615 -34.406 -5.098 1 98.19 246 THR B C 1
ATOM 4860 O O . THR B 1 246 ? 1.719 -34.781 -5.5 1 98.19 246 THR B O 1
ATOM 4863 N N . GLY B 1 247 ? 0.468 -33.344 -4.258 1 98.06 247 GLY B N 1
ATOM 4864 C CA . GLY B 1 247 ? 1.623 -32.625 -3.713 1 98.06 247 GLY B CA 1
ATOM 4865 C C . GLY B 1 247 ? 2.389 -31.844 -4.758 1 98.06 247 GLY B C 1
ATOM 4866 O O . GLY B 1 247 ? 3.586 -31.594 -4.598 1 98.06 247 GLY B O 1
ATOM 4867 N N . GLY B 1 248 ? 1.735 -31.516 -5.801 1 98.25 248 GLY B N 1
ATOM 4868 C CA . GLY B 1 248 ? 2.463 -31 -6.953 1 98.25 248 GLY B CA 1
ATOM 4869 C C . GLY B 1 248 ? 2.561 -29.484 -6.969 1 98.25 248 GLY B C 1
ATOM 4870 O O . GLY B 1 248 ? 3.336 -28.922 -7.738 1 98.25 248 GLY B O 1
ATOM 4871 N N . PHE B 1 249 ? 1.812 -28.75 -6.133 1 98.44 249 PHE B N 1
ATOM 4872 C CA . PHE B 1 249 ? 1.878 -27.297 -6.109 1 98.44 249 PHE B CA 1
ATOM 4873 C C . PHE B 1 249 ? 3.047 -26.812 -5.254 1 98.44 249 PHE B C 1
ATOM 4875 O O . PHE B 1 249 ? 3.158 -27.188 -4.082 1 98.44 249 PHE B O 1
ATOM 4882 N N . LEU B 1 250 ? 3.859 -25.938 -5.824 1 97.12 250 LEU B N 1
ATOM 4883 C CA . LEU B 1 250 ? 5.008 -25.375 -5.113 1 97.12 250 LEU B CA 1
ATOM 4884 C C . LEU B 1 250 ? 4.629 -24.094 -4.402 1 97.12 250 LEU B C 1
ATOM 4886 O O . LEU B 1 250 ? 5.234 -23.734 -3.387 1 97.12 250 LEU B O 1
ATOM 4890 N N . SER B 1 251 ? 3.646 -23.422 -4.949 1 97.62 251 SER B N 1
ATOM 4891 C CA . SER B 1 251 ? 3.281 -22.125 -4.406 1 97.62 251 SER B CA 1
ATOM 4892 C C . SER B 1 251 ? 1.847 -21.75 -4.766 1 97.62 251 SER B C 1
ATOM 4894 O O . SER B 1 251 ? 1.226 -22.406 -5.609 1 97.62 251 SER B O 1
ATOM 4896 N N . PHE B 1 252 ? 1.365 -20.812 -4.082 1 98.31 252 PHE B N 1
ATOM 4897 C CA . PHE B 1 252 ? 0.05 -20.234 -4.312 1 98.31 252 PHE B CA 1
ATOM 4898 C C . PHE B 1 252 ? 0.12 -18.703 -4.27 1 98.31 252 PHE B C 1
ATOM 4900 O O . PHE B 1 252 ? 0.842 -18.141 -3.447 1 98.31 252 PHE B O 1
ATOM 4907 N N . ILE B 1 253 ? -0.624 -18.031 -5.16 1 96.31 253 ILE B N 1
ATOM 4908 C CA . ILE B 1 253 ? -0.605 -16.578 -5.176 1 96.31 253 ILE B CA 1
ATOM 4909 C C . ILE B 1 253 ? -2.029 -16.047 -5.312 1 96.31 253 ILE B C 1
ATOM 4911 O O . ILE B 1 253 ? -2.768 -16.453 -6.211 1 96.31 253 ILE B O 1
ATOM 4915 N N . PRO B 1 254 ? -2.525 -15.258 -4.383 1 96.69 254 PRO B N 1
ATOM 4916 C CA . PRO B 1 254 ? -3.795 -14.547 -4.562 1 96.69 254 PRO B CA 1
ATOM 4917 C C . PRO B 1 254 ? -3.635 -13.234 -5.32 1 96.69 254 PRO B C 1
ATOM 4919 O O . PRO B 1 254 ? -2.795 -12.406 -4.957 1 96.69 254 PRO B O 1
ATOM 4922 N N . TRP B 1 255 ? -4.48 -13.062 -6.344 1 92.5 255 TRP B N 1
ATOM 4923 C CA . TRP B 1 255 ? -4.555 -11.852 -7.148 1 92.5 255 TRP B CA 1
ATOM 4924 C C . TRP B 1 255 ? -5.949 -11.234 -7.086 1 92.5 255 TRP B C 1
ATOM 4926 O O . TRP B 1 255 ? -6.895 -11.875 -6.613 1 92.5 255 TRP B O 1
ATOM 4936 N N . THR B 1 256 ? -5.977 -9.969 -7.531 1 93 256 THR B N 1
ATOM 4937 C CA . THR B 1 256 ? -7.289 -9.352 -7.703 1 93 256 THR B CA 1
ATOM 4938 C C . THR B 1 256 ? -7.531 -9.008 -9.172 1 93 256 THR B C 1
ATOM 4940 O O . THR B 1 256 ? -6.594 -8.672 -9.898 1 93 256 THR B O 1
ATOM 4943 N N . PHE B 1 257 ? -8.781 -9.031 -9.547 1 91.38 257 PHE B N 1
ATOM 4944 C CA . PHE B 1 257 ? -9.141 -8.594 -10.891 1 91.38 257 PHE B CA 1
ATOM 4945 C C . PHE B 1 257 ? -8.859 -7.105 -11.07 1 91.38 257 PHE B C 1
ATOM 4947 O O . PHE B 1 257 ? -9.094 -6.309 -10.156 1 91.38 257 PHE B O 1
ATOM 4954 N N . GLN B 1 258 ? -8.352 -6.809 -12.195 1 84.88 258 GLN B N 1
ATOM 4955 C CA . GLN B 1 258 ? -8.172 -5.418 -12.602 1 84.88 258 GLN B CA 1
ATOM 4956 C C . GLN B 1 258 ? -9.055 -5.082 -13.805 1 84.88 258 GLN B C 1
ATOM 4958 O O . GLN B 1 258 ? -9.234 -5.91 -14.695 1 84.88 258 GLN B O 1
ATOM 4963 N N . PRO B 1 259 ? -9.539 -3.906 -13.781 1 84.19 259 PRO B N 1
ATOM 4964 C CA . PRO B 1 259 ? -10.352 -3.537 -14.938 1 84.19 259 PRO B CA 1
ATOM 4965 C C . PRO B 1 259 ? -9.547 -3.471 -16.234 1 84.19 259 PRO B C 1
ATOM 4967 O O . PRO B 1 259 ? -8.578 -2.717 -16.312 1 84.19 259 PRO B O 1
ATOM 4970 N N . GLN B 1 260 ? -9.914 -4.301 -17.109 1 80.12 260 GLN B N 1
ATOM 4971 C CA . GLN B 1 260 ? -9.219 -4.32 -18.391 1 80.12 260 GLN B CA 1
ATOM 4972 C C . GLN B 1 260 ? -10.203 -4.172 -19.547 1 80.12 260 GLN B C 1
ATOM 4974 O O . GLN B 1 260 ? -9.836 -3.725 -20.641 1 80.12 260 GLN B O 1
ATOM 4979 N N . THR B 1 261 ? -11.398 -4.648 -19.281 1 78.94 261 THR B N 1
ATOM 4980 C CA . THR B 1 261 ? -12.438 -4.598 -20.297 1 78.94 261 THR B CA 1
ATOM 4981 C C . THR B 1 261 ? -13.719 -3.998 -19.734 1 78.94 261 THR B C 1
ATOM 4983 O O . THR B 1 261 ? -13.898 -3.924 -18.516 1 78.94 261 THR B O 1
ATOM 4986 N N . LYS B 1 262 ? -14.523 -3.592 -20.625 1 80.75 262 LYS B N 1
ATOM 4987 C CA . LYS B 1 262 ? -15.828 -3.07 -20.219 1 80.75 262 LYS B CA 1
ATOM 4988 C C . LYS B 1 262 ? -16.844 -4.195 -20.062 1 80.75 262 LYS B C 1
ATOM 4990 O O . LYS B 1 262 ? -17.922 -3.988 -19.516 1 80.75 262 LYS B O 1
ATOM 4995 N N . ARG B 1 263 ? -16.531 -5.387 -20.453 1 80.69 263 ARG B N 1
ATOM 4996 C CA . ARG B 1 263 ? -17.469 -6.508 -20.516 1 80.69 263 ARG B CA 1
ATOM 4997 C C . ARG B 1 263 ? -17.516 -7.25 -19.188 1 80.69 263 ARG B C 1
ATOM 4999 O O . ARG B 1 263 ? -18.344 -8.133 -18.984 1 80.69 263 ARG B O 1
ATOM 5006 N N . PHE B 1 264 ? -16.609 -6.969 -18.359 1 86.62 264 PHE B N 1
ATOM 5007 C CA . PHE B 1 264 ? -16.484 -7.688 -17.094 1 86.62 264 PHE B CA 1
ATOM 5008 C C . PHE B 1 264 ? -16.422 -6.715 -15.922 1 86.62 264 PHE B C 1
ATOM 5010 O O . PHE B 1 264 ? -15.57 -5.828 -15.883 1 86.62 264 PHE B O 1
ATOM 5017 N N . LYS B 1 265 ? -17.359 -6.922 -15.047 1 88.31 265 LYS B N 1
ATOM 5018 C CA . LYS B 1 265 ? -17.438 -6.023 -13.898 1 88.31 265 LYS B CA 1
ATOM 5019 C C . LYS B 1 265 ? -16.422 -6.41 -12.828 1 88.31 265 LYS B C 1
ATOM 5021 O O . LYS B 1 265 ? -16.391 -7.559 -12.383 1 88.31 265 LYS B O 1
ATOM 5026 N N . VAL B 1 266 ? -15.672 -5.512 -12.422 1 91.94 266 VAL B N 1
ATOM 5027 C CA . VAL B 1 266 ? -14.656 -5.703 -11.391 1 91.94 266 VAL B CA 1
ATOM 5028 C C . VAL B 1 266 ? -15.031 -4.895 -10.148 1 91.94 266 VAL B C 1
ATOM 5030 O O . VAL B 1 266 ? -15.484 -3.754 -10.258 1 91.94 266 VAL B O 1
ATOM 5033 N N . ARG B 1 267 ? -14.961 -5.559 -9.109 1 92.06 267 ARG B N 1
ATOM 5034 C CA . ARG B 1 267 ? -15.148 -4.863 -7.84 1 92.06 267 ARG B CA 1
ATOM 5035 C C . ARG B 1 267 ? -13.812 -4.449 -7.23 1 92.06 267 ARG B C 1
ATOM 5037 O O . ARG B 1 267 ? -12.836 -5.199 -7.297 1 92.06 267 ARG B O 1
ATOM 5044 N N . ALA B 1 268 ? -13.82 -3.293 -6.664 1 90.69 268 ALA B N 1
ATOM 5045 C CA . ALA B 1 268 ? -12.617 -2.873 -5.957 1 90.69 268 ALA B CA 1
ATOM 5046 C C . ALA B 1 268 ? -12.43 -3.67 -4.668 1 90.69 268 ALA B C 1
ATOM 5048 O O . ALA B 1 268 ? -13.359 -3.807 -3.875 1 90.69 268 ALA B O 1
ATOM 5049 N N . VAL B 1 269 ? -11.289 -4.227 -4.492 1 94.62 269 VAL B N 1
ATOM 5050 C CA . VAL B 1 269 ? -10.961 -4.98 -3.285 1 94.62 269 VAL B CA 1
ATOM 5051 C C . VAL B 1 269 ? -10.188 -4.094 -2.312 1 94.62 269 VAL B C 1
ATOM 5053 O O . VAL B 1 269 ? -9.047 -3.717 -2.58 1 94.62 269 VAL B O 1
ATOM 5056 N N . PRO B 1 270 ? -10.805 -3.82 -1.181 1 94.88 270 PRO B N 1
ATOM 5057 C CA . PRO B 1 270 ? -10.062 -3.059 -0.178 1 94.88 270 PRO B CA 1
ATOM 5058 C C . PRO B 1 270 ? -8.766 -3.748 0.243 1 94.88 270 PRO B C 1
ATOM 5060 O O . PRO B 1 270 ? -8.703 -4.98 0.28 1 94.88 270 PRO B O 1
ATOM 5063 N N . THR B 1 271 ? -7.777 -2.936 0.591 1 94 271 THR B N 1
ATOM 5064 C CA . THR B 1 271 ? -6.469 -3.465 0.955 1 94 271 THR B CA 1
ATOM 5065 C C . THR B 1 271 ? -6.582 -4.434 2.129 1 94 271 THR B C 1
ATOM 5067 O O . THR B 1 271 ? -5.941 -5.484 2.137 1 94 271 THR B O 1
ATOM 5070 N N . GLN B 1 272 ? -7.348 -4.105 3.145 1 94.88 272 GLN B N 1
ATOM 5071 C CA . GLN B 1 272 ? -7.488 -4.973 4.309 1 94.88 272 GLN B CA 1
ATOM 5072 C C . GLN B 1 272 ? -8.117 -6.312 3.922 1 94.88 272 GLN B C 1
ATOM 5074 O O . GLN B 1 272 ? -7.797 -7.344 4.512 1 94.88 272 GLN B O 1
ATOM 5079 N N . GLU B 1 273 ? -9.016 -6.277 2.918 1 96.69 273 GLU B N 1
ATOM 5080 C CA . GLU B 1 273 ? -9.594 -7.535 2.449 1 96.69 273 GLU B CA 1
ATOM 5081 C C . GLU B 1 273 ? -8.539 -8.391 1.742 1 96.69 273 GLU B C 1
ATOM 5083 O O . GLU B 1 273 ? -8.484 -9.602 1.948 1 96.69 273 GLU B O 1
ATOM 5088 N N . TYR B 1 274 ? -7.773 -7.758 0.917 1 96.62 274 TYR B N 1
ATOM 5089 C CA . TYR B 1 274 ? -6.715 -8.5 0.24 1 96.62 274 TYR B CA 1
ATOM 5090 C C . TYR B 1 274 ? -5.797 -9.188 1.247 1 96.62 274 TYR B C 1
ATOM 5092 O O . TYR B 1 274 ? -5.492 -10.375 1.115 1 96.62 274 TYR B O 1
ATOM 5100 N N . LEU B 1 275 ? -5.332 -8.422 2.258 1 97.19 275 LEU B N 1
ATOM 5101 C CA . LEU B 1 275 ? -4.422 -8.977 3.254 1 97.19 275 LEU B CA 1
ATOM 5102 C C . LEU B 1 275 ? -5.094 -10.078 4.059 1 97.19 275 LEU B C 1
ATOM 5104 O O . LEU B 1 275 ? -4.445 -11.055 4.445 1 97.19 275 LEU B O 1
ATOM 5108 N N . LYS B 1 276 ? -6.387 -9.898 4.316 1 97.94 276 LYS B N 1
ATOM 5109 C CA . LYS B 1 276 ? -7.172 -10.93 4.992 1 97.94 276 LYS B CA 1
ATOM 5110 C C . LYS B 1 276 ? -7.199 -12.219 4.18 1 97.94 276 LYS B C 1
ATOM 5112 O O . LYS B 1 276 ? -6.938 -13.297 4.711 1 97.94 276 LYS B O 1
ATOM 5117 N N . VAL B 1 277 ? -7.441 -12.148 2.879 1 98.56 277 VAL B N 1
ATOM 5118 C CA . VAL B 1 277 ? -7.512 -13.312 2.004 1 98.56 277 VAL B CA 1
ATOM 5119 C C . VAL B 1 277 ? -6.129 -13.953 1.878 1 98.56 277 VAL B C 1
ATOM 5121 O O . VAL B 1 277 ? -5.996 -15.18 1.932 1 98.56 277 VAL B O 1
ATOM 5124 N N . LEU B 1 278 ? -5.141 -13.125 1.741 1 98.38 278 LEU B N 1
ATOM 5125 C CA . LEU B 1 278 ? -3.775 -13.633 1.708 1 98.38 278 LEU B CA 1
ATOM 5126 C C . LEU B 1 278 ? -3.467 -14.438 2.965 1 98.38 278 LEU B C 1
ATOM 5128 O O . LEU B 1 278 ? -2.918 -15.539 2.883 1 98.38 278 LEU B O 1
ATOM 5132 N N . GLY B 1 279 ? -3.828 -13.859 4.125 1 98.75 279 GLY B N 1
ATOM 5133 C CA . GLY B 1 279 ? -3.633 -14.57 5.375 1 98.75 279 GLY B CA 1
ATOM 5134 C C . GLY B 1 279 ? -4.383 -15.891 5.438 1 98.75 279 GLY B C 1
ATOM 5135 O O . GLY B 1 279 ? -3.842 -16.891 5.895 1 98.75 279 GLY B O 1
ATOM 5136 N N . ILE B 1 280 ? -5.57 -15.875 4.953 1 98.94 280 ILE B N 1
ATOM 5137 C CA . ILE B 1 280 ? -6.383 -17.078 4.938 1 98.94 280 ILE B CA 1
ATOM 5138 C C . ILE B 1 280 ? -5.742 -18.125 4.027 1 98.94 280 ILE B C 1
ATOM 5140 O O . ILE B 1 280 ? -5.746 -19.328 4.34 1 98.94 280 ILE B O 1
ATOM 5144 N N . CYS B 1 281 ? -5.207 -17.688 2.891 1 98.88 281 CYS B N 1
ATOM 5145 C CA . CYS B 1 281 ? -4.496 -18.625 2.021 1 98.88 281 CYS B CA 1
ATOM 5146 C C . CYS B 1 281 ? -3.361 -19.312 2.77 1 98.88 281 CYS B C 1
ATOM 5148 O O . CYS B 1 281 ? -3.219 -20.531 2.699 1 98.88 281 CYS B O 1
ATOM 5150 N N . ARG B 1 282 ? -2.562 -18.578 3.516 1 98.75 282 ARG B N 1
ATOM 5151 C CA . ARG B 1 282 ? -1.467 -19.125 4.312 1 98.75 282 ARG B CA 1
ATOM 5152 C C . ARG B 1 282 ? -1.982 -20.109 5.359 1 98.75 282 ARG B C 1
ATOM 5154 O O . ARG B 1 282 ? -1.401 -21.172 5.555 1 98.75 282 ARG B O 1
ATOM 5161 N N . ILE B 1 283 ? -3.066 -19.781 5.973 1 98.88 283 ILE B N 1
ATOM 5162 C CA . ILE B 1 283 ? -3.602 -20.562 7.082 1 98.88 283 ILE B CA 1
ATOM 5163 C C . ILE B 1 283 ? -4.285 -21.812 6.547 1 98.88 283 ILE B C 1
ATOM 5165 O O . ILE B 1 283 ? -4.078 -22.906 7.07 1 98.88 283 ILE B O 1
ATOM 5169 N N . PHE B 1 284 ? -5.082 -21.688 5.488 1 98.94 284 PHE B N 1
ATOM 5170 C CA . PHE B 1 284 ? -5.938 -22.75 4.984 1 98.94 284 PHE B CA 1
ATOM 5171 C C . PHE B 1 284 ? -5.133 -23.734 4.148 1 98.94 284 PHE B C 1
ATOM 5173 O O . PHE B 1 284 ? -5.344 -24.953 4.234 1 98.94 284 PHE B O 1
ATOM 5180 N N . LEU B 1 285 ? -4.285 -23.172 3.281 1 98.81 285 LEU B N 1
ATOM 5181 C CA . LEU B 1 285 ? -3.447 -24.031 2.461 1 98.81 285 LEU B CA 1
ATOM 5182 C C . LEU B 1 285 ? -2.225 -24.516 3.242 1 98.81 285 LEU B C 1
ATOM 5184 O O . LEU B 1 285 ? -1.09 -24.203 2.869 1 98.81 285 LEU B O 1
ATOM 5188 N N . ASP B 1 286 ? -2.492 -25.312 4.203 1 98.12 286 ASP B N 1
ATOM 5189 C CA . ASP B 1 286 ? -1.479 -25.797 5.133 1 98.12 286 ASP B CA 1
ATOM 5190 C C . ASP B 1 286 ? -0.533 -26.781 4.453 1 98.12 286 ASP B C 1
ATOM 5192 O O . ASP B 1 286 ? 0.5 -27.156 5.016 1 98.12 286 ASP B O 1
ATOM 5196 N N . ASN B 1 287 ? -0.875 -27.188 3.252 1 98.38 287 ASN B N 1
ATOM 5197 C CA . ASN B 1 287 ? -0.107 -28.188 2.523 1 98.38 287 ASN B CA 1
ATOM 5198 C C . ASN B 1 287 ? 0.631 -27.578 1.336 1 98.38 287 ASN B C 1
ATOM 5200 O O . ASN B 1 287 ? 1.154 -28.297 0.486 1 98.38 287 ASN B O 1
ATOM 5204 N N . ILE B 1 288 ? 0.609 -26.266 1.192 1 98.19 288 ILE B N 1
ATOM 5205 C CA . ILE B 1 288 ? 1.409 -25.531 0.209 1 98.19 288 ILE B CA 1
ATOM 5206 C C . ILE B 1 288 ? 2.396 -24.609 0.923 1 98.19 288 ILE B C 1
ATOM 5208 O O . ILE B 1 288 ? 1.99 -23.688 1.635 1 98.19 288 ILE B O 1
ATOM 5212 N N . LEU B 1 289 ? 3.592 -24.812 0.686 1 96.94 289 LEU B N 1
ATOM 5213 C CA . LEU B 1 289 ? 4.633 -24.203 1.506 1 96.94 289 LEU B CA 1
ATOM 5214 C C . LEU B 1 289 ? 4.73 -22.703 1.233 1 96.94 289 LEU B C 1
ATOM 5216 O O . LEU B 1 289 ? 4.77 -21.891 2.168 1 96.94 289 LEU B O 1
ATOM 5220 N N . HIS B 1 290 ? 4.727 -22.312 -0.04 1 97.88 290 HIS B N 1
ATOM 5221 C CA . HIS B 1 290 ? 5.051 -20.922 -0.35 1 97.88 290 HIS B CA 1
ATOM 5222 C C . HIS B 1 290 ? 3.816 -20.156 -0.819 1 97.88 290 HIS B C 1
ATOM 5224 O O . HIS B 1 290 ? 3.117 -20.609 -1.733 1 97.88 290 HIS B O 1
ATOM 5230 N N . ILE B 1 291 ? 3.568 -19.078 -0.141 1 98.38 291 ILE B N 1
ATOM 5231 C CA . ILE B 1 291 ? 2.555 -18.125 -0.542 1 98.38 291 ILE B CA 1
ATOM 5232 C C . ILE B 1 291 ? 3.227 -16.859 -1.085 1 98.38 291 ILE B C 1
ATOM 5234 O O . ILE B 1 291 ? 4.109 -16.297 -0.438 1 98.38 291 ILE B O 1
ATOM 5238 N N . GLU B 1 292 ? 2.869 -16.484 -2.297 1 96.44 292 GLU B N 1
ATOM 5239 C CA . GLU B 1 292 ? 3.471 -15.336 -2.965 1 96.44 292 GLU B CA 1
ATOM 5240 C C . GLU B 1 292 ? 2.547 -14.125 -2.914 1 96.44 292 GLU B C 1
ATOM 5242 O O . GLU B 1 292 ? 1.352 -14.258 -2.645 1 96.44 292 GLU B O 1
ATOM 5247 N N . THR B 1 293 ? 3.137 -12.945 -3.043 1 94.44 293 THR B N 1
ATOM 5248 C CA . THR B 1 293 ? 2.381 -11.719 -3.24 1 94.44 293 THR B CA 1
ATOM 5249 C C . THR B 1 293 ? 2.793 -11.031 -4.543 1 94.44 293 THR B C 1
ATOM 5251 O O . THR B 1 293 ? 3.867 -11.305 -5.082 1 94.44 293 THR B O 1
ATOM 5254 N N . SER B 1 294 ? 1.856 -10.195 -5.043 1 81.94 294 SER B N 1
ATOM 5255 C CA . SER B 1 294 ? 2.164 -9.461 -6.266 1 81.94 294 SER B CA 1
ATOM 5256 C C . SER B 1 294 ? 2.342 -7.973 -5.984 1 81.94 294 SER B C 1
ATOM 5258 O O . SER B 1 294 ? 1.38 -7.281 -5.637 1 81.94 294 SER B O 1
ATOM 5260 N N . VAL B 1 295 ? 3.488 -7.484 -6.219 1 84.69 295 VAL B N 1
ATOM 5261 C CA . VAL B 1 295 ? 3.816 -6.078 -6.016 1 84.69 295 VAL B CA 1
ATOM 5262 C C . VAL B 1 295 ? 3.244 -5.246 -7.16 1 84.69 295 VAL B C 1
ATOM 5264 O O . VAL B 1 295 ? 2.805 -4.109 -6.953 1 84.69 295 VAL B O 1
ATOM 5267 N N . MET B 1 296 ? 3.084 -5.82 -8.305 1 72.44 296 MET B N 1
ATOM 5268 C CA . MET B 1 296 ? 2.66 -5.141 -9.531 1 72.44 296 MET B CA 1
ATOM 5269 C C . MET B 1 296 ? 1.2 -4.707 -9.43 1 72.44 296 MET B C 1
ATOM 5271 O O . MET B 1 296 ? 0.832 -3.637 -9.914 1 72.44 296 MET B O 1
ATOM 5275 N N . VAL B 1 297 ? 0.47 -5.48 -8.75 1 68.75 297 VAL B N 1
ATOM 5276 C CA . VAL B 1 297 ? -0.972 -5.262 -8.766 1 68.75 297 VAL B CA 1
ATOM 5277 C C . VAL B 1 297 ? -1.373 -4.406 -7.562 1 68.75 297 VAL B C 1
ATOM 5279 O O . VAL B 1 297 ? -2.178 -3.48 -7.691 1 68.75 297 VAL B O 1
ATOM 5282 N N . LEU B 1 298 ? -0.728 -4.641 -6.473 1 78.12 298 LEU B N 1
ATOM 5283 C CA . LEU B 1 298 ? -1.207 -4.039 -5.23 1 78.12 298 LEU B CA 1
ATOM 5284 C C . LEU B 1 298 ? -0.378 -2.812 -4.867 1 78.12 298 LEU B C 1
ATOM 5286 O O . LEU B 1 298 ? -0.788 -2.008 -4.027 1 78.12 298 LEU B O 1
ATOM 5290 N N . GLY B 1 299 ? 0.807 -2.707 -5.531 1 82.06 299 GLY B N 1
ATOM 5291 C CA . GLY B 1 299 ? 1.701 -1.608 -5.203 1 82.06 299 GLY B CA 1
ATOM 5292 C C . GLY B 1 299 ? 2.766 -1.988 -4.191 1 82.06 299 GLY B C 1
ATOM 5293 O O . GLY B 1 299 ? 2.604 -2.957 -3.443 1 82.06 299 GLY B O 1
ATOM 5294 N N . LYS B 1 300 ? 3.766 -1.188 -4.09 1 87.12 300 LYS B N 1
ATOM 5295 C CA . LYS B 1 300 ? 4.953 -1.493 -3.301 1 87.12 300 LYS B CA 1
ATOM 5296 C C . LYS B 1 300 ? 4.625 -1.541 -1.812 1 87.12 300 LYS B C 1
ATOM 5298 O O . LYS B 1 300 ? 5.062 -2.451 -1.104 1 87.12 300 LYS B O 1
ATOM 5303 N N . GLY B 1 301 ? 3.869 -0.648 -1.361 1 90.06 301 GLY B N 1
ATOM 5304 C CA . GLY B 1 301 ? 3.566 -0.598 0.06 1 90.06 301 GLY B CA 1
ATOM 5305 C C . GLY B 1 301 ? 2.791 -1.807 0.549 1 90.06 301 GLY B C 1
ATOM 5306 O O . GLY B 1 301 ? 3.127 -2.391 1.582 1 90.06 301 GLY B O 1
ATOM 5307 N N . VAL B 1 302 ? 1.818 -2.18 -0.204 1 91.5 302 VAL B N 1
ATOM 5308 C CA . VAL B 1 302 ? 1.013 -3.342 0.155 1 91.5 302 VAL B CA 1
ATOM 5309 C C . VAL B 1 302 ? 1.849 -4.613 0.021 1 91.5 302 VAL B C 1
ATOM 5311 O O . VAL B 1 302 ? 1.71 -5.543 0.82 1 91.5 302 VAL B O 1
ATOM 5314 N N . GLY B 1 303 ? 2.68 -4.586 -0.98 1 92.25 303 GLY B N 1
ATOM 5315 C CA . GLY B 1 303 ? 3.59 -5.707 -1.142 1 92.25 303 GLY B CA 1
ATOM 5316 C C . GLY B 1 303 ? 4.465 -5.945 0.074 1 92.25 303 GLY B C 1
ATOM 5317 O O . GLY B 1 303 ? 4.645 -7.086 0.502 1 92.25 303 GLY B O 1
ATOM 5318 N N . GLN B 1 304 ? 4.977 -4.895 0.623 1 92.75 304 GLN B N 1
ATOM 5319 C CA . GLN B 1 304 ? 5.812 -5.016 1.813 1 92.75 304 GLN B CA 1
ATOM 5320 C C . GLN B 1 304 ? 5.008 -5.539 2.998 1 92.75 304 GLN B C 1
ATOM 5322 O O . GLN B 1 304 ? 5.48 -6.402 3.744 1 92.75 304 GLN B O 1
ATOM 5327 N N . LEU B 1 305 ? 3.865 -5.082 3.086 1 93.44 305 LEU B N 1
ATOM 5328 C CA . LEU B 1 305 ? 3.025 -5.523 4.195 1 93.44 305 LEU B CA 1
ATOM 5329 C C . LEU B 1 305 ? 2.637 -6.988 4.031 1 93.44 305 LEU B C 1
ATOM 5331 O O . LEU B 1 305 ? 2.549 -7.727 5.016 1 93.44 305 LEU B O 1
ATOM 5335 N N . ALA B 1 306 ? 2.387 -7.348 2.818 1 96.06 306 ALA B N 1
ATOM 5336 C CA . ALA B 1 306 ? 2.039 -8.734 2.533 1 96.06 306 ALA B CA 1
ATOM 5337 C C . ALA B 1 306 ? 3.131 -9.688 3.018 1 96.06 306 ALA B C 1
ATOM 5339 O O . ALA B 1 306 ? 2.84 -10.781 3.506 1 96.06 306 ALA B O 1
ATOM 5340 N N . LEU B 1 307 ? 4.387 -9.258 2.979 1 96.38 307 LEU B N 1
ATOM 5341 C CA . LEU B 1 307 ? 5.531 -10.078 3.355 1 96.38 307 LEU B CA 1
ATOM 5342 C C . LEU B 1 307 ? 5.621 -10.234 4.871 1 96.38 307 LEU B C 1
ATOM 5344 O O . LEU B 1 307 ? 6.328 -11.109 5.371 1 96.38 307 LEU B O 1
ATOM 5348 N N . THR B 1 308 ? 4.859 -9.406 5.582 1 94.06 308 THR B N 1
ATOM 5349 C CA . THR B 1 308 ? 4.766 -9.547 7.031 1 94.06 308 THR B CA 1
ATOM 5350 C C . THR B 1 308 ? 3.396 -10.086 7.434 1 94.06 308 THR B C 1
ATOM 5352 O O . THR B 1 308 ? 2.996 -9.977 8.594 1 94.06 308 THR B O 1
ATOM 5355 N N . SER B 1 309 ? 2.658 -10.57 6.434 1 94.62 309 SER B N 1
ATOM 5356 C CA . SER B 1 309 ? 1.286 -11.016 6.66 1 94.62 309 SER B CA 1
ATOM 5357 C C . SER B 1 309 ? 1.034 -12.375 6.023 1 94.62 309 SER B C 1
ATOM 5359 O O . SER B 1 309 ? -0.094 -12.688 5.637 1 94.62 309 SER B O 1
ATOM 5361 N N . GLY B 1 310 ? 2.066 -13.117 5.816 1 97.06 310 GLY B N 1
ATOM 5362 C CA . GLY B 1 310 ? 1.852 -14.5 5.398 1 97.06 310 GLY B CA 1
ATOM 5363 C C . GLY B 1 310 ? 2.58 -14.852 4.113 1 97.06 310 GLY B C 1
ATOM 5364 O O . GLY B 1 310 ? 2.889 -16.016 3.873 1 97.06 310 GLY B O 1
ATOM 5365 N N . ALA B 1 311 ? 2.875 -13.875 3.268 1 97.94 311 ALA B N 1
ATOM 5366 C CA . ALA B 1 311 ? 3.629 -14.148 2.047 1 97.94 311 ALA B CA 1
ATOM 5367 C C . ALA B 1 311 ? 5.129 -14.219 2.332 1 97.94 311 ALA B C 1
ATOM 5369 O O . ALA B 1 311 ? 5.629 -13.523 3.219 1 97.94 311 ALA B O 1
ATOM 5370 N N . ASP B 1 312 ? 5.855 -15.031 1.586 1 97.75 312 ASP B N 1
ATOM 5371 C CA . ASP B 1 312 ? 7.297 -15.125 1.794 1 97.75 312 ASP B CA 1
ATOM 5372 C C . ASP B 1 312 ? 8.055 -14.867 0.495 1 97.75 312 ASP B C 1
ATOM 5374 O O . ASP B 1 312 ? 9.289 -14.953 0.461 1 97.75 312 ASP B O 1
ATOM 5378 N N . ASP B 1 313 ? 7.328 -14.547 -0.57 1 96.56 313 ASP B N 1
ATOM 5379 C CA . ASP B 1 313 ? 7.918 -14.391 -1.896 1 96.56 313 ASP B CA 1
ATOM 5380 C C . ASP B 1 313 ? 7.172 -13.328 -2.701 1 96.56 313 ASP B C 1
ATOM 5382 O O . ASP B 1 313 ? 5.941 -13.266 -2.672 1 96.56 313 ASP B O 1
ATOM 5386 N N . ILE B 1 314 ? 7.918 -12.484 -3.482 1 93.31 314 ILE B N 1
ATOM 5387 C CA . ILE B 1 314 ? 7.281 -11.43 -4.258 1 93.31 314 ILE B CA 1
ATOM 5388 C C . ILE B 1 314 ? 7.121 -11.875 -5.711 1 93.31 314 ILE B C 1
ATOM 5390 O O . ILE B 1 314 ? 6.941 -11.047 -6.605 1 93.31 314 ILE B O 1
ATOM 5394 N N . SER B 1 315 ? 7.184 -13.055 -5.832 1 87.12 315 SER B N 1
ATOM 5395 C CA . SER B 1 315 ? 7.105 -13.633 -7.172 1 87.12 315 SER B CA 1
ATOM 5396 C C . SER B 1 315 ? 8.18 -13.055 -8.086 1 87.12 315 SER B C 1
ATOM 5398 O O . SER B 1 315 ? 9.336 -12.906 -7.68 1 87.12 315 SER B O 1
ATOM 5400 N N . SER B 1 316 ? 7.887 -12.703 -9.336 1 75.94 316 SER B N 1
ATOM 5401 C CA . SER B 1 316 ? 8.953 -12.422 -10.297 1 75.94 316 SER B CA 1
ATOM 5402 C C . SER B 1 316 ? 9.055 -10.922 -10.586 1 75.94 316 SER B C 1
ATOM 5404 O O . SER B 1 316 ? 8.062 -10.195 -10.477 1 75.94 316 SER B O 1
ATOM 5406 N N . VAL B 1 317 ? 10.297 -10.586 -10.867 1 72.81 317 VAL B N 1
ATOM 5407 C CA . VAL B 1 317 ? 10.609 -9.367 -11.609 1 72.81 317 VAL B CA 1
ATOM 5408 C C . VAL B 1 317 ? 10.172 -9.523 -13.07 1 72.81 317 VAL B C 1
ATOM 5410 O O . VAL B 1 317 ? 10.305 -10.602 -13.648 1 72.81 317 VAL B O 1
ATOM 5413 N N . VAL B 1 318 ? 9.312 -8.602 -13.531 1 65.44 318 VAL B N 1
ATOM 5414 C CA . VAL B 1 318 ? 8.852 -8.75 -14.906 1 65.44 318 VAL B CA 1
ATOM 5415 C C . VAL B 1 318 ? 9.75 -7.93 -15.844 1 65.44 318 VAL B C 1
ATOM 5417 O O . VAL B 1 318 ? 9.664 -6.699 -15.867 1 65.44 318 VAL B O 1
ATOM 5420 N N . ILE B 1 319 ? 10.828 -8.414 -16.469 1 56.19 319 ILE B N 1
ATOM 5421 C CA . ILE B 1 319 ? 11.852 -7.746 -17.281 1 56.19 319 ILE B CA 1
ATOM 5422 C C . ILE B 1 319 ? 11.219 -7.133 -18.516 1 56.19 319 ILE B C 1
ATOM 5424 O O . ILE B 1 319 ? 11.617 -6.055 -18.969 1 56.19 319 ILE B O 1
ATOM 5428 N N . GLU B 1 320 ? 10.438 -7.852 -19.641 1 53.34 320 GLU B N 1
ATOM 5429 C CA . GLU B 1 320 ? 10.039 -7.289 -20.922 1 53.34 320 GLU B CA 1
ATOM 5430 C C . GLU B 1 320 ? 8.555 -6.938 -20.938 1 53.34 320 GLU B C 1
ATOM 5432 O O . GLU B 1 320 ? 8.141 -5.992 -21.609 1 53.34 320 GLU B O 1
ATOM 5437 N N . GLU B 1 321 ? 7.699 -6.684 -20.578 1 45.59 321 GLU B N 1
ATOM 5438 C CA . GLU B 1 321 ? 6.52 -6.805 -21.422 1 45.59 321 GLU B CA 1
ATOM 5439 C C . GLU B 1 321 ? 6.273 -5.516 -22.203 1 45.59 321 GLU B C 1
ATOM 5441 O O . GLU B 1 321 ? 6.691 -4.438 -21.781 1 45.59 321 GLU B O 1
ATOM 5446 N N . ASN B 1 322 ? 6.066 -5.574 -23.656 1 38.88 322 ASN B N 1
ATOM 5447 C CA . ASN B 1 322 ? 5.43 -4.43 -24.297 1 38.88 322 ASN B CA 1
ATOM 5448 C C . ASN B 1 322 ? 4.633 -3.598 -23.297 1 38.88 322 ASN B C 1
ATOM 5450 O O . ASN B 1 322 ? 4.07 -2.561 -23.656 1 38.88 322 ASN B O 1
ATOM 5454 N N . VAL B 1 323 ? 3.744 -4.227 -22.906 1 34.91 323 VAL B N 1
ATOM 5455 C CA . VAL B 1 323 ? 2.406 -3.801 -22.5 1 34.91 323 VAL B CA 1
ATOM 5456 C C . VAL B 1 323 ? 2.506 -2.678 -21.469 1 34.91 323 VAL B C 1
ATOM 5458 O O . VAL B 1 323 ? 3.574 -2.441 -20.906 1 34.91 323 VAL B O 1
ATOM 5461 N N . LEU B 1 324 ? 1.537 -2.715 -20.547 1 35.28 324 LEU B N 1
ATOM 5462 C CA . LEU B 1 324 ? 0.841 -1.781 -19.672 1 35.28 324 LEU B CA 1
ATOM 5463 C C . LEU B 1 324 ? 1.795 -1.196 -18.625 1 35.28 324 LEU B C 1
ATOM 5465 O O . LEU B 1 324 ? 2.799 -1.822 -18.281 1 35.28 324 LEU B O 1
ATOM 5469 N N . ARG B 1 325 ? 1.555 -0.112 -18.172 1 42.59 325 ARG B N 1
ATOM 5470 C CA . ARG B 1 325 ? 1.831 0.719 -17 1 42.59 325 ARG B CA 1
ATOM 5471 C C . ARG B 1 325 ? 2.301 -0.13 -15.828 1 42.59 325 ARG B C 1
ATOM 5473 O O . ARG B 1 325 ? 1.488 -0.581 -15.016 1 42.59 325 ARG B O 1
ATOM 5480 N N . SER B 1 326 ? 3.238 -1.131 -16.109 1 44.06 326 SER B N 1
ATOM 5481 C CA . SER B 1 326 ? 3.537 -2.111 -15.07 1 44.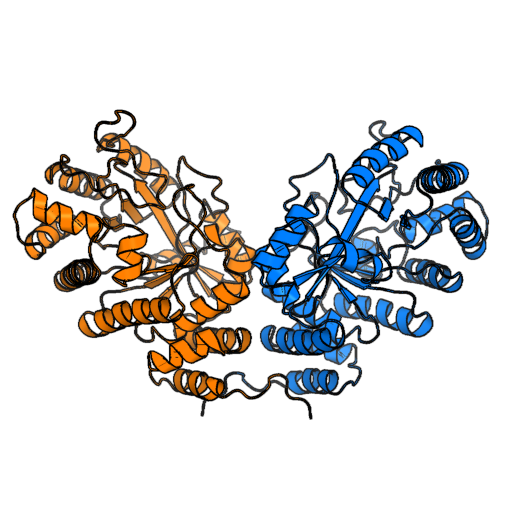06 326 SER B CA 1
ATOM 5482 C C . SER B 1 326 ? 4.141 -1.446 -13.836 1 44.06 326 SER B C 1
ATOM 5484 O O . SER B 1 326 ? 5.184 -0.798 -13.922 1 44.06 326 SER B O 1
ATOM 5486 N N . TYR B 1 327 ? 3.514 -0.944 -13.031 1 54.31 327 TYR B N 1
ATOM 5487 C CA . TYR B 1 327 ? 3.824 -0.529 -11.664 1 54.31 327 TYR B CA 1
ATOM 5488 C C . TYR B 1 327 ? 4.637 -1.597 -10.938 1 54.31 327 TYR B C 1
ATOM 5490 O O . TYR B 1 327 ? 5.012 -1.419 -9.781 1 54.31 327 TYR B O 1
ATOM 5498 N N . GLY B 1 328 ? 5.457 -2.637 -11.852 1 66.62 328 GLY B N 1
ATOM 5499 C CA . GLY B 1 328 ? 6.133 -3.686 -11.102 1 66.62 328 GLY B CA 1
ATOM 5500 C C . GLY B 1 328 ? 7.641 -3.537 -11.102 1 66.62 328 GLY B C 1
ATOM 5501 O O . GLY B 1 328 ? 8.172 -2.486 -11.469 1 66.62 328 GLY B O 1
ATOM 5502 N N . LEU B 1 329 ? 8.336 -4.375 -10.445 1 81.88 329 LEU B N 1
ATOM 5503 C CA . LEU B 1 329 ? 9.789 -4.48 -10.383 1 81.88 329 LEU B CA 1
ATOM 5504 C C . LEU B 1 329 ? 10.344 -5.086 -11.672 1 81.88 329 LEU B C 1
ATOM 5506 O O . LEU B 1 329 ? 9.984 -6.207 -12.039 1 81.88 329 LEU B O 1
ATOM 5510 N N . LYS B 1 330 ? 11.219 -4.383 -12.367 1 80.12 330 LYS B N 1
ATOM 5511 C CA . LYS B 1 330 ? 11.602 -4.781 -13.719 1 80.12 330 LYS B CA 1
ATOM 5512 C C . LYS B 1 330 ? 13 -5.398 -13.734 1 80.12 330 LYS B C 1
ATOM 5514 O O . LYS B 1 330 ? 13.375 -6.074 -14.695 1 80.12 330 LYS B O 1
ATOM 5519 N N . THR B 1 331 ? 13.734 -5.113 -12.734 1 86.5 331 THR B N 1
ATOM 5520 C CA . THR B 1 331 ? 15.102 -5.613 -12.672 1 86.5 331 THR B CA 1
ATOM 5521 C C . THR B 1 331 ? 15.383 -6.25 -11.312 1 86.5 331 THR B C 1
ATOM 5523 O O . THR B 1 331 ? 14.664 -6.008 -10.344 1 86.5 331 THR B O 1
ATOM 5526 N N . GLU B 1 332 ? 16.375 -7.023 -11.344 1 90.56 332 GLU B N 1
ATOM 5527 C CA . GLU B 1 332 ? 16.812 -7.605 -10.078 1 90.56 332 GLU B CA 1
ATOM 5528 C C . GLU B 1 332 ? 17.219 -6.52 -9.086 1 90.56 332 GLU B C 1
ATOM 5530 O O . GLU B 1 332 ? 16.938 -6.629 -7.891 1 90.56 332 GLU B O 1
ATOM 5535 N N . LYS B 1 333 ? 17.906 -5.566 -9.648 1 91.69 333 LYS B N 1
ATOM 5536 C CA . LYS B 1 333 ? 18.344 -4.453 -8.805 1 91.69 333 LYS B CA 1
ATOM 5537 C C . LYS B 1 333 ? 17.141 -3.801 -8.117 1 91.69 333 LYS B C 1
ATOM 5539 O O . LYS B 1 333 ? 17.203 -3.496 -6.922 1 91.69 333 LYS B O 1
ATOM 5544 N N . GLU B 1 334 ? 16.047 -3.629 -8.82 1 90.69 334 GLU B N 1
ATOM 5545 C CA . GLU B 1 334 ? 14.836 -3.037 -8.266 1 90.69 334 GLU B CA 1
ATOM 5546 C C . GLU B 1 334 ? 14.219 -3.941 -7.211 1 90.69 334 GLU B C 1
ATOM 5548 O O . GLU B 1 334 ? 13.727 -3.463 -6.184 1 90.69 334 GLU B O 1
ATOM 5553 N N . ALA B 1 335 ? 14.227 -5.215 -7.512 1 92.62 335 ALA B N 1
ATOM 5554 C CA . ALA B 1 335 ? 13.656 -6.172 -6.566 1 92.62 335 ALA B CA 1
ATOM 5555 C C . ALA B 1 335 ? 14.445 -6.172 -5.254 1 92.62 335 ALA B C 1
ATOM 5557 O O . ALA B 1 335 ? 13.852 -6.125 -4.172 1 92.62 335 ALA B O 1
ATOM 5558 N N . VAL B 1 336 ? 15.727 -6.195 -5.379 1 94.56 336 VAL B N 1
ATOM 5559 C CA . VAL B 1 336 ? 16.609 -6.207 -4.215 1 94.56 336 VAL B CA 1
ATOM 5560 C C . VAL B 1 336 ? 16.438 -4.918 -3.42 1 94.56 336 VAL B C 1
ATOM 5562 O O . VAL B 1 336 ? 16.297 -4.949 -2.193 1 94.56 336 VAL B O 1
ATOM 5565 N N . LYS B 1 337 ? 16.438 -3.811 -4.125 1 93.88 337 LYS B N 1
ATOM 5566 C CA . LYS B 1 337 ? 16.219 -2.521 -3.471 1 93.88 337 LYS B CA 1
ATOM 5567 C C . LYS B 1 337 ? 14.883 -2.479 -2.744 1 93.88 337 LYS B C 1
ATOM 5569 O O . LYS B 1 337 ? 14.812 -2.045 -1.593 1 93.88 337 LYS B O 1
ATOM 5574 N N . PHE B 1 338 ? 13.844 -2.922 -3.41 1 93.5 338 PHE B N 1
ATOM 5575 C CA . PHE B 1 338 ? 12.5 -2.959 -2.848 1 93.5 338 PHE B CA 1
ATOM 5576 C C . PHE B 1 338 ? 12.477 -3.76 -1.552 1 93.5 338 PHE B C 1
ATOM 5578 O O . PHE B 1 338 ? 11.93 -3.309 -0.545 1 93.5 338 PHE B O 1
ATOM 5585 N N . LEU B 1 339 ? 13.047 -4.957 -1.584 1 95.75 339 LEU B N 1
ATOM 5586 C CA . LEU B 1 339 ? 13.055 -5.832 -0.418 1 95.75 339 LEU B CA 1
ATOM 5587 C C . LEU B 1 339 ? 13.883 -5.227 0.711 1 95.75 339 LEU B C 1
ATOM 5589 O O . LEU B 1 339 ? 13.445 -5.199 1.863 1 95.75 339 LEU B O 1
ATOM 5593 N N . LYS B 1 340 ? 15.016 -4.676 0.391 1 95.88 340 LYS B N 1
ATOM 5594 C CA . LYS B 1 340 ? 15.875 -4.062 1.404 1 95.88 340 LYS B CA 1
ATOM 5595 C C . LYS B 1 340 ? 15.188 -2.854 2.039 1 95.88 340 LYS B C 1
ATOM 5597 O O . LYS B 1 340 ? 15.25 -2.668 3.256 1 95.88 340 LYS B O 1
ATOM 5602 N N . GLU B 1 341 ? 14.57 -2.096 1.238 1 93.62 341 GLU B N 1
ATOM 5603 C CA . GLU B 1 341 ? 13.852 -0.925 1.732 1 93.62 341 GLU B CA 1
ATOM 5604 C C . GLU B 1 341 ? 12.703 -1.331 2.656 1 93.62 341 GLU B C 1
ATOM 5606 O O . GLU B 1 341 ? 12.297 -0.558 3.525 1 93.62 341 GLU B O 1
ATOM 5611 N N . GLY B 1 342 ? 12.188 -2.506 2.445 1 94.19 342 GLY B N 1
ATOM 5612 C CA . GLY B 1 342 ? 11.133 -3.025 3.301 1 94.19 342 GLY B CA 1
ATOM 5613 C C . GLY B 1 342 ? 11.656 -3.668 4.57 1 94.19 342 GLY B C 1
ATOM 5614 O O . GLY B 1 342 ? 10.883 -4.094 5.426 1 94.19 342 GLY B O 1
ATOM 5615 N N . GLY B 1 343 ? 13 -3.744 4.684 1 94.75 343 GLY B N 1
ATOM 5616 C CA . GLY B 1 343 ? 13.609 -4.32 5.871 1 94.75 343 GLY B CA 1
ATOM 5617 C C . GLY B 1 343 ? 13.914 -5.801 5.727 1 94.75 343 GLY B C 1
ATOM 5618 O O . GLY B 1 343 ? 14.172 -6.488 6.719 1 94.75 343 GLY B O 1
ATOM 5619 N N . PHE B 1 344 ? 13.883 -6.312 4.5 1 96.69 344 PHE B N 1
ATOM 5620 C CA . PHE B 1 344 ? 14.102 -7.738 4.277 1 96.69 344 PHE B CA 1
ATOM 5621 C C . PHE B 1 344 ? 15.484 -7.988 3.689 1 96.69 344 PHE B C 1
ATOM 5623 O O . PHE B 1 344 ? 16.031 -7.137 2.984 1 96.69 344 PHE B O 1
ATOM 5630 N N . THR B 1 345 ? 16.016 -9.117 4.004 1 96.62 345 THR B N 1
ATOM 5631 C CA . THR B 1 345 ? 17.141 -9.656 3.246 1 96.62 345 THR B CA 1
ATOM 5632 C C . THR B 1 345 ? 16.656 -10.438 2.027 1 96.62 345 THR B C 1
ATOM 5634 O O . THR B 1 345 ? 15.969 -11.453 2.166 1 96.62 345 THR B O 1
ATOM 5637 N N . PRO B 1 346 ? 16.953 -9.977 0.876 1 96.06 346 PRO B N 1
ATOM 5638 C CA . PRO B 1 346 ? 16.469 -10.656 -0.329 1 96.06 346 PRO B CA 1
ATOM 5639 C C . PRO B 1 346 ? 17.125 -12.023 -0.532 1 96.06 346 PRO B C 1
ATOM 5641 O O . PRO B 1 346 ? 18.312 -12.195 -0.271 1 96.06 346 PRO B O 1
ATOM 5644 N N . LYS B 1 347 ? 16.359 -12.984 -0.947 1 95.62 347 LYS B N 1
ATOM 5645 C CA . LYS B 1 347 ? 16.812 -14.32 -1.322 1 95.62 347 LYS B CA 1
ATOM 5646 C C . LYS B 1 347 ? 16.344 -14.688 -2.723 1 95.62 347 LYS B C 1
ATOM 5648 O O . LYS B 1 347 ? 15.148 -14.898 -2.945 1 95.62 347 LYS B O 1
ATOM 5653 N N . ARG B 1 348 ? 17.25 -14.766 -3.629 1 94.69 348 ARG B N 1
ATOM 5654 C CA . ARG B 1 348 ? 16.891 -15.266 -4.945 1 94.69 348 ARG B CA 1
ATOM 5655 C C . ARG B 1 348 ? 16.688 -16.781 -4.918 1 94.69 348 ARG B C 1
ATOM 5657 O O . ARG B 1 348 ? 17.438 -17.5 -4.273 1 94.69 348 ARG B O 1
ATOM 5664 N N . ARG B 1 349 ? 15.648 -17.203 -5.586 1 94.56 349 ARG B N 1
ATOM 5665 C CA . ARG B 1 349 ? 15.367 -18.641 -5.621 1 94.56 349 ARG B CA 1
ATOM 5666 C C . ARG B 1 349 ? 15.141 -19.125 -7.051 1 94.56 349 ARG B C 1
ATOM 5668 O O . ARG B 1 349 ? 14.805 -18.328 -7.93 1 94.56 349 ARG B O 1
ATOM 5675 N N . ASP B 1 350 ? 15.289 -20.375 -7.262 1 92.56 350 ASP B N 1
ATOM 5676 C CA . ASP B 1 350 ? 14.891 -20.984 -8.523 1 92.56 350 ASP B CA 1
ATOM 5677 C C . ASP B 1 350 ? 13.422 -21.406 -8.484 1 92.56 350 ASP B C 1
ATOM 5679 O O . ASP B 1 350 ? 12.68 -21.016 -7.578 1 92.56 350 ASP B O 1
ATOM 5683 N N . LEU B 1 351 ? 12.977 -22.031 -9.445 1 88.88 351 LEU B N 1
ATOM 5684 C CA . LEU B 1 351 ? 11.562 -22.375 -9.547 1 88.88 351 LEU B CA 1
ATOM 5685 C C . LEU B 1 351 ? 11.156 -23.328 -8.422 1 88.88 351 LEU B C 1
ATOM 5687 O O . LEU B 1 351 ? 9.992 -23.344 -8.008 1 88.88 351 LEU B O 1
ATOM 5691 N N . LEU B 1 352 ? 12.125 -24.141 -7.926 1 91.56 352 LEU B N 1
ATOM 5692 C CA . LEU B 1 352 ? 11.844 -25.141 -6.902 1 91.56 352 LEU B CA 1
ATOM 5693 C C . LEU B 1 352 ? 12.078 -24.578 -5.508 1 91.56 352 LEU B C 1
ATOM 5695 O O . LEU B 1 352 ? 12.094 -25.312 -4.523 1 91.56 352 LEU B O 1
ATOM 5699 N N . TYR B 1 353 ? 12.344 -23.188 -5.41 1 92.5 353 TYR B N 1
ATOM 5700 C CA . TYR B 1 353 ? 12.547 -22.453 -4.168 1 92.5 353 TYR B CA 1
ATOM 5701 C C . TYR B 1 353 ? 13.836 -22.891 -3.475 1 92.5 353 TYR B C 1
ATOM 5703 O O . TYR B 1 353 ? 13.883 -22.984 -2.246 1 92.5 353 TYR B O 1
ATOM 5711 N N . ASN B 1 354 ? 14.797 -23.281 -4.309 1 92.5 354 ASN B N 1
ATOM 5712 C CA . ASN B 1 354 ? 16.172 -23.453 -3.838 1 92.5 354 ASN B CA 1
ATOM 5713 C C . ASN B 1 354 ? 16.938 -22.141 -3.846 1 92.5 354 ASN B C 1
ATOM 5715 O O . ASN B 1 354 ? 16.891 -21.391 -4.828 1 92.5 354 ASN B O 1
ATOM 5719 N N . TYR B 1 355 ? 17.625 -21.891 -2.756 1 90.19 355 TYR B N 1
ATOM 5720 C CA . TYR B 1 355 ? 18.312 -20.625 -2.592 1 90.19 355 TYR B CA 1
ATOM 5721 C C . TYR B 1 355 ? 19.812 -20.781 -2.809 1 90.19 355 TYR B C 1
ATOM 5723 O O . TYR B 1 355 ? 20.516 -19.797 -3.049 1 90.19 355 TYR B O 1
ATOM 5731 N N . ASP B 1 356 ? 20.391 -21.922 -2.699 1 86.25 356 ASP B N 1
ATOM 5732 C CA . ASP B 1 356 ? 21.812 -22.203 -2.602 1 86.25 356 ASP B CA 1
ATOM 5733 C C . ASP B 1 356 ? 22.547 -21.797 -3.879 1 86.25 356 ASP B C 1
ATOM 5735 O O . ASP B 1 356 ? 23.688 -21.359 -3.83 1 86.25 356 ASP B O 1
ATOM 5739 N N . ARG B 1 357 ? 21.828 -21.875 -4.887 1 83.81 357 ARG B N 1
ATOM 5740 C CA . ARG B 1 357 ? 22.438 -21.578 -6.184 1 83.81 357 ARG B CA 1
ATOM 5741 C C . ARG B 1 357 ? 22.875 -20.125 -6.266 1 83.81 357 ARG B C 1
ATOM 5743 O O . ARG B 1 357 ? 23.781 -19.781 -7.027 1 83.81 357 ARG B O 1
ATOM 5750 N N . TYR B 1 358 ? 22.266 -19.281 -5.438 1 84 358 TYR B N 1
ATOM 5751 C CA . TYR B 1 358 ? 22.484 -17.844 -5.621 1 84 358 TYR B CA 1
ATOM 5752 C C . TYR B 1 358 ? 23.312 -17.266 -4.477 1 84 358 TYR B C 1
ATOM 5754 O O . TYR B 1 358 ? 23.719 -16.109 -4.523 1 84 358 TYR B O 1
ATOM 5762 N N . GLU B 1 359 ? 23.312 -17.766 -3.242 1 71.38 359 GLU B N 1
ATOM 5763 C CA . GLU B 1 359 ? 24.016 -17.281 -2.059 1 71.38 359 GLU B CA 1
ATOM 5764 C C . GLU B 1 359 ? 25.484 -16.984 -2.367 1 71.38 359 GLU B C 1
ATOM 5766 O O . GLU B 1 359 ? 26.062 -16.031 -1.846 1 71.38 359 GLU B O 1
ATOM 5771 N N . ASN B 1 360 ? 26.141 -17.734 -3.051 1 55.19 360 ASN B N 1
ATOM 5772 C CA . ASN B 1 360 ? 27.547 -17.422 -3.309 1 55.19 360 ASN B CA 1
ATOM 5773 C C . ASN B 1 360 ? 27.703 -16.219 -4.223 1 55.19 360 ASN B C 1
ATOM 5775 O O . ASN B 1 360 ? 28.781 -15.617 -4.301 1 55.19 360 ASN B O 1
ATOM 5779 N N . GLU B 1 361 ? 26.672 -15.75 -4.836 1 48.22 361 GLU B N 1
ATOM 5780 C CA . GLU B 1 361 ? 26.766 -14.648 -5.793 1 48.22 361 GLU B CA 1
ATOM 5781 C C . GLU B 1 361 ? 26.531 -13.305 -5.113 1 48.22 361 GLU B C 1
ATOM 5783 O O . GLU B 1 361 ? 26.969 -12.266 -5.609 1 48.22 361 GLU B O 1
ATOM 5788 N N . LEU B 1 362 ? 25.688 -13.117 -4.129 1 44.69 362 LEU B N 1
ATOM 5789 C CA . LEU B 1 362 ? 25.312 -11.852 -3.51 1 44.69 362 LEU B CA 1
ATOM 5790 C C . LEU B 1 362 ? 26.484 -11.234 -2.771 1 44.69 362 LEU B C 1
ATOM 5792 O O . LEU B 1 362 ? 26.406 -10.102 -2.293 1 44.69 362 LEU B O 1
ATOM 5796 N N . ILE B 1 363 ? 27.453 -11.961 -2.279 1 37.84 363 ILE B N 1
ATOM 5797 C CA . ILE B 1 363 ? 28.594 -11.398 -1.565 1 37.84 363 ILE B CA 1
ATOM 5798 C C . ILE B 1 363 ? 29.375 -10.469 -2.492 1 37.84 363 ILE B C 1
ATOM 5800 O O . ILE B 1 363 ? 30.297 -9.773 -2.055 1 37.84 363 ILE B O 1
ATOM 5804 N N . VAL B 1 364 ? 29.297 -10.547 -3.82 1 33.62 364 VAL B N 1
ATOM 5805 C CA . VAL B 1 364 ? 30.25 -9.766 -4.59 1 33.62 364 VAL B CA 1
ATOM 5806 C C . VAL B 1 364 ? 29.922 -8.281 -4.488 1 33.62 364 VAL B C 1
ATOM 5808 O O . VAL B 1 364 ? 30.781 -7.461 -4.195 1 33.62 364 VAL B O 1
ATOM 5811 N N . ASP B 1 365 ? 28.984 -7.598 -5.309 1 33.56 365 ASP B N 1
ATOM 5812 C CA . ASP B 1 365 ? 29.266 -6.27 -5.848 1 33.56 365 ASP B CA 1
ATOM 5813 C C . ASP B 1 365 ? 28.781 -5.176 -4.898 1 33.56 365 ASP B C 1
ATOM 5815 O O . ASP B 1 365 ? 28.812 -3.992 -5.242 1 33.56 365 ASP B O 1
ATOM 5819 N N . PHE B 1 366 ? 27.703 -5.332 -4.121 1 29.25 366 PHE B N 1
ATOM 5820 C CA . PHE B 1 366 ? 27.156 -4.02 -3.785 1 29.25 366 PHE B CA 1
ATOM 5821 C C . PHE B 1 366 ? 28.016 -3.342 -2.721 1 29.25 366 PHE B C 1
ATOM 5823 O O . PHE B 1 366 ? 27.719 -3.42 -1.529 1 29.25 366 PHE B O 1
ATOM 5830 N N . VAL B 1 367 ? 29.344 -3.725 -2.783 1 25.38 367 VAL B N 1
ATOM 5831 C CA . VAL B 1 367 ? 30.188 -2.779 -2.07 1 25.38 367 VAL B CA 1
ATOM 5832 C C . VAL B 1 367 ? 30.328 -1.49 -2.879 1 25.38 367 VAL B C 1
ATOM 5834 O O . VAL B 1 367 ? 30.672 -1.526 -4.062 1 25.38 367 VAL B O 1
#

Solvent-accessible surface area (backbone atoms only — not comparable to full-atom values): 38474 Å² total; per-residue (Å²): 131,47,62,65,64,79,90,53,82,52,51,58,57,52,23,40,40,67,64,71,41,87,65,52,66,68,55,53,41,46,37,71,75,68,39,55,44,62,58,39,16,42,39,11,28,56,57,30,40,76,73,50,49,70,54,44,35,30,34,36,42,31,28,74,41,67,48,25,28,26,22,74,42,70,43,38,54,59,67,71,61,24,56,74,85,70,75,77,52,53,68,62,48,61,67,55,50,51,52,54,46,50,54,31,42,74,68,62,30,52,29,37,36,40,39,60,41,50,46,85,85,59,56,73,63,55,59,51,48,42,42,36,51,49,37,69,77,35,72,78,50,41,31,31,37,42,30,35,58,43,51,53,47,49,22,62,71,70,68,45,58,57,63,56,50,51,49,53,43,39,74,50,48,50,52,27,34,42,39,48,92,41,45,46,52,41,65,71,52,32,51,68,46,23,64,68,43,67,49,50,68,53,41,50,50,41,51,51,45,35,27,72,77,66,30,36,26,32,40,53,35,42,45,36,46,86,70,52,71,65,48,54,42,46,27,51,47,54,52,46,55,50,32,74,75,59,62,28,47,58,30,36,32,69,44,65,54,66,83,59,37,91,76,34,77,58,36,73,67,22,50,60,54,52,46,30,51,45,6,45,48,44,54,62,35,72,83,40,82,39,30,33,37,52,33,50,81,55,28,66,40,41,34,48,43,37,46,63,18,18,22,49,26,48,44,58,27,56,48,59,77,92,66,71,91,66,68,46,42,51,37,62,70,49,45,44,50,54,33,44,38,50,65,25,47,67,38,54,31,52,96,86,67,48,44,72,88,44,61,80,59,69,74,64,68,90,113,131,47,62,66,63,80,90,52,82,52,50,58,57,53,22,40,42,66,64,71,42,87,67,49,65,68,54,51,41,46,38,70,76,69,38,57,45,61,58,39,17,41,38,10,30,57,57,30,39,76,74,49,49,68,55,43,34,31,35,36,42,32,35,75,42,67,46,26,28,28,23,74,43,71,42,39,54,60,66,71,60,23,54,74,84,69,76,79,48,54,68,61,48,63,67,56,51,51,52,55,47,52,54,36,43,74,68,62,30,53,30,38,35,41,40,58,40,51,45,84,84,61,56,70,62,55,59,52,49,41,44,37,52,49,37,69,77,35,72,77,51,39,32,32,37,42,30,35,58,44,51,52,48,50,22,61,70,68,69,45,58,56,64,57,52,50,49,52,43,40,75,50,48,50,52,27,35,42,38,49,92,40,45,47,52,41,67,71,51,32,51,69,45,24,66,68,42,69,50,51,68,51,41,49,50,41,52,51,46,36,29,71,76,67,30,35,28,33,39,51,34,42,46,37,45,85,70,51,71,66,49,54,41,47,27,51,47,54,54,44,54,49,32,73,73,60,62,28,45,58,30,36,33,67,45,64,56,66,83,61,37,92,76,35,77,58,36,73,68,22,51,61,54,52,46,30,51,45,6,45,48,44,56,62,34,72,82,39,81,38,31,33,39,52,32,49,80,54,30,64,43,41,34,46,44,38,46,62,16,17,21,49,28,48,44,57,28,56,60,61,74,92,66,70,91,66,67,47,41,47,38,61,68,48,45,45,50,52,33,43,39,51,65,25,47,67,38,55,31,52,95,85,68,48,43,73,87,42,60,80,58,69,76,62,67,93,113

Sequence (734 aa):
MASIFSSQPTDRILEKALDGNRISPEEALALYREGDHLKIMATARSLREKILPHHYASYTMFRVVNYTNYCNVECSFCSFMDEIGNGKGYVLSVEEILEKMDYAVGEGADQMFLQGGVYPDLSFDYYLNVISAVKKKYPHMHIRAFSPVEIINLEKITGLPLKEVLQILKQTGLDSVPGAGAEILTDRMRNIISPKKATTEEWVRAMETCHEVGLPGSANIVFGSEETQEEVIEHLNVVRNLQDRTGGFLSFIPWTFQPQTKRFKVRAVPTQEYLKVLGICRIFLDNILHIETSVMVLGKGVGQLALTSGADDISSVVIEENVLRSYGLKTEKEAVKFLKEGGFTPKRRDLLYNYDRYENELIVDFVMASIFSSQPTDRILEKALDGNRISPEEALALYREGDHLKIMATARSLREKILPHHYASYTMFRVVNYTNYCNVECSFCSFMDEIGNGKGYVLSVEEILEKMDYAVGEGADQMFLQGGVYPDLSFDYYLNVISAVKKKYPHMHIRAFSPVEIINLEKITGLPLKEVLQILKQTGLDSVPGAGAEILTDRMRNIISPKKATTEEWVRAMETCHEVGLPGSANIVFGSEETQEEVIEHLNVVRNLQDRTGGFLSFIPWTFQPQTKRFKVRAVPTQEYLKVLGICRIFLDNILHIETSVMVLGKGVGQLALTSGADDISSVVIEENVLRSYGLKTEKEAVKFLKEGGFTPKRRDLLYNYDRYENELIVDFV

pLDDT: mean 91.41, std 12.64, range [23.64, 98.94]

Foldseek 3Di:
DDDPDDDDPLVVVLVCLLVVHAHDLVSLLCCLVPNDLVSLLQSLLSLLCVQPNLQEFEEAAEEEDAQKQAADQPFLQDPRHDHPPPPPIDGHQLVRVVVSVVQSVVQPHQEYEYEYHQDLPDALVRLLVSQLSCCVVPVRRAYEYYELQNLVSNCVSVVDPSLVSLLSNVVSPHAAYENPPCQFQDQVVCCVGTVSTDHSVSSLVSQLSCLVSPHAYAEEYEDFFDDDSSRLSVRLVSVLVSCVVRVRHQEYEYHYRDHDDPRGGGHDDDLSSVLSSLSSSSSNSSSHSAYEYECQHPHLVSRLSSSSRNHRYHYYAHQDDPDDPRSHHHHPVSVCVSSVVSSHHYFYADPNRDRVVCVVPVPPDPD/DDDPDDDDPLVVVLVCLLVVHAHDLVSLLCCLVPNDLVSLLQSLLSLLCVQPNLQEFEEAAEEEDAQKQAADQPFLQDPRHDHPPPPPIDGHQLVRVVVSVVVSVVQPHQEYEYEYHQDLPDALVRLLVSQLSCCVVPVRRAYEYYELQNLVSNCVSVVDPSLVSLLSNVVSHHAAYENPPCQFQDQVVCCVGTVSTDHSVSSLVSQLSCLVSPHAYAEEYEDFFDDDSSRLSVRLVSVLVSCVVRVRHQEYEYHYRDHDDPRGGGHDDDLSSVLSSLSSSSSNSSSHSAYEYECQHPHLVSRLSSSSRNHRYHYYQHQDDPDDPRSHHRHPVSVCVSSVVSSHHYFYADPNRDRVVCVVPVPPDPD